Protein AF-A0A957KFZ2-F1 (afdb_monomer_lite)

Secondary structure (DSSP, 8-state):
-EEES-EE-SSSSSEEE--EEEEEES-EESB-TTSSSB---TT-SEEE-SSEEEEE-SGGG--EEE--SS-SEEE-SS--EEES-EEES-SS-SEESSSSSSPPP-TT----SGGGG-PPPEEEEPTTSSEEEEEEE-STT-EEEEEEEEESS--TTSB--BSEEEEEEEEE--TTSEEEEEEE-TTT--TT-EEEEEEEETT--B--PPBPEEPPP--S-EEEE-----PPPSSTTSS---S-TTSSS----HHHHHHHHHHH---SS-EEEEE----SS-EEE--SSPPPPB-S-EEEEGGGSTT-B---SSS--B--EEEEGGG-SS---SEEE-TT-TT-EEESEEEE--SS-SEEE-SSS-EEES-EESB-TTSSSB---SS-SEEE-SSS-EEE-SS-TT---EE---SS-SEEE-TT--S-EEES-EESB-TTSSSB---SS-SEEE-SSS-EEE-TTS---EE-S-SS-SEEEES--S-EEES-EESB-TTSSSB---SS-SEEEETT--S-EEE----S----TTS--S--EEES-SS-SEEEE-BTTB---S--EES-EEES-SS-SEEESSSSSPP--TT----SGGGG-PPPEEEEPTTS-EEEEEEE-STT-EEEEEEEEESS--TTSB--B-EEEEEEEEE--TTSEEEEEEE--TTSPTT-EEEEEEEETTT--BPPP-B-EE-PPPPP------------

Structure (mmCIF, N/CA/C/O backbone):
data_AF-A0A957KFZ2-F1
#
_entry.id   AF-A0A957KFZ2-F1
#
loop_
_atom_site.group_PDB
_atom_site.id
_atom_site.type_symbol
_atom_site.label_atom_id
_atom_site.label_alt_id
_atom_site.label_comp_id
_atom_site.label_asym_id
_atom_site.label_entity_id
_atom_site.label_seq_id
_atom_site.pdbx_PDB_ins_code
_atom_site.Cartn_x
_atom_site.Cartn_y
_atom_site.Cartn_z
_atom_site.occupancy
_atom_site.B_iso_or_equiv
_atom_site.auth_seq_id
_atom_site.auth_comp_id
_atom_site.auth_asym_id
_atom_site.auth_atom_id
_atom_site.pdbx_PDB_model_num
ATOM 1 N N . ASN A 1 1 ? -28.262 -9.427 -21.175 1.00 83.00 1 ASN A N 1
ATOM 2 C CA . ASN A 1 1 ? -27.695 -10.433 -22.117 1.00 83.00 1 ASN A CA 1
ATOM 3 C C . ASN A 1 1 ? -26.211 -10.630 -21.836 1.00 83.00 1 ASN A C 1
ATOM 5 O O . ASN A 1 1 ? -25.616 -9.756 -21.228 1.00 83.00 1 ASN A O 1
ATOM 9 N N . LEU A 1 2 ? -25.604 -11.749 -22.253 1.00 89.00 2 LEU A N 1
ATOM 10 C CA . LEU A 1 2 ? -24.143 -11.923 -22.221 1.00 89.00 2 LEU A CA 1
ATOM 11 C C . LEU A 1 2 ? -23.615 -12.025 -23.655 1.00 89.00 2 LEU A C 1
ATOM 13 O O . LEU A 1 2 ? -23.927 -12.988 -24.353 1.00 89.00 2 LEU A O 1
ATOM 17 N N . ILE A 1 3 ? -22.822 -11.041 -24.074 1.00 92.38 3 ILE A N 1
ATOM 18 C CA . ILE A 1 3 ? -22.184 -10.958 -25.389 1.00 92.38 3 ILE A CA 1
ATOM 19 C C . ILE A 1 3 ? -20.684 -11.107 -25.162 1.00 92.38 3 ILE A C 1
ATOM 21 O O . ILE A 1 3 ? -20.037 -10.196 -24.648 1.00 92.38 3 ILE A O 1
ATOM 25 N N . ARG A 1 4 ? -20.131 -12.278 -25.491 1.00 95.00 4 ARG A N 1
ATOM 26 C CA . ARG A 1 4 ? -18.725 -12.573 -25.207 1.00 95.00 4 ARG A CA 1
ATOM 27 C C . ARG A 1 4 ? -18.002 -13.313 -26.319 1.00 95.00 4 ARG A C 1
ATOM 29 O O . ARG A 1 4 ? -18.552 -14.280 -26.841 1.00 95.00 4 ARG A O 1
ATOM 36 N N . GLY A 1 5 ? -16.762 -12.910 -26.606 1.00 90.56 5 GLY A N 1
ATOM 37 C CA . GLY A 1 5 ? -15.869 -13.637 -27.514 1.00 90.56 5 GLY A CA 1
ATOM 38 C C . GLY A 1 5 ? -16.235 -13.516 -28.994 1.00 90.56 5 GLY A C 1
ATOM 39 O O . GLY A 1 5 ? -16.000 -14.458 -29.748 1.00 90.56 5 GLY A O 1
ATOM 40 N N . ASN A 1 6 ? -16.870 -12.415 -29.405 1.00 96.12 6 ASN A N 1
ATOM 41 C CA . ASN A 1 6 ? -17.351 -12.216 -30.774 1.00 96.12 6 ASN A CA 1
ATOM 42 C C . ASN A 1 6 ? -16.472 -11.232 -31.550 1.00 96.12 6 ASN A C 1
ATOM 44 O O . ASN A 1 6 ? -15.891 -10.324 -30.967 1.00 96.12 6 ASN A O 1
ATOM 48 N N . THR A 1 7 ? -16.467 -11.359 -32.878 1.00 97.19 7 THR A N 1
ATOM 49 C CA . THR A 1 7 ? -15.991 -10.317 -33.800 1.00 97.19 7 THR A CA 1
ATOM 50 C C . THR A 1 7 ? -17.198 -9.581 -34.380 1.00 97.19 7 THR A C 1
ATOM 52 O O . THR A 1 7 ? -18.034 -10.194 -35.046 1.00 97.19 7 THR A O 1
ATOM 55 N N . ILE A 1 8 ? -17.309 -8.280 -34.116 1.00 97.75 8 ILE A N 1
ATOM 56 C CA . ILE A 1 8 ? -18.482 -7.445 -34.400 1.00 97.75 8 ILE A CA 1
ATOM 57 C C . ILE A 1 8 ? -18.052 -6.263 -35.272 1.00 97.75 8 ILE A C 1
ATOM 59 O O . ILE A 1 8 ? -17.743 -5.171 -34.793 1.00 97.75 8 ILE A O 1
ATOM 63 N N . SER A 1 9 ? -18.014 -6.504 -36.579 1.00 97.31 9 SER A N 1
ATOM 64 C CA . SER A 1 9 ? -17.249 -5.674 -37.513 1.00 97.31 9 SER A CA 1
ATOM 65 C C . SER A 1 9 ? -17.904 -5.612 -38.894 1.00 97.31 9 SER A C 1
ATOM 67 O O . SER A 1 9 ? -18.632 -6.528 -39.281 1.00 97.31 9 SER A O 1
ATOM 69 N N . GLY A 1 10 ? -17.655 -4.539 -39.654 1.00 95.88 10 GLY A N 1
ATOM 70 C CA . GLY A 1 10 ? -18.236 -4.326 -40.989 1.00 95.88 10 GLY A CA 1
ATOM 71 C C . GLY A 1 10 ? -19.735 -3.987 -41.014 1.00 95.88 10 GLY A C 1
ATOM 72 O O . GLY A 1 10 ? -20.362 -4.042 -42.076 1.00 95.88 10 GLY A O 1
ATOM 73 N N . ASN A 1 11 ? -20.327 -3.647 -39.867 1.00 97.25 11 ASN A N 1
ATOM 74 C CA . ASN A 1 11 ? -21.738 -3.279 -39.743 1.00 97.25 11 ASN A CA 1
ATOM 75 C C . ASN A 1 11 ? -21.948 -1.771 -39.920 1.00 97.25 11 ASN A C 1
ATOM 77 O O . ASN A 1 11 ? -21.002 -1.001 -40.073 1.00 97.25 11 ASN A O 1
ATOM 81 N N . ARG A 1 12 ? -23.210 -1.322 -39.885 1.00 96.38 12 ARG A N 1
ATOM 82 C CA . ARG A 1 12 ? -23.506 0.113 -39.768 1.00 96.38 12 ARG A CA 1
ATOM 83 C C . ARG A 1 12 ? -23.145 0.634 -38.374 1.00 96.38 12 ARG A C 1
ATOM 85 O O . ARG A 1 12 ? -22.420 1.608 -38.295 1.00 96.38 12 ARG A O 1
ATOM 92 N N . ILE A 1 13 ? -23.660 -0.023 -37.338 1.00 96.31 13 ILE A N 1
ATOM 93 C CA . ILE A 1 13 ? -23.300 0.110 -35.918 1.00 96.31 13 ILE A CA 1
ATOM 94 C C . ILE A 1 13 ? -22.951 -1.312 -35.470 1.00 96.31 13 ILE A C 1
ATOM 96 O O . ILE A 1 13 ? -23.626 -2.243 -35.924 1.00 96.31 13 ILE A O 1
ATOM 100 N N . GLY A 1 14 ? -21.914 -1.499 -34.654 1.00 96.38 14 GLY A N 1
ATOM 101 C CA . GLY A 1 14 ? -21.513 -2.834 -34.198 1.00 96.38 14 GLY A CA 1
ATOM 102 C C . GLY A 1 14 ? -22.577 -3.484 -33.305 1.00 96.38 14 GLY A C 1
ATOM 103 O O . GLY A 1 14 ? -23.184 -4.486 -33.685 1.00 96.38 14 GLY A O 1
ATOM 104 N N . LEU A 1 15 ? -22.840 -2.882 -32.145 1.00 95.62 15 LEU A N 1
ATOM 105 C CA . LEU A 1 15 ? -23.900 -3.260 -31.205 1.00 95.62 15 LEU A CA 1
ATOM 106 C C . LEU A 1 15 ? -24.812 -2.065 -30.917 1.00 95.62 15 LEU A C 1
ATOM 108 O O . LEU A 1 15 ? -24.326 -0.954 -30.766 1.00 95.62 15 LEU A O 1
ATOM 112 N N . ALA A 1 16 ? -26.120 -2.296 -30.801 1.00 93.50 16 ALA A N 1
ATOM 113 C CA . ALA A 1 16 ? -27.086 -1.301 -30.332 1.00 93.50 16 ALA A CA 1
ATOM 114 C C . ALA A 1 16 ? -28.007 -1.954 -29.294 1.00 93.50 16 ALA A C 1
ATOM 116 O O . ALA A 1 16 ? -28.645 -2.966 -29.603 1.00 93.50 16 ALA A O 1
ATOM 117 N N . LEU A 1 17 ? -28.032 -1.419 -28.072 1.00 90.31 17 LEU A N 1
ATOM 118 C CA . LEU A 1 17 ? -28.667 -2.042 -26.906 1.00 90.31 17 LEU A CA 1
ATOM 119 C C . LEU A 1 17 ? -29.629 -1.071 -26.207 1.00 90.31 17 LEU A C 1
ATOM 121 O O . LEU A 1 17 ? -29.330 0.109 -26.079 1.00 90.31 17 LEU A O 1
ATOM 125 N N . GLU A 1 18 ? -30.773 -1.589 -25.752 1.00 86.94 18 GLU A N 1
ATOM 126 C CA . GLU A 1 18 ? -31.862 -0.852 -25.070 1.00 86.94 18 GLU A CA 1
ATOM 127 C C . GLU A 1 18 ? -32.347 -1.595 -23.803 1.00 86.94 18 GLU A C 1
ATOM 129 O O . GLU A 1 18 ? -33.425 -1.328 -23.275 1.00 86.94 18 GLU A O 1
ATOM 134 N N . ALA A 1 19 ? -31.611 -2.619 -23.357 1.00 78.75 19 ALA A N 1
ATOM 135 C CA . ALA A 1 19 ? -32.021 -3.506 -22.272 1.00 78.75 19 ALA A CA 1
ATOM 136 C C . ALA A 1 19 ? -31.192 -3.281 -20.998 1.00 78.75 19 ALA A C 1
ATOM 138 O O . ALA A 1 19 ? -30.096 -2.731 -21.015 1.00 78.75 19 ALA A O 1
ATOM 139 N N . VAL A 1 20 ? -31.720 -3.752 -19.865 1.00 82.56 20 VAL A N 1
ATOM 140 C CA . VAL A 1 20 ? -31.021 -3.738 -18.571 1.00 82.56 20 VAL A CA 1
ATOM 141 C C . VAL A 1 20 ? -30.228 -5.030 -18.349 1.00 82.56 20 VAL A C 1
ATOM 143 O O . VAL A 1 20 ? -30.668 -6.118 -18.735 1.00 82.56 20 VAL A O 1
ATOM 146 N N . ASN A 1 21 ? -29.098 -4.929 -17.648 1.00 82.88 21 ASN A N 1
ATOM 147 C CA . ASN A 1 21 ? -28.180 -6.026 -17.317 1.00 82.88 21 ASN A CA 1
ATOM 148 C C . ASN A 1 21 ? -27.524 -6.693 -18.541 1.00 82.88 21 ASN A C 1
ATOM 150 O O . ASN A 1 21 ? -27.401 -7.926 -18.617 1.00 82.88 21 ASN A O 1
ATOM 154 N N . ASP A 1 22 ? -27.111 -5.891 -19.520 1.00 87.56 22 ASP A N 1
ATOM 155 C CA . ASP A 1 22 ? -26.250 -6.364 -20.602 1.00 87.56 22 ASP A CA 1
ATOM 156 C C . ASP A 1 22 ? -24.784 -6.431 -20.159 1.00 87.56 22 ASP A C 1
ATOM 158 O O . ASP A 1 22 ? -24.291 -5.577 -19.435 1.00 87.56 22 ASP A O 1
ATOM 162 N N . ARG A 1 23 ? -24.088 -7.497 -20.554 1.00 93.12 23 ARG A N 1
ATOM 163 C CA . ARG A 1 23 ? -22.680 -7.749 -20.241 1.00 93.12 23 ARG A CA 1
ATOM 164 C C . ARG A 1 23 ? -21.941 -8.029 -21.537 1.00 93.12 23 ARG A C 1
ATOM 166 O O . ARG A 1 23 ? -22.241 -9.029 -22.196 1.00 93.12 23 ARG A O 1
ATOM 173 N N . ILE A 1 24 ? -21.014 -7.155 -21.904 1.00 96.00 24 ILE A N 1
ATOM 174 C CA . ILE A 1 24 ? -20.261 -7.210 -23.158 1.00 96.00 24 ILE A CA 1
ATOM 175 C C . ILE A 1 24 ? -18.784 -7.369 -22.811 1.00 96.00 24 ILE A C 1
ATOM 177 O O . ILE A 1 24 ? -18.174 -6.421 -22.331 1.00 96.00 24 ILE A O 1
ATOM 181 N N . TYR A 1 25 ? -18.219 -8.559 -23.025 1.00 95.44 25 TYR A N 1
ATOM 182 C CA . TYR A 1 25 ? -16.854 -8.905 -22.598 1.00 95.44 25 TYR A CA 1
ATOM 183 C C . TYR A 1 25 ? -16.045 -9.578 -23.704 1.00 95.44 25 TYR A C 1
ATOM 185 O O . TYR A 1 25 ? -16.591 -10.369 -24.469 1.00 95.44 25 TYR A O 1
ATOM 193 N N . SER A 1 26 ? -14.728 -9.399 -23.730 1.00 93.50 26 SER A N 1
ATOM 194 C CA . SER A 1 26 ? -13.832 -10.180 -24.599 1.00 93.50 26 SER A CA 1
ATOM 195 C C . SER A 1 26 ? -14.203 -10.141 -26.096 1.00 93.50 26 SER A C 1
ATOM 197 O O . SER A 1 26 ? -14.008 -11.138 -26.794 1.00 93.50 26 SER A O 1
ATOM 199 N N . ASN A 1 27 ? -14.831 -9.073 -26.596 1.00 96.44 27 ASN A N 1
ATOM 200 C CA . ASN A 1 27 ? -15.207 -8.951 -28.009 1.00 96.44 27 ASN A CA 1
ATOM 201 C C . ASN A 1 27 ? -14.195 -8.095 -28.780 1.00 96.44 27 ASN A C 1
ATOM 203 O O . ASN A 1 27 ? -13.563 -7.210 -28.214 1.00 96.44 27 ASN A O 1
ATOM 207 N N . LEU A 1 28 ? -14.103 -8.338 -30.086 1.00 97.81 28 LEU A N 1
ATOM 208 C CA . LEU A 1 28 ? -13.397 -7.506 -31.056 1.00 97.81 28 LEU A CA 1
ATOM 209 C C . LEU A 1 28 ? -14.443 -6.699 -31.832 1.00 97.81 28 LEU A C 1
ATOM 211 O O . LEU A 1 28 ? -15.266 -7.291 -32.532 1.00 97.81 28 LEU A O 1
ATOM 215 N N . VAL A 1 29 ? -14.450 -5.374 -31.715 1.00 98.38 29 VAL A N 1
ATOM 216 C CA . VAL A 1 29 ? -15.470 -4.495 -32.308 1.00 98.38 29 VAL A CA 1
ATOM 217 C C . VAL A 1 29 ? -14.813 -3.500 -33.258 1.00 98.38 29 VAL A C 1
ATOM 219 O O . VAL A 1 29 ? -14.094 -2.608 -32.826 1.00 98.38 29 VAL A O 1
ATOM 222 N N . GLY A 1 30 ? -15.065 -3.656 -34.559 1.00 98.00 30 GLY A N 1
ATOM 223 C CA . GLY A 1 30 ? -14.414 -2.863 -35.610 1.00 98.00 30 GLY A CA 1
ATOM 224 C C . GLY A 1 30 ? -13.037 -3.392 -36.043 1.00 98.00 30 GLY A C 1
ATOM 225 O O . GLY A 1 30 ? -12.426 -2.846 -36.963 1.00 98.00 30 GLY A O 1
ATOM 226 N N . LEU A 1 31 ? -12.588 -4.513 -35.467 1.00 97.31 31 LEU A N 1
ATOM 227 C CA . LEU A 1 31 ? -11.387 -5.254 -35.873 1.00 97.31 31 LEU A CA 1
ATOM 228 C C . LEU A 1 31 ? -11.736 -6.552 -36.614 1.00 97.31 31 LEU A C 1
ATOM 230 O O . LEU A 1 31 ? -12.852 -7.068 -36.524 1.00 97.31 31 LEU A O 1
ATOM 234 N N . ASP A 1 32 ? -10.790 -7.111 -37.361 1.00 95.75 32 ASP A N 1
ATOM 235 C CA . ASP A 1 32 ? -10.929 -8.455 -37.919 1.00 95.75 32 ASP A CA 1
ATOM 236 C C . ASP A 1 32 ? -10.856 -9.549 -36.830 1.00 95.75 32 ASP A C 1
ATOM 238 O O . ASP A 1 32 ? -10.643 -9.286 -35.649 1.00 95.75 32 ASP A O 1
ATOM 242 N N . ALA A 1 33 ? -11.027 -10.815 -37.220 1.00 94.19 33 ALA A N 1
ATOM 243 C CA . ALA A 1 33 ? -11.001 -11.935 -36.274 1.00 94.19 33 ALA A CA 1
ATOM 244 C C . ALA A 1 33 ? -9.618 -12.196 -35.639 1.00 94.19 33 ALA A C 1
ATOM 246 O O . ALA A 1 33 ? -9.512 -13.050 -34.762 1.00 94.19 33 ALA A O 1
ATOM 247 N N . THR A 1 34 ? -8.564 -11.511 -36.096 1.00 93.56 34 THR A N 1
ATOM 248 C CA . THR A 1 34 ? -7.225 -11.587 -35.495 1.00 93.56 34 THR A CA 1
ATOM 249 C C . THR A 1 34 ? -7.023 -10.543 -34.401 1.00 93.56 34 THR A C 1
ATOM 251 O O . THR A 1 34 ? -6.086 -10.682 -33.624 1.00 93.56 34 THR A O 1
ATOM 254 N N . GLY A 1 35 ? -7.877 -9.513 -34.346 1.00 89.25 35 GLY A N 1
ATOM 255 C CA . GLY A 1 35 ? -7.717 -8.364 -33.452 1.00 89.25 35 GLY A CA 1
ATOM 256 C C . GLY A 1 35 ? -6.609 -7.400 -33.885 1.00 89.25 35 GLY A C 1
ATOM 257 O O . GLY A 1 35 ? -6.326 -6.452 -33.172 1.00 89.25 35 GLY A O 1
ATOM 258 N N . ALA A 1 36 ? -5.971 -7.616 -35.041 1.00 89.62 36 ALA A N 1
ATOM 259 C CA . ALA A 1 36 ? -4.827 -6.808 -35.468 1.00 89.62 36 ALA A CA 1
ATOM 260 C C . ALA A 1 36 ? -5.160 -5.808 -36.581 1.00 89.62 36 ALA A C 1
ATOM 262 O O . ALA A 1 36 ? -4.501 -4.777 -36.693 1.00 89.62 36 ALA A O 1
ATOM 263 N N . ASN A 1 37 ? -6.148 -6.106 -37.435 1.00 94.31 37 ASN A N 1
ATOM 264 C CA . ASN A 1 37 ? -6.430 -5.279 -38.611 1.00 94.31 37 ASN A CA 1
ATOM 265 C C . ASN A 1 37 ? -7.809 -4.614 -38.536 1.00 94.31 37 ASN A C 1
ATOM 267 O O . ASN A 1 37 ? -8.760 -5.232 -38.047 1.00 94.31 37 ASN A O 1
ATOM 271 N N . PRO A 1 38 ? -7.956 -3.404 -39.104 1.00 96.81 38 PRO A N 1
ATOM 272 C CA . PRO A 1 38 ? -9.234 -2.709 -39.156 1.00 96.81 38 PRO A CA 1
ATOM 273 C C . PRO A 1 38 ? -10.252 -3.453 -40.032 1.00 96.81 38 PRO A C 1
ATOM 275 O O . PRO A 1 38 ? -10.003 -3.746 -41.205 1.00 96.81 38 PRO A O 1
ATOM 278 N N . LEU A 1 39 ? -11.444 -3.683 -39.480 1.00 97.12 39 LEU A N 1
ATOM 279 C CA . LEU A 1 39 ? -12.654 -4.088 -40.196 1.00 97.12 39 LEU A CA 1
ATOM 280 C C . LEU A 1 39 ? -13.817 -3.192 -39.722 1.00 97.12 39 LEU A C 1
ATOM 282 O O . LEU A 1 39 ? -14.720 -3.633 -39.007 1.00 97.12 39 LEU A O 1
ATOM 286 N N . PRO A 1 40 ? -13.784 -1.904 -40.093 1.00 96.94 40 PRO A N 1
ATOM 287 C CA . PRO A 1 40 ? -14.516 -0.849 -39.403 1.00 96.94 40 PRO A CA 1
ATOM 288 C C . PRO A 1 40 ? -16.034 -1.047 -39.479 1.00 96.94 40 PRO A C 1
ATOM 290 O O . PRO A 1 40 ? -16.579 -1.364 -40.543 1.00 96.94 40 PRO A O 1
ATOM 293 N N . ASN A 1 41 ? -16.749 -0.799 -38.378 1.00 98.00 41 ASN A N 1
ATOM 294 C CA . ASN A 1 41 ? -18.175 -0.478 -38.469 1.00 98.00 41 ASN A CA 1
ATOM 295 C C . ASN A 1 41 ? -18.316 0.954 -39.020 1.00 98.00 41 ASN A C 1
ATOM 297 O O . ASN A 1 41 ? -17.531 1.831 -38.670 1.00 98.00 41 ASN A O 1
ATOM 301 N N . GLN A 1 42 ? -19.294 1.212 -39.894 1.00 97.62 42 GLN A N 1
ATOM 302 C CA . GLN A 1 42 ? -19.416 2.498 -40.609 1.00 97.62 42 GLN A CA 1
ATOM 303 C C . GLN A 1 42 ? -19.640 3.693 -39.678 1.00 97.62 42 GLN A C 1
ATOM 305 O O . GLN A 1 42 ? -19.270 4.814 -40.006 1.00 97.62 42 GLN A O 1
ATOM 310 N N . ASN A 1 43 ? -20.291 3.451 -38.551 1.00 95.88 43 ASN A N 1
ATOM 311 C CA . ASN A 1 43 ? -20.583 4.409 -37.512 1.00 95.88 43 ASN A CA 1
ATOM 312 C C . ASN A 1 43 ? -20.595 3.619 -36.218 1.00 95.88 43 ASN A C 1
ATOM 314 O O . ASN A 1 43 ? -21.626 3.128 -35.830 1.00 95.88 43 ASN A O 1
ATOM 318 N N . HIS A 1 44 ? -19.484 3.510 -35.535 1.00 96.81 44 HIS A N 1
ATOM 319 C CA . HIS A 1 44 ? -19.501 3.363 -34.096 1.00 96.81 44 HIS A CA 1
ATOM 320 C C . HIS A 1 44 ? -19.822 1.993 -33.472 1.00 96.81 44 HIS A C 1
ATOM 322 O O . HIS A 1 44 ? -20.606 1.180 -33.981 1.00 96.81 44 HIS A O 1
ATOM 328 N N . GLY A 1 45 ? -19.002 1.665 -32.472 1.00 97.94 45 GLY A N 1
ATOM 329 C CA . GLY A 1 45 ? -18.749 0.285 -32.067 1.00 97.94 45 GLY A CA 1
ATOM 330 C C . GLY A 1 45 ? -19.915 -0.274 -31.276 1.00 97.94 45 GLY A C 1
ATOM 331 O O . GLY A 1 45 ? -20.540 -1.256 -31.683 1.00 97.94 45 GLY A O 1
ATOM 332 N N . ILE A 1 46 ? -20.232 0.386 -30.168 1.00 97.75 46 ILE A N 1
ATOM 333 C CA . ILE A 1 46 ? -21.321 0.025 -29.266 1.00 97.75 46 ILE A CA 1
ATOM 334 C C . ILE A 1 46 ? -22.161 1.276 -29.001 1.00 97.75 46 ILE A C 1
ATOM 336 O O . ILE A 1 46 ? -21.638 2.296 -28.577 1.00 97.75 46 ILE A O 1
ATOM 340 N N . ALA A 1 47 ? -23.465 1.195 -29.243 1.00 96.50 47 ALA A N 1
ATOM 341 C CA . ALA A 1 47 ? -24.440 2.220 -28.897 1.00 96.50 47 ALA A CA 1
ATOM 342 C C . ALA A 1 47 ? -25.332 1.712 -27.755 1.00 96.50 47 ALA A C 1
ATOM 344 O O . ALA A 1 47 ? -26.036 0.707 -27.900 1.00 96.50 47 ALA A O 1
ATOM 345 N N . LEU A 1 48 ? -25.285 2.399 -26.619 1.00 95.50 48 LEU A N 1
ATOM 346 C CA . LEU A 1 48 ? -26.091 2.139 -25.432 1.00 95.50 48 LEU A CA 1
ATOM 347 C C . LEU A 1 48 ? -27.215 3.177 -25.399 1.00 95.50 48 LEU A C 1
ATOM 349 O O . LEU A 1 48 ? -26.989 4.346 -25.100 1.00 95.50 48 LEU A O 1
ATOM 353 N N . ASN A 1 49 ? -28.413 2.771 -25.813 1.00 91.88 49 ASN A N 1
ATOM 354 C CA . ASN A 1 49 ? -29.530 3.686 -26.034 1.00 91.88 49 ASN A CA 1
ATOM 355 C C . ASN A 1 49 ? -30.358 3.943 -24.767 1.00 91.88 49 ASN A C 1
ATOM 357 O O . ASN A 1 49 ? -30.995 4.988 -24.686 1.00 91.88 49 ASN A O 1
ATOM 361 N N . ASP A 1 50 ? -30.415 2.968 -23.855 1.00 88.88 50 ASP A N 1
ATOM 362 C CA . ASP A 1 50 ? -31.121 3.021 -22.568 1.00 88.88 50 ASP A CA 1
ATOM 363 C C . ASP A 1 50 ? -30.713 1.808 -21.698 1.00 88.88 50 ASP A C 1
ATOM 365 O O . ASP A 1 50 ? -30.123 0.836 -22.189 1.00 88.88 50 ASP A O 1
ATOM 369 N N . GLY A 1 51 ? -31.109 1.815 -20.426 1.00 87.56 51 GLY A N 1
ATOM 370 C CA . GLY A 1 51 ? -30.962 0.697 -19.501 1.00 87.56 51 GLY A CA 1
ATOM 371 C C . GLY A 1 51 ? -29.668 0.727 -18.687 1.00 87.56 51 GLY A C 1
ATOM 372 O O . GLY A 1 51 ? -29.266 1.762 -18.168 1.00 87.56 51 GLY A O 1
ATOM 373 N N . GLN A 1 52 ? -29.067 -0.452 -18.504 1.00 90.38 52 GLN A N 1
ATOM 374 C CA . GLN A 1 52 ? -27.817 -0.625 -17.760 1.00 90.38 52 GLN A CA 1
ATOM 375 C C . GLN A 1 52 ? -27.004 -1.742 -18.404 1.00 90.38 52 GLN A C 1
ATOM 377 O O . GLN A 1 52 ? -27.502 -2.856 -18.604 1.00 90.38 52 GLN A O 1
ATOM 382 N N . ALA A 1 53 ? -25.744 -1.456 -18.708 1.00 93.25 53 ALA A N 1
ATOM 383 C CA . ALA A 1 53 ? -24.829 -2.390 -19.344 1.00 93.25 53 ALA A CA 1
ATOM 384 C C . ALA A 1 53 ? -23.437 -2.272 -18.729 1.00 93.25 53 ALA A C 1
ATOM 386 O O . ALA A 1 53 ? -23.050 -1.198 -18.287 1.00 93.25 53 ALA A O 1
ATOM 387 N N . ILE A 1 54 ? -22.700 -3.378 -18.737 1.00 94.88 54 ILE A N 1
ATOM 388 C CA . ILE A 1 54 ? -21.282 -3.428 -18.393 1.00 94.88 54 ILE A CA 1
ATOM 389 C C . ILE A 1 54 ? -20.524 -3.790 -19.665 1.00 94.88 54 ILE A C 1
ATOM 391 O O . ILE A 1 54 ? -20.670 -4.900 -20.191 1.00 94.88 54 ILE A O 1
ATOM 395 N N . VAL A 1 55 ? -19.732 -2.846 -20.155 1.00 96.31 55 VAL A N 1
ATOM 396 C CA . VAL A 1 55 ? -18.820 -2.998 -21.282 1.00 96.31 55 VAL A CA 1
ATOM 397 C C . VAL A 1 55 ? -17.417 -3.148 -20.709 1.00 96.31 55 VAL A C 1
ATOM 399 O O . VAL A 1 55 ? -16.858 -2.192 -20.185 1.00 96.31 55 VAL A O 1
ATOM 402 N N . GLY A 1 56 ? -16.856 -4.350 -20.804 1.00 91.88 56 GLY A N 1
ATOM 403 C CA . GLY A 1 56 ? -15.502 -4.649 -20.333 1.00 91.88 56 GLY A CA 1
ATOM 404 C C . GLY A 1 56 ? -15.411 -5.051 -18.862 1.00 91.88 56 GLY A C 1
ATOM 405 O O . GLY A 1 56 ? -16.381 -5.505 -18.256 1.00 91.88 56 GLY A O 1
ATOM 406 N N . GLY A 1 57 ? -14.203 -4.991 -18.319 1.00 81.94 57 GLY A N 1
ATOM 407 C CA . GLY A 1 57 ? -13.847 -5.437 -16.977 1.00 81.94 57 GLY A CA 1
ATOM 408 C C . GLY A 1 57 ? -12.398 -5.921 -16.931 1.00 81.94 57 GLY A C 1
ATOM 409 O O . GLY A 1 57 ? -11.710 -5.965 -17.946 1.00 81.94 57 GLY A O 1
ATOM 410 N N . SER A 1 58 ? -11.925 -6.331 -15.756 1.00 71.88 58 SER A N 1
ATOM 411 C CA . SER A 1 58 ? -10.512 -6.671 -15.563 1.00 71.88 58 SER A CA 1
ATOM 412 C C . SER A 1 58 ? -10.054 -7.940 -16.305 1.00 71.88 58 SER A C 1
ATOM 414 O O . SER A 1 58 ? -10.806 -8.899 -16.519 1.00 71.88 58 SER A O 1
ATOM 416 N N . GLY A 1 59 ? -8.770 -7.965 -16.675 1.00 70.12 59 GLY A N 1
ATOM 417 C CA . GLY A 1 59 ? -8.103 -9.131 -17.257 1.00 70.12 59 GLY A CA 1
ATOM 418 C C . GLY A 1 59 ? -8.699 -9.557 -18.600 1.00 70.12 59 GLY A C 1
ATOM 419 O O . GLY A 1 59 ? -8.772 -8.782 -19.544 1.00 70.12 59 GLY A O 1
ATOM 420 N N . ASN A 1 60 ? -9.137 -10.814 -18.710 1.00 75.12 60 ASN A N 1
ATOM 421 C CA . ASN A 1 60 ? -9.641 -11.371 -19.971 1.00 75.12 60 ASN A CA 1
ATOM 422 C C . ASN A 1 60 ? -11.071 -10.931 -20.339 1.00 75.12 60 ASN A C 1
ATOM 424 O O . ASN A 1 60 ? -11.652 -11.498 -21.269 1.00 75.12 60 ASN A O 1
ATOM 428 N N . LEU A 1 61 ? -11.666 -9.994 -19.597 1.00 84.12 61 LEU A N 1
ATOM 429 C CA . LEU A 1 61 ? -12.994 -9.443 -19.872 1.00 84.12 61 LEU A CA 1
ATOM 430 C C . LEU A 1 61 ? -12.955 -8.200 -20.772 1.00 84.12 61 LEU A C 1
ATOM 432 O O . LEU A 1 61 ? -13.995 -7.872 -21.345 1.00 84.12 61 LEU A O 1
ATOM 436 N N . ALA A 1 62 ? -11.783 -7.587 -20.958 1.00 88.56 62 ALA A N 1
ATOM 437 C CA . ALA A 1 62 ? -11.571 -6.441 -21.836 1.00 88.56 62 ALA A CA 1
ATOM 438 C C . ALA A 1 62 ? -12.098 -6.693 -23.257 1.00 88.56 62 ALA A C 1
ATOM 440 O O . ALA A 1 62 ? -11.860 -7.756 -23.840 1.00 88.56 62 ALA A O 1
ATOM 441 N N . ASN A 1 63 ? -12.833 -5.733 -23.821 1.00 95.31 63 ASN A N 1
ATOM 442 C CA . ASN A 1 63 ? -13.105 -5.705 -25.258 1.00 95.31 63 ASN A CA 1
ATOM 443 C C . ASN A 1 63 ? -12.015 -4.893 -25.962 1.00 95.31 63 ASN A C 1
ATOM 445 O O . ASN A 1 63 ? -11.501 -3.941 -25.387 1.00 95.31 63 ASN A O 1
ATOM 449 N N . GLN A 1 64 ? -11.740 -5.228 -27.222 1.00 96.25 64 GLN A N 1
ATOM 450 C CA . GLN A 1 64 ? -10.984 -4.369 -28.132 1.00 96.25 64 GLN A CA 1
ATOM 451 C C . GLN A 1 64 ? -11.978 -3.671 -29.056 1.00 96.25 64 GLN A C 1
ATOM 453 O O . GLN A 1 64 ? -12.691 -4.333 -29.817 1.00 96.25 64 GLN A O 1
ATOM 458 N N . ILE A 1 65 ? -12.070 -2.349 -28.961 1.00 98.19 65 ILE A N 1
ATOM 459 C CA . ILE A 1 65 ? -13.048 -1.523 -29.669 1.00 98.19 65 ILE A CA 1
ATOM 460 C C . ILE A 1 65 ? -12.287 -0.476 -30.471 1.00 98.19 65 ILE A C 1
ATOM 462 O O . ILE A 1 65 ? -11.916 0.577 -29.960 1.00 98.19 65 ILE A O 1
ATOM 466 N N . ALA A 1 66 ? -12.059 -0.763 -31.747 1.00 97.50 66 ALA A N 1
ATOM 467 C CA . ALA A 1 66 ? -11.190 0.074 -32.554 1.00 97.50 66 ALA A CA 1
ATOM 468 C C . ALA A 1 66 ? -11.664 0.258 -33.986 1.00 97.50 66 ALA A C 1
ATOM 470 O O . ALA A 1 66 ? -12.416 -0.553 -34.531 1.00 97.50 66 ALA A O 1
ATOM 471 N N . PHE A 1 67 ? -11.163 1.321 -34.616 1.00 97.44 67 PHE A N 1
ATOM 472 C CA . PHE A 1 67 ? -11.359 1.620 -36.035 1.00 97.44 67 PHE A CA 1
ATOM 473 C C . PHE A 1 67 ? -12.816 1.845 -36.452 1.00 97.44 67 PHE A C 1
ATOM 475 O O . PHE A 1 67 ? -13.128 1.804 -37.640 1.00 97.44 67 PHE A O 1
ATOM 482 N N . ASN A 1 68 ? -13.745 2.080 -35.528 1.00 98.19 68 ASN A N 1
ATOM 483 C CA . ASN A 1 68 ? -15.127 2.365 -35.897 1.00 98.19 68 ASN A CA 1
ATOM 484 C C . ASN A 1 68 ? -15.232 3.767 -36.520 1.00 98.19 68 ASN A C 1
ATOM 486 O O . ASN A 1 68 ? -14.490 4.668 -36.165 1.00 98.19 68 ASN A O 1
ATOM 490 N N . GLY A 1 69 ? -16.152 3.983 -37.465 1.00 97.31 69 GLY A N 1
ATOM 491 C CA . GLY A 1 69 ? -16.266 5.271 -38.173 1.00 97.31 69 GLY A CA 1
ATOM 492 C C . GLY A 1 69 ? -16.839 6.436 -37.349 1.00 97.31 69 GLY A C 1
ATOM 493 O O . GLY A 1 69 ? -16.776 7.573 -37.803 1.00 97.31 69 GLY A O 1
ATOM 494 N N . GLY A 1 70 ? -17.407 6.151 -36.174 1.00 96.00 70 GLY A N 1
ATOM 495 C CA . GLY A 1 70 ? -17.799 7.127 -35.145 1.00 96.00 70 GLY A CA 1
ATOM 496 C C . GLY A 1 70 ? -17.162 6.707 -33.818 1.00 96.00 70 GLY A C 1
ATOM 497 O O . GLY A 1 70 ? -16.129 6.055 -33.866 1.00 96.00 70 GLY A O 1
ATOM 498 N N . ASP A 1 71 ? -17.785 6.987 -32.676 1.00 97.56 71 ASP A N 1
ATOM 499 C CA . ASP A 1 71 ? -17.250 6.641 -31.344 1.00 97.56 71 ASP A CA 1
ATOM 500 C C . ASP A 1 71 ? -17.000 5.136 -31.103 1.00 97.56 71 ASP A C 1
ATOM 502 O O . ASP A 1 71 ? -17.653 4.257 -31.682 1.00 97.56 71 ASP A O 1
ATOM 506 N N . GLY A 1 72 ? -16.090 4.812 -30.189 1.00 97.75 72 GLY A N 1
ATOM 507 C CA . GLY A 1 72 ? -15.938 3.443 -29.697 1.00 97.75 72 GLY A CA 1
ATOM 508 C C . GLY A 1 72 ? -17.224 2.969 -29.011 1.00 97.75 72 GLY A C 1
ATOM 509 O O . GLY A 1 72 ? -17.870 2.010 -29.459 1.00 97.75 72 GLY A O 1
ATOM 510 N N . VAL A 1 73 ? -17.638 3.698 -27.974 1.00 97.88 73 VAL A N 1
ATOM 511 C CA . VAL A 1 73 ? -18.877 3.489 -27.218 1.00 97.88 73 VAL A CA 1
ATOM 512 C C . VAL A 1 73 ? -19.649 4.807 -27.119 1.00 97.88 73 VAL A C 1
ATOM 514 O O . VAL A 1 73 ? -19.143 5.769 -26.560 1.00 97.88 73 VAL A O 1
ATOM 517 N N . ARG A 1 74 ? -20.890 4.863 -27.615 1.00 96.88 74 ARG A N 1
ATOM 518 C CA . ARG A 1 74 ? -21.795 6.007 -27.388 1.00 96.88 74 ARG A CA 1
ATOM 519 C C . ARG A 1 74 ? -22.889 5.636 -26.401 1.00 96.88 74 ARG A C 1
ATOM 521 O O . ARG A 1 74 ? -23.549 4.610 -26.581 1.00 96.88 74 ARG A O 1
ATOM 528 N N . VAL A 1 75 ? -23.119 6.498 -25.417 1.00 96.19 75 VAL A N 1
ATOM 529 C CA . VAL A 1 75 ? -24.152 6.358 -24.388 1.00 96.19 75 VAL A CA 1
ATOM 530 C C . VAL A 1 75 ? -25.189 7.466 -24.573 1.00 96.19 75 VAL A C 1
ATOM 532 O O . VAL A 1 75 ? -24.881 8.644 -24.466 1.00 96.19 75 VAL A O 1
ATOM 535 N N . LEU A 1 76 ? -26.432 7.104 -24.898 1.00 94.00 76 LEU A N 1
ATOM 536 C CA . LEU A 1 76 ? -27.511 8.063 -25.188 1.00 94.00 76 LEU A CA 1
ATOM 537 C C . LEU A 1 76 ? -28.499 8.249 -24.032 1.00 94.00 76 LEU A C 1
ATOM 539 O O . LEU A 1 76 ? -29.202 9.260 -24.005 1.00 94.00 76 LEU A O 1
ATOM 543 N N . ALA A 1 77 ? -28.589 7.281 -23.120 1.00 92.56 77 ALA A N 1
ATOM 544 C CA . ALA A 1 77 ? -29.347 7.339 -21.870 1.00 92.56 77 ALA A CA 1
ATOM 545 C C . ALA A 1 77 ? -28.941 6.160 -20.972 1.00 92.56 77 ALA A C 1
ATOM 547 O O . ALA A 1 77 ? -28.283 5.240 -21.447 1.00 92.56 77 ALA A O 1
ATOM 548 N N . GLY A 1 78 ? -29.393 6.163 -19.716 1.00 90.50 78 GLY A N 1
ATOM 549 C CA . GLY A 1 78 ? -29.152 5.077 -18.762 1.00 90.50 78 GLY A CA 1
ATOM 550 C C . GLY A 1 78 ? -27.851 5.229 -17.972 1.00 90.50 78 GLY A C 1
ATOM 551 O O . GLY A 1 78 ? -27.138 6.219 -18.124 1.00 90.50 78 GLY A O 1
ATOM 552 N N . SER A 1 79 ? -27.574 4.234 -17.127 1.00 91.81 79 SER A N 1
ATOM 553 C CA . SER A 1 79 ? -26.399 4.173 -16.246 1.00 91.81 79 SER A CA 1
ATOM 554 C C . SER A 1 79 ? -25.581 2.937 -16.619 1.00 91.81 79 SER A C 1
ATOM 556 O O . SER A 1 79 ? -26.024 1.802 -16.427 1.00 91.81 79 SER A O 1
ATOM 558 N N . HIS A 1 80 ? -24.410 3.137 -17.206 1.00 94.81 80 HIS A N 1
ATOM 559 C CA . HIS A 1 80 ? -23.616 2.130 -17.894 1.00 94.81 80 HIS A CA 1
ATOM 560 C C . HIS A 1 80 ? -22.150 2.187 -17.477 1.00 94.81 80 HIS A C 1
ATOM 562 O O . HIS A 1 80 ? -21.526 3.246 -17.493 1.00 94.81 80 HIS A O 1
ATOM 568 N N . THR A 1 81 ? -21.585 1.012 -17.214 1.00 95.81 81 THR A N 1
ATOM 569 C CA . THR A 1 81 ? -20.171 0.853 -16.883 1.00 95.81 81 THR A CA 1
ATOM 570 C C . THR A 1 81 ? -19.381 0.580 -18.145 1.00 95.81 81 THR A C 1
ATOM 572 O O . THR A 1 81 ? -19.695 -0.366 -18.874 1.00 95.81 81 THR A O 1
ATOM 575 N N . VAL A 1 82 ? -18.338 1.365 -18.383 1.00 96.31 82 VAL A N 1
ATOM 576 C CA . VAL A 1 82 ? -17.394 1.169 -19.485 1.00 96.31 82 VAL A CA 1
ATOM 577 C C . VAL A 1 82 ? -15.985 1.132 -18.904 1.00 96.31 82 VAL A C 1
ATOM 579 O O . VAL A 1 82 ? -15.317 2.149 -18.831 1.00 96.31 82 VAL A O 1
ATOM 582 N N . SER A 1 83 ? -15.530 -0.044 -18.474 1.00 92.19 83 SER A N 1
ATOM 583 C CA . SER A 1 83 ? -14.263 -0.188 -17.745 1.00 92.19 83 SER A CA 1
ATOM 584 C C . SER A 1 83 ? -13.349 -1.243 -18.356 1.00 92.19 83 SER A C 1
ATOM 586 O O . SER A 1 83 ? -13.810 -2.220 -18.953 1.00 92.19 83 SER A O 1
ATOM 588 N N . GLY A 1 84 ? -12.038 -1.048 -18.226 1.00 87.38 84 GLY A N 1
ATOM 589 C CA . GLY A 1 84 ? -11.020 -2.017 -18.639 1.00 87.38 84 GLY A CA 1
ATOM 590 C C . GLY A 1 84 ? -11.093 -2.471 -20.101 1.00 87.38 84 GLY A C 1
ATOM 591 O O . GLY A 1 84 ? -10.882 -3.650 -20.367 1.00 87.38 84 GLY A O 1
ATOM 592 N N . ASN A 1 85 ? -11.460 -1.593 -21.040 1.00 93.88 85 ASN A N 1
ATOM 593 C CA . ASN A 1 85 ? -11.465 -1.899 -22.477 1.00 93.88 85 ASN A CA 1
ATOM 594 C C . ASN A 1 85 ? -10.279 -1.236 -23.180 1.00 93.88 85 ASN A C 1
ATOM 596 O O . ASN A 1 85 ? -9.917 -0.119 -22.829 1.00 93.88 85 ASN A O 1
ATOM 600 N N . ASP A 1 86 ? -9.785 -1.868 -24.240 1.00 95.06 86 ASP A N 1
ATOM 601 C CA . ASP A 1 86 ? -8.857 -1.240 -25.178 1.00 95.06 86 ASP A CA 1
ATOM 602 C C . ASP A 1 86 ? -9.701 -0.539 -26.254 1.00 95.06 86 ASP A C 1
ATOM 604 O O . ASP A 1 86 ? -10.348 -1.195 -27.079 1.00 95.06 86 ASP A O 1
ATOM 608 N N . ILE A 1 87 ? -9.772 0.792 -26.217 1.00 97.12 87 ILE A N 1
ATOM 609 C CA . ILE A 1 87 ? -10.596 1.610 -27.114 1.00 97.12 87 ILE A CA 1
ATOM 610 C C . ILE A 1 87 ? -9.686 2.588 -27.850 1.00 97.12 87 ILE A C 1
ATOM 612 O O . ILE A 1 87 ? -9.109 3.462 -27.216 1.00 97.12 87 ILE A O 1
ATOM 616 N N . HIS A 1 88 ? -9.537 2.452 -29.171 1.00 96.12 88 HIS A N 1
ATOM 617 C CA . HIS A 1 88 ? -8.617 3.311 -29.923 1.00 96.12 88 HIS A CA 1
ATOM 618 C C . HIS A 1 88 ? -8.898 3.426 -31.422 1.00 96.12 88 HIS A C 1
ATOM 620 O O . HIS A 1 88 ? -9.509 2.564 -32.050 1.00 96.12 88 HIS A O 1
ATOM 626 N N . HIS A 1 89 ? -8.309 4.452 -32.037 1.00 95.75 89 HIS A N 1
ATOM 627 C CA . HIS A 1 89 ? -8.391 4.725 -33.466 1.00 95.75 89 HIS A CA 1
ATOM 628 C C . HIS A 1 89 ? -9.832 4.763 -34.011 1.00 95.75 89 HIS A C 1
ATOM 630 O O . HIS A 1 89 ? -10.053 4.449 -35.186 1.00 95.75 89 HIS A O 1
ATOM 636 N N . ASN A 1 90 ? -10.821 5.104 -33.186 1.00 96.62 90 ASN A N 1
ATOM 637 C CA . ASN A 1 90 ? -12.180 5.332 -33.654 1.00 96.62 90 ASN A CA 1
ATOM 638 C C . ASN A 1 90 ? -12.281 6.719 -34.320 1.00 96.62 90 ASN A C 1
ATOM 640 O O . ASN A 1 90 ? -11.410 7.573 -34.197 1.00 96.62 90 ASN A O 1
ATOM 644 N N . GLY A 1 91 ? -13.307 6.921 -35.144 1.00 95.25 91 GLY A N 1
ATOM 645 C CA . GLY A 1 91 ? -13.497 8.164 -35.898 1.00 95.25 91 GLY A CA 1
ATOM 646 C C . GLY A 1 91 ? -14.106 9.299 -35.070 1.00 95.25 91 GLY A C 1
ATOM 647 O O . GLY A 1 91 ? -14.127 10.437 -35.539 1.00 95.25 91 GLY A O 1
ATOM 648 N N . GLY A 1 92 ? -14.645 8.967 -33.894 1.00 95.00 92 GLY A N 1
ATOM 649 C CA . GLY A 1 92 ? -15.151 9.883 -32.871 1.00 95.00 92 GLY A CA 1
ATOM 650 C C . GLY A 1 92 ? -14.443 9.639 -31.536 1.00 95.00 92 GLY A C 1
ATOM 651 O O . GLY A 1 92 ? -13.300 9.202 -31.536 1.00 95.00 92 GLY A O 1
ATOM 652 N N . LEU A 1 93 ? -15.118 9.891 -30.415 1.00 96.69 93 LEU A N 1
ATOM 653 C CA . LEU A 1 93 ? -14.533 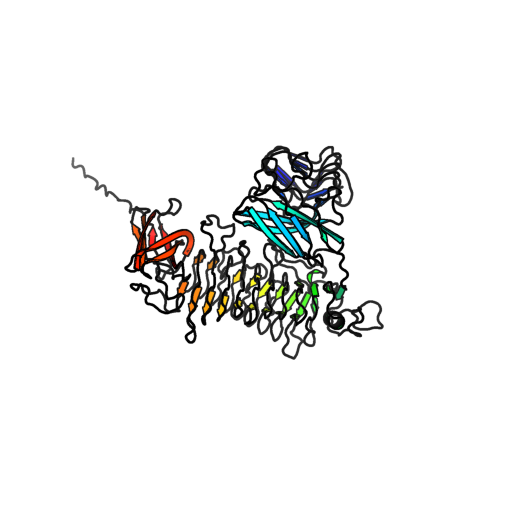9.690 -29.083 1.00 96.69 93 LEU A CA 1
ATOM 654 C C . LEU A 1 93 ? -14.459 8.201 -28.713 1.00 96.69 93 LEU A C 1
ATOM 656 O O . LEU A 1 93 ? -15.200 7.373 -29.242 1.00 96.69 93 LEU A O 1
ATOM 660 N N . GLY A 1 94 ? -13.617 7.844 -27.746 1.00 96.50 94 GLY A N 1
ATOM 661 C CA . GLY A 1 94 ? -13.593 6.475 -27.218 1.00 96.50 94 GLY A CA 1
ATOM 662 C C . GLY A 1 94 ? -14.870 6.127 -26.464 1.00 96.50 94 GLY A C 1
ATOM 663 O O . GLY A 1 94 ? -15.489 5.090 -26.720 1.00 96.50 94 GLY A O 1
ATOM 664 N N . VAL A 1 95 ? -15.295 7.039 -25.594 1.00 97.31 95 VAL A N 1
ATOM 665 C CA . VAL A 1 95 ? -16.593 7.034 -24.921 1.00 97.31 95 VAL A CA 1
ATOM 666 C C . VAL A 1 95 ? -17.207 8.418 -25.131 1.00 97.31 95 VAL A C 1
ATOM 668 O O . VAL A 1 95 ? -16.529 9.403 -24.863 1.00 97.31 95 VAL A O 1
ATOM 671 N N . ASP A 1 96 ? -18.434 8.469 -25.651 1.00 96.44 96 ASP A N 1
ATOM 672 C CA . ASP A 1 96 ? -19.228 9.695 -25.862 1.00 96.44 96 ASP A CA 1
ATOM 673 C C . ASP A 1 96 ? -20.509 9.600 -25.017 1.00 96.44 96 ASP A C 1
ATOM 675 O O . ASP A 1 96 ? -21.322 8.691 -25.254 1.00 96.44 96 ASP A O 1
ATOM 679 N N . LEU A 1 97 ? -20.695 10.498 -24.043 1.00 94.38 97 LEU A N 1
ATOM 680 C CA . LEU A 1 97 ? -21.874 10.542 -23.158 1.00 94.38 97 LEU A CA 1
ATOM 681 C C . LEU A 1 97 ? -23.014 11.404 -23.721 1.00 94.38 97 LEU A C 1
ATOM 683 O O . LEU A 1 97 ? -23.755 12.081 -23.014 1.00 94.38 97 LEU A O 1
ATOM 687 N N . GLY A 1 98 ? -23.257 11.307 -25.021 1.00 88.38 98 GLY A N 1
ATOM 688 C CA . GLY A 1 98 ? -24.445 11.876 -25.625 1.00 88.38 98 GLY A CA 1
ATOM 689 C C . GLY A 1 98 ? -24.279 12.031 -27.121 1.00 88.38 98 GLY A C 1
ATOM 690 O O . GLY A 1 98 ? -24.213 11.051 -27.862 1.00 88.38 98 GLY A O 1
ATOM 691 N N . THR A 1 99 ? -24.338 13.281 -27.587 1.00 81.31 99 THR A N 1
ATOM 692 C CA . THR A 1 99 ? -24.110 13.630 -29.008 1.00 81.31 99 THR A CA 1
ATOM 693 C C . THR A 1 99 ? -23.381 14.965 -29.189 1.00 81.31 99 THR A C 1
ATOM 695 O O . THR A 1 99 ? -23.367 15.534 -30.285 1.00 81.31 99 THR A O 1
ATOM 698 N N . ASN A 1 100 ? -22.837 15.509 -28.106 1.00 81.31 100 ASN A N 1
ATOM 699 C CA . ASN A 1 100 ? -22.286 16.856 -28.000 1.00 81.31 100 ASN A CA 1
ATOM 700 C C . ASN A 1 100 ? -20.752 16.882 -28.045 1.00 81.31 100 ASN A C 1
ATOM 702 O O . ASN A 1 100 ? -20.191 17.978 -28.115 1.00 81.31 100 ASN A O 1
ATOM 706 N N . GLY A 1 101 ? -20.099 15.717 -28.120 1.00 86.81 101 GLY A N 1
ATOM 707 C CA . GLY A 1 101 ? -18.659 15.604 -27.909 1.00 86.81 101 GLY A CA 1
ATOM 708 C C . GLY A 1 101 ? -18.337 15.741 -26.423 1.00 86.81 101 GLY A C 1
ATOM 709 O O . GLY A 1 101 ? -19.240 15.612 -25.610 1.00 86.81 101 GLY A O 1
ATOM 710 N N . VAL A 1 102 ? -17.079 16.062 -26.106 1.00 90.44 102 VAL A N 1
ATOM 711 C CA . VAL A 1 102 ? -16.583 15.999 -24.725 1.00 90.44 102 VAL A CA 1
ATOM 712 C C . VAL A 1 102 ? -17.404 16.869 -23.769 1.00 90.44 102 VAL A C 1
ATOM 714 O O . VAL A 1 102 ? -17.513 18.087 -23.972 1.00 90.44 102 VAL A O 1
ATOM 717 N N . ASP A 1 103 ? -17.934 16.246 -22.725 1.00 89.94 103 ASP A N 1
ATOM 718 C CA . ASP A 1 103 ? -18.696 16.881 -21.659 1.00 89.94 103 ASP A CA 1
ATOM 719 C C . ASP A 1 103 ? -17.760 17.636 -20.696 1.00 89.94 103 ASP A C 1
ATOM 721 O O . ASP A 1 103 ? -16.764 17.089 -20.230 1.00 89.94 103 ASP A O 1
ATOM 725 N N . PRO A 1 104 ? -17.996 18.927 -20.403 1.00 89.50 104 PRO A N 1
ATOM 726 C CA . PRO A 1 104 ? -17.138 19.671 -19.484 1.00 89.50 104 PRO A CA 1
ATOM 727 C C . PRO A 1 104 ? -17.325 19.228 -18.032 1.00 89.50 104 PRO A C 1
ATOM 729 O O . PRO A 1 104 ? -18.459 19.162 -17.579 1.00 89.50 104 PRO A O 1
ATOM 732 N N . ASN A 1 105 ? -16.229 19.107 -17.273 1.00 92.00 105 ASN A N 1
ATOM 733 C CA . ASN A 1 105 ? -16.339 18.895 -15.828 1.00 92.00 105 ASN A CA 1
ATOM 734 C C . ASN A 1 105 ? -17.032 20.075 -15.107 1.00 92.00 105 ASN A C 1
ATOM 736 O O . ASN A 1 105 ? -16.612 21.231 -15.273 1.00 92.00 105 ASN A O 1
ATOM 740 N N . ASP A 1 106 ? -18.017 19.789 -14.253 1.00 85.75 106 ASP A N 1
ATOM 741 C CA . ASP A 1 106 ? -18.720 20.745 -13.385 1.00 85.75 106 ASP A CA 1
ATOM 742 C C . ASP A 1 106 ? -18.434 20.523 -11.884 1.00 85.75 106 ASP A C 1
ATOM 744 O O . ASP A 1 106 ? -18.010 19.459 -11.456 1.00 85.75 106 ASP A O 1
ATOM 748 N N . ALA A 1 107 ? -18.620 21.551 -11.051 1.00 84.88 107 ALA A N 1
ATOM 749 C CA . ALA A 1 107 ? -18.283 21.453 -9.627 1.00 84.88 107 ALA A CA 1
ATOM 750 C C . ALA A 1 107 ? -19.332 20.644 -8.842 1.00 84.88 107 ALA A C 1
ATOM 752 O O . ALA A 1 107 ? -20.486 21.071 -8.750 1.00 84.88 107 ALA A O 1
ATOM 753 N N . GLY A 1 108 ? -18.904 19.554 -8.199 1.00 72.25 108 GLY A N 1
ATOM 754 C CA . GLY A 1 108 ? -19.714 18.703 -7.326 1.00 72.25 108 GLY A CA 1
ATOM 755 C C . GLY A 1 108 ? -20.671 17.737 -8.034 1.00 72.25 108 GLY A C 1
ATOM 756 O O . GLY A 1 108 ? -21.492 17.157 -7.327 1.00 72.25 108 GLY A O 1
ATOM 757 N N . ASP A 1 109 ? -20.568 17.601 -9.367 1.00 66.12 109 ASP A N 1
ATOM 758 C CA . ASP A 1 109 ? -21.380 16.754 -10.269 1.00 66.12 109 ASP A CA 1
ATOM 759 C C . ASP A 1 109 ? -22.896 16.898 -10.001 1.00 66.12 109 ASP A C 1
ATOM 761 O O . ASP A 1 109 ? -23.519 16.185 -9.212 1.00 66.12 109 ASP A O 1
ATOM 765 N N . GLY A 1 110 ? -23.493 17.940 -10.588 1.00 68.62 110 GLY A N 1
ATOM 766 C CA . GLY A 1 110 ? -24.916 18.281 -10.441 1.00 68.62 110 GLY A CA 1
ATOM 767 C C . GLY A 1 110 ? -25.768 17.961 -11.670 1.00 68.62 110 GLY A C 1
ATOM 768 O O . GLY A 1 110 ? -26.937 18.376 -11.730 1.00 68.62 110 GLY A O 1
ATOM 769 N N . ASP A 1 111 ? -25.178 17.296 -12.658 1.00 81.25 111 ASP A N 1
ATOM 770 C CA . ASP A 1 111 ? -25.746 17.132 -13.983 1.00 81.25 111 ASP A CA 1
ATOM 771 C C . ASP A 1 111 ? -26.716 15.947 -14.090 1.00 81.25 111 ASP A C 1
ATOM 773 O O . ASP A 1 111 ? -26.887 15.100 -13.212 1.00 81.25 111 ASP A O 1
ATOM 777 N N . SER A 1 112 ? -27.490 15.959 -15.175 1.00 83.38 112 SER A N 1
ATOM 778 C CA . SER A 1 112 ? -28.448 14.901 -15.477 1.00 83.38 112 SER A CA 1
ATOM 779 C C . SER A 1 112 ? -28.334 14.522 -16.942 1.00 83.38 112 SER A C 1
ATOM 781 O O . SER A 1 112 ? -28.490 15.374 -17.818 1.00 83.38 112 SER A O 1
ATOM 783 N N . GLY A 1 113 ? -28.134 13.239 -17.213 1.00 89.75 113 GLY A N 1
ATOM 784 C CA . GLY A 1 113 ? -27.911 12.735 -18.559 1.00 89.75 113 GLY A CA 1
ATOM 785 C C . GLY A 1 113 ? -27.483 11.270 -18.544 1.00 89.75 113 GLY A C 1
ATOM 786 O O . GLY A 1 113 ? -27.616 10.605 -17.511 1.00 89.75 113 GLY A O 1
ATOM 787 N N . PRO A 1 114 ? -27.010 10.746 -19.684 1.00 92.69 114 PRO A N 1
ATOM 788 C CA . PRO A 1 114 ? -26.378 9.432 -19.748 1.00 92.69 114 PRO A CA 1
ATOM 789 C C . PRO A 1 114 ? -25.216 9.364 -18.753 1.00 92.69 114 PRO A C 1
ATOM 791 O O . PRO A 1 114 ? -24.390 10.269 -18.721 1.00 92.69 114 PRO A O 1
ATOM 794 N N . ASN A 1 115 ? -25.173 8.325 -17.917 1.00 93.94 115 ASN A N 1
ATOM 795 C CA . ASN A 1 115 ? -24.182 8.181 -16.841 1.00 93.94 115 ASN A CA 1
ATOM 796 C C . ASN A 1 115 ? -24.080 9.388 -15.892 1.00 93.94 115 ASN A C 1
ATOM 798 O O . ASN A 1 115 ? -23.007 9.659 -15.367 1.00 93.94 115 ASN A O 1
ATOM 802 N N . GLY A 1 116 ? -25.159 10.156 -15.726 1.00 91.75 116 GLY A N 1
ATOM 803 C CA . GLY A 1 116 ? -25.122 11.383 -14.926 1.00 91.75 116 GLY A CA 1
ATOM 804 C C . GLY A 1 116 ? -24.235 12.491 -15.505 1.00 91.75 116 GLY A C 1
ATOM 805 O O . GLY A 1 116 ? -24.140 13.535 -14.886 1.00 91.75 116 GLY A O 1
ATOM 806 N N . LEU A 1 117 ? -23.652 12.295 -16.698 1.00 92.94 117 LEU A N 1
ATOM 807 C CA . LEU A 1 117 ? -22.540 13.100 -17.222 1.00 92.94 117 LEU A CA 1
ATOM 808 C C . LEU A 1 117 ? -21.328 13.124 -16.276 1.00 92.94 117 LEU A C 1
ATOM 810 O O . LEU A 1 117 ? -20.656 14.138 -16.157 1.00 92.94 117 LEU A O 1
ATOM 814 N N . GLN A 1 118 ? -21.053 11.983 -15.633 1.00 94.69 118 GLN A N 1
ATOM 815 C CA . GLN A 1 118 ? -19.956 11.797 -14.686 1.00 94.69 118 GLN A CA 1
ATOM 816 C C . GLN A 1 118 ? -18.661 12.490 -15.134 1.00 94.69 118 GLN A C 1
ATOM 818 O O . GLN A 1 118 ? -18.102 12.168 -16.188 1.00 94.69 118 GLN A O 1
ATOM 823 N N . ASN A 1 119 ? -18.134 13.356 -14.270 1.00 95.88 119 ASN A N 1
ATOM 824 C CA . ASN A 1 119 ? -16.855 14.025 -14.485 1.00 95.88 119 ASN A CA 1
ATOM 825 C C . ASN A 1 119 ? -15.703 13.031 -14.650 1.00 95.88 119 ASN A C 1
ATOM 827 O O . ASN A 1 119 ? -15.614 12.037 -13.923 1.00 95.88 119 ASN A O 1
ATOM 831 N N . TYR A 1 120 ? -14.778 13.335 -15.561 1.00 96.25 120 TYR A N 1
ATOM 832 C CA . TYR A 1 120 ? -13.543 12.572 -15.747 1.00 96.25 120 TYR A CA 1
ATOM 833 C C . TYR A 1 120 ? -12.387 13.134 -14.899 1.00 96.25 120 TYR A C 1
ATOM 835 O O . TYR A 1 120 ? -12.380 14.322 -14.554 1.00 96.25 120 TYR A O 1
ATOM 843 N N . PRO A 1 121 ? -11.347 12.332 -14.596 1.00 96.88 121 PRO A N 1
ATOM 844 C CA . PRO A 1 121 ? -10.156 12.830 -13.913 1.00 96.88 121 PRO A CA 1
ATOM 845 C C . PRO A 1 121 ? -9.411 13.883 -14.740 1.00 96.88 121 PRO A C 1
ATOM 847 O O . PRO A 1 121 ? -9.295 13.772 -15.958 1.00 96.88 121 PRO A O 1
ATOM 850 N N . VAL A 1 122 ? -8.834 14.885 -14.084 1.00 96.38 122 VAL A N 1
ATOM 851 C CA . VAL A 1 122 ? -7.930 15.864 -14.700 1.00 96.38 122 VAL A CA 1
ATOM 852 C C . VAL A 1 122 ? -6.497 15.470 -14.376 1.00 96.38 122 VAL A C 1
ATOM 854 O O . VAL A 1 122 ? -6.135 15.384 -13.207 1.00 96.38 122 VAL A O 1
ATOM 857 N N . LEU A 1 123 ? -5.684 15.237 -15.407 1.00 94.50 123 LEU A N 1
ATOM 858 C CA . LEU A 1 123 ? -4.315 14.738 -15.279 1.00 94.50 123 LEU A CA 1
ATOM 859 C C . LEU A 1 123 ? -3.284 15.851 -15.520 1.00 94.50 123 LEU A C 1
ATOM 861 O O . LEU A 1 123 ? -3.465 16.704 -16.389 1.00 94.50 123 LEU A O 1
ATOM 865 N N . THR A 1 124 ? -2.169 15.815 -14.790 1.00 90.56 124 THR A N 1
ATOM 866 C CA . THR A 1 124 ? -1.010 16.707 -14.949 1.00 90.56 124 THR A CA 1
ATOM 867 C C . THR A 1 124 ? 0.286 15.913 -14.766 1.00 90.56 124 THR A C 1
ATOM 869 O O . THR A 1 124 ? 0.580 15.439 -13.675 1.00 90.56 124 THR A O 1
ATOM 872 N N . ALA A 1 125 ? 1.096 15.766 -15.819 1.00 82.56 125 ALA A N 1
ATOM 873 C CA . ALA A 1 125 ? 2.400 15.108 -15.694 1.00 82.56 125 ALA A CA 1
ATOM 874 C C . ALA A 1 125 ? 3.403 16.002 -14.956 1.00 82.56 125 ALA A C 1
ATOM 876 O O . ALA A 1 125 ? 3.560 17.183 -15.286 1.00 82.56 125 ALA A O 1
ATOM 877 N N . ARG A 1 126 ? 4.135 15.418 -14.004 1.00 76.81 126 ARG A N 1
ATOM 878 C CA . ARG A 1 126 ? 5.278 16.073 -13.361 1.00 76.81 126 ARG A CA 1
ATOM 879 C C . ARG A 1 126 ? 6.495 16.130 -14.300 1.00 76.81 126 ARG A C 1
ATOM 881 O O . ARG A 1 126 ? 6.570 15.373 -15.273 1.00 76.81 126 ARG A O 1
ATOM 888 N N . PRO A 1 127 ? 7.488 17.002 -14.028 1.00 59.81 127 PRO A N 1
ATOM 889 C CA . PRO A 1 127 ? 8.813 16.901 -14.647 1.00 59.81 127 PRO A CA 1
ATOM 890 C C . PRO A 1 127 ? 9.384 15.482 -14.470 1.00 59.81 127 PRO A C 1
ATOM 892 O O . PRO A 1 127 ? 9.153 14.871 -13.433 1.00 59.81 127 PRO A O 1
ATOM 895 N N . ALA A 1 128 ? 10.077 14.950 -15.482 1.00 60.97 128 ALA A N 1
ATOM 896 C CA . ALA A 1 128 ? 10.455 13.529 -15.590 1.00 60.97 128 ALA A CA 1
ATOM 897 C C . ALA A 1 128 ? 9.278 12.529 -15.762 1.00 60.97 128 ALA A C 1
ATOM 899 O O . ALA A 1 128 ? 9.488 11.324 -15.780 1.00 60.97 128 ALA A O 1
ATOM 900 N N . GLY A 1 129 ? 8.045 13.010 -15.976 1.00 59.59 129 GLY A N 1
ATOM 901 C CA . GLY A 1 129 ? 6.987 12.398 -16.797 1.00 59.59 129 GLY A CA 1
ATOM 902 C C . GLY A 1 129 ? 6.244 11.157 -16.286 1.00 59.59 129 GLY A C 1
ATOM 903 O O . GLY A 1 129 ? 5.110 10.946 -16.704 1.00 59.59 129 GLY A O 1
ATOM 904 N N . PHE A 1 130 ? 6.827 10.334 -15.418 1.00 73.44 130 PHE A N 1
ATOM 905 C CA . PHE A 1 130 ? 6.223 9.045 -15.033 1.00 73.44 130 PHE A CA 1
ATOM 906 C C . PHE A 1 130 ? 5.344 9.111 -13.790 1.00 73.44 130 PHE A C 1
ATOM 908 O O . PHE A 1 130 ? 4.635 8.154 -13.502 1.00 73.44 130 PHE A O 1
ATOM 915 N N . ILE A 1 131 ? 5.370 10.237 -13.085 1.00 75.56 131 ILE A N 1
ATOM 916 C CA . ILE A 1 131 ? 4.442 10.544 -12.003 1.00 75.56 131 ILE A CA 1
ATOM 917 C C . ILE A 1 131 ? 3.423 11.542 -12.548 1.00 75.56 131 ILE A C 1
ATOM 919 O O . ILE A 1 131 ? 3.792 12.614 -13.043 1.00 75.56 131 ILE A O 1
ATOM 923 N N . ILE A 1 132 ? 2.146 11.177 -12.481 1.00 82.50 132 ILE A N 1
ATOM 924 C CA . ILE A 1 132 ? 1.035 12.009 -12.938 1.00 82.50 132 ILE A CA 1
ATOM 925 C C . ILE A 1 132 ? 0.200 12.406 -11.729 1.00 82.50 132 ILE A C 1
ATOM 927 O O . ILE A 1 132 ? -0.363 11.554 -11.048 1.00 82.50 132 ILE A O 1
ATOM 931 N N . ASP A 1 133 ? 0.109 13.708 -11.483 1.00 86.38 133 ASP A N 1
ATOM 932 C CA . ASP A 1 133 ? -0.860 14.267 -10.551 1.00 86.38 133 ASP A CA 1
ATOM 933 C C . ASP A 1 133 ? -2.248 14.204 -11.182 1.00 86.38 133 ASP A C 1
ATOM 935 O O . ASP A 1 133 ? -2.424 14.547 -12.355 1.00 86.38 133 ASP A O 1
ATOM 939 N N . ALA A 1 134 ? -3.238 13.778 -10.411 1.00 91.81 134 ALA A N 1
ATOM 940 C CA . ALA A 1 134 ? -4.610 13.663 -10.859 1.00 91.81 134 ALA A CA 1
ATOM 941 C C . ALA A 1 134 ? -5.573 14.264 -9.835 1.00 91.81 134 ALA A C 1
ATOM 943 O O . ALA A 1 134 ? -5.386 14.140 -8.624 1.00 91.81 134 ALA A O 1
ATOM 944 N N . THR A 1 135 ? -6.623 14.909 -10.334 1.00 94.56 135 THR A N 1
ATOM 945 C CA . THR A 1 135 ? -7.735 15.401 -9.516 1.00 94.56 135 THR A CA 1
ATOM 946 C C . THR A 1 135 ? -9.066 14.953 -10.095 1.00 94.56 135 THR A C 1
ATOM 948 O O . THR A 1 135 ? -9.213 14.894 -11.315 1.00 94.56 135 THR A O 1
ATOM 951 N N . LEU A 1 136 ? -10.048 14.703 -9.240 1.00 94.81 136 LEU A N 1
ATOM 952 C CA . LEU A 1 136 ? -11.437 14.463 -9.616 1.00 94.81 136 LEU A CA 1
ATOM 953 C C . LEU A 1 136 ? -12.333 15.391 -8.795 1.00 94.81 136 LEU A C 1
ATOM 955 O O . LEU A 1 136 ? -12.192 15.440 -7.579 1.00 94.81 136 LEU A O 1
ATOM 959 N N . ASP A 1 137 ? -13.242 16.085 -9.471 1.00 94.38 137 ASP A N 1
ATOM 960 C CA . ASP A 1 137 ? -14.340 16.839 -8.863 1.00 94.38 137 ASP A CA 1
ATOM 961 C C . ASP A 1 137 ? -15.620 16.067 -9.179 1.00 94.38 137 ASP A C 1
ATOM 963 O O . ASP A 1 137 ? -15.873 15.799 -10.350 1.00 94.38 137 ASP A O 1
ATOM 967 N N . SER A 1 138 ? -16.361 15.605 -8.177 1.00 93.69 138 SER A N 1
ATOM 968 C CA . SER A 1 138 ? -17.569 14.794 -8.360 1.00 93.69 138 SER A CA 1
ATOM 969 C C . SER A 1 138 ? -18.466 14.852 -7.116 1.00 93.69 138 SER A C 1
ATOM 971 O O . SER A 1 138 ? -18.241 15.667 -6.221 1.00 93.69 138 SER A O 1
ATOM 973 N N . LEU A 1 139 ? -19.482 13.988 -7.009 1.00 90.56 139 LEU A N 1
ATOM 974 C CA . LEU A 1 139 ? -20.338 13.926 -5.819 1.00 90.56 139 LEU A CA 1
ATOM 975 C C . LEU A 1 139 ? -19.500 13.714 -4.535 1.00 90.56 139 LEU A C 1
ATOM 977 O O . LEU A 1 139 ? -18.637 12.828 -4.536 1.00 90.56 139 LEU A O 1
ATOM 981 N N . PRO A 1 140 ? -19.758 14.475 -3.448 1.00 88.12 140 PRO A N 1
ATOM 982 C CA . PRO A 1 140 ? -19.048 14.357 -2.170 1.00 88.12 140 PRO A CA 1
ATOM 983 C C . PRO A 1 140 ? -19.170 12.995 -1.493 1.00 88.12 140 PRO A C 1
ATOM 985 O O . PRO A 1 140 ? -20.222 12.360 -1.571 1.00 88.12 140 PRO A O 1
ATOM 988 N N . ASP A 1 141 ? -18.118 12.612 -0.765 1.00 79.81 141 ASP A N 1
ATOM 989 C CA . ASP A 1 141 ? -18.055 11.411 0.078 1.00 79.81 141 ASP A CA 1
ATOM 990 C C . ASP A 1 141 ? -18.400 10.106 -0.677 1.00 79.81 141 ASP A C 1
ATOM 992 O O . ASP A 1 141 ? -19.066 9.211 -0.147 1.00 79.81 141 ASP A O 1
ATOM 996 N N . GLN A 1 142 ? -17.969 9.996 -1.940 1.00 84.94 142 GLN A N 1
ATOM 997 C CA . GLN A 1 142 ? -18.190 8.824 -2.796 1.00 84.94 142 GLN A CA 1
ATOM 998 C C . GLN A 1 142 ? -16.871 8.195 -3.246 1.00 84.94 142 GLN A C 1
ATOM 1000 O O . GLN A 1 142 ? -15.875 8.889 -3.434 1.00 84.94 142 GLN A O 1
ATOM 1005 N N . SER A 1 143 ? -16.879 6.876 -3.469 1.00 83.69 143 SER A N 1
ATOM 1006 C CA . SER A 1 143 ? -15.758 6.154 -4.090 1.00 83.69 143 SER A CA 1
ATOM 1007 C C . SER A 1 143 ? -15.924 6.091 -5.602 1.00 83.69 143 SER A C 1
ATOM 1009 O O . SER A 1 143 ? -17.020 5.812 -6.104 1.00 83.69 143 SER A O 1
ATOM 1011 N N . TYR A 1 144 ? -14.815 6.287 -6.306 1.00 88.50 144 TYR A N 1
ATOM 1012 C CA . TYR A 1 144 ? -14.716 6.188 -7.751 1.00 88.50 144 TYR A CA 1
ATOM 1013 C C . TYR A 1 144 ? -13.601 5.229 -8.144 1.00 88.50 144 TYR A C 1
ATOM 1015 O O . TYR A 1 144 ? -12.454 5.364 -7.708 1.00 88.50 144 TYR A O 1
ATOM 1023 N N . THR A 1 145 ? -13.931 4.316 -9.050 1.00 89.94 145 THR A N 1
ATOM 1024 C CA . THR A 1 145 ? -12.955 3.516 -9.779 1.00 89.94 145 THR A CA 1
ATOM 1025 C C . THR A 1 145 ? -12.338 4.375 -10.876 1.00 89.94 145 THR A C 1
ATOM 1027 O O . THR A 1 145 ? -13.044 4.861 -11.761 1.00 89.94 145 THR A O 1
ATOM 1030 N N . ILE A 1 146 ? -11.023 4.545 -10.845 1.00 91.12 146 ILE A N 1
ATOM 1031 C CA . ILE A 1 146 ? -10.258 5.274 -11.851 1.00 91.12 146 ILE A CA 1
ATOM 1032 C C . ILE A 1 146 ? -9.468 4.281 -12.694 1.00 91.12 146 ILE A C 1
ATOM 1034 O O . ILE A 1 146 ? -8.477 3.721 -12.224 1.00 91.12 146 ILE A O 1
ATOM 1038 N N . ASP A 1 147 ? -9.884 4.099 -13.946 1.00 91.31 147 ASP A N 1
ATOM 1039 C CA . ASP A 1 147 ? -9.143 3.310 -14.932 1.00 91.31 147 ASP A CA 1
ATOM 1040 C C . ASP A 1 147 ? -8.147 4.214 -15.667 1.00 91.31 147 ASP A C 1
ATOM 1042 O O . ASP A 1 147 ? -8.509 5.297 -16.127 1.00 91.31 147 ASP A O 1
ATOM 1046 N N . ILE A 1 148 ? -6.897 3.762 -15.788 1.00 91.38 148 ILE A N 1
ATOM 1047 C CA . ILE A 1 148 ? -5.793 4.475 -16.437 1.00 91.38 148 ILE A CA 1
ATOM 1048 C C . ILE A 1 148 ? -5.368 3.728 -17.695 1.00 91.38 148 ILE A C 1
ATOM 1050 O O . ILE A 1 148 ? -5.161 2.511 -17.677 1.00 91.38 148 ILE A O 1
ATOM 1054 N N . PHE A 1 149 ? -5.174 4.479 -18.774 1.00 93.56 149 PHE A N 1
ATOM 1055 C CA . PHE A 1 149 ? -4.879 3.949 -20.096 1.00 93.56 149 PHE A CA 1
ATOM 1056 C C . PHE A 1 149 ? -3.650 4.619 -20.697 1.00 93.56 149 PHE A C 1
ATOM 1058 O O . PHE A 1 149 ? -3.378 5.796 -20.450 1.00 93.56 149 PHE A O 1
ATOM 1065 N N . ARG A 1 150 ? -2.936 3.855 -21.518 1.00 92.50 150 ARG A N 1
ATOM 1066 C CA . ARG A 1 150 ? -1.832 4.300 -22.362 1.00 92.50 150 ARG A CA 1
ATOM 1067 C C . ARG A 1 150 ? -2.304 4.385 -23.805 1.00 92.50 150 ARG A C 1
ATOM 1069 O O . ARG A 1 150 ? -2.997 3.491 -24.277 1.00 92.50 150 ARG A O 1
ATOM 1076 N N . SER A 1 151 ? -1.835 5.405 -24.515 1.00 93.50 151 SER A N 1
ATOM 1077 C CA . SER A 1 151 ? -2.016 5.550 -25.958 1.00 93.50 151 SER A CA 1
ATOM 1078 C C . SER A 1 151 ? -0.724 6.008 -26.627 1.00 93.50 151 SER A C 1
ATOM 1080 O O . SER A 1 151 ? -0.009 6.867 -26.111 1.00 93.50 151 SER A O 1
ATOM 1082 N N . SER A 1 152 ? -0.421 5.459 -27.804 1.00 91.38 152 SER A N 1
ATOM 1083 C CA . SER A 1 152 ? 0.739 5.877 -28.609 1.00 91.38 152 SER A CA 1
ATOM 1084 C C . SER A 1 152 ? 0.565 7.269 -29.237 1.00 91.38 152 SER A C 1
ATOM 1086 O O . SER A 1 152 ? 1.538 7.932 -29.603 1.00 91.38 152 SER A O 1
ATOM 1088 N N . SER A 1 153 ? -0.679 7.740 -29.335 1.00 91.38 153 SER A N 1
ATOM 1089 C CA . SER A 1 153 ? -1.045 9.090 -29.757 1.00 91.38 153 SER A CA 1
ATOM 1090 C C . SER A 1 153 ? -2.312 9.550 -29.046 1.00 91.38 153 SER A C 1
ATOM 1092 O O . SER A 1 153 ? -3.218 8.746 -28.850 1.00 91.38 153 SER A O 1
ATOM 1094 N N . CYS A 1 154 ? -2.406 10.841 -28.734 1.00 93.81 154 CYS A N 1
ATOM 1095 C CA . CYS A 1 154 ? -3.662 11.445 -28.295 1.00 93.81 154 CYS A CA 1
ATOM 1096 C C . CYS A 1 154 ? -4.680 11.501 -29.443 1.00 93.81 154 CYS A C 1
ATOM 1098 O O . CYS A 1 154 ? -4.308 11.781 -30.590 1.00 93.81 154 CYS A O 1
ATOM 1100 N N . ASP A 1 155 ? -5.953 11.282 -29.125 1.00 94.50 155 ASP A N 1
ATOM 1101 C CA . ASP A 1 155 ? -7.051 11.478 -30.065 1.00 94.50 155 ASP A CA 1
ATOM 1102 C C . ASP A 1 155 ? -7.087 12.931 -30.593 1.00 94.50 155 ASP A C 1
ATOM 1104 O O . ASP A 1 155 ? -6.758 13.869 -29.856 1.00 94.50 155 ASP A O 1
ATOM 1108 N N . PRO A 1 156 ? -7.493 13.180 -31.856 1.00 94.69 156 PRO A N 1
ATOM 1109 C CA . PRO A 1 156 ? -7.581 14.533 -32.404 1.00 94.69 156 PRO A CA 1
ATOM 1110 C C . PRO A 1 156 ? -8.487 15.504 -31.630 1.00 94.69 156 PRO A C 1
ATOM 1112 O O . PRO A 1 156 ? -8.348 16.716 -31.816 1.00 94.69 156 PRO A O 1
ATOM 1115 N N . SER A 1 157 ? -9.407 15.010 -30.796 1.00 93.75 157 SER A N 1
ATOM 1116 C CA . SER A 1 157 ? -10.211 15.831 -29.882 1.00 93.75 157 SER A CA 1
ATOM 1117 C C . SER A 1 157 ? -9.396 16.439 -28.732 1.00 93.75 157 SER A C 1
ATOM 1119 O O . SER A 1 157 ? -9.803 17.459 -28.176 1.00 93.75 157 SER A O 1
ATOM 1121 N N . GLY A 1 158 ? -8.242 15.852 -28.395 1.00 95.44 158 GLY A N 1
ATOM 1122 C CA . GLY A 1 158 ? -7.465 16.165 -27.195 1.00 95.44 158 GLY A CA 1
ATOM 1123 C C . GLY A 1 158 ? -7.836 15.324 -25.966 1.00 95.44 158 GLY A C 1
ATOM 1124 O O . GLY A 1 158 ? -7.214 15.510 -24.919 1.00 95.44 158 GLY A O 1
ATOM 1125 N N . TYR A 1 159 ? -8.819 14.425 -26.086 1.00 96.31 159 TYR A N 1
ATOM 1126 C CA . TYR A 1 159 ? -9.370 13.604 -25.005 1.00 96.31 159 TYR A CA 1
ATOM 1127 C C . TYR A 1 159 ? -9.446 12.141 -25.421 1.00 96.31 159 TYR A C 1
ATOM 1129 O O . TYR A 1 159 ? -9.963 11.826 -26.493 1.00 96.31 159 TYR A O 1
ATOM 1137 N N . GLY A 1 160 ? -8.965 11.242 -24.561 1.00 92.44 160 GLY A N 1
ATOM 1138 C CA . GLY A 1 160 ? -8.895 9.831 -24.924 1.00 92.44 160 GLY A CA 1
ATOM 1139 C C . GLY A 1 160 ? -8.047 9.588 -26.184 1.00 92.44 160 GLY A C 1
ATOM 1140 O O . GLY A 1 160 ? -7.214 10.395 -26.591 1.00 92.44 160 GLY A O 1
ATOM 1141 N N . GLU A 1 161 ? -8.236 8.473 -26.868 1.00 94.81 161 GLU A N 1
ATOM 1142 C CA . GLU A 1 161 ? -8.873 7.259 -26.357 1.00 94.81 161 GLU A CA 1
ATOM 1143 C C . GLU A 1 161 ? -7.866 6.481 -25.478 1.00 94.81 161 GLU A C 1
ATOM 1145 O O . GLU A 1 161 ? -6.789 6.995 -25.165 1.00 94.81 161 GLU A O 1
ATOM 1150 N N . GLY A 1 162 ? -8.191 5.251 -25.081 1.00 94.19 162 GLY A N 1
ATOM 1151 C CA . GLY A 1 162 ? -7.312 4.381 -24.296 1.00 94.19 162 GLY A CA 1
ATOM 1152 C C . GLY A 1 162 ? -6.898 3.137 -25.079 1.00 94.19 162 GLY A C 1
ATOM 1153 O O . GLY A 1 162 ? -7.613 2.139 -25.048 1.00 94.19 162 GLY A O 1
ATOM 1154 N N . GLU A 1 163 ? -5.756 3.184 -25.773 1.00 94.00 163 GLU A N 1
ATOM 1155 C CA . GLU A 1 163 ? -5.257 2.081 -26.615 1.00 94.00 163 GLU A CA 1
ATOM 1156 C C . GLU A 1 163 ? -4.923 0.819 -25.826 1.00 94.00 163 GLU A C 1
ATOM 1158 O O . GLU A 1 163 ? -5.198 -0.283 -26.294 1.00 94.00 163 GLU A O 1
ATOM 1163 N N . GLU A 1 164 ? -4.366 0.986 -24.634 1.00 90.44 164 GLU A N 1
ATOM 1164 C CA . GLU A 1 164 ? -3.973 -0.099 -23.749 1.00 90.44 164 GLU A CA 1
ATOM 1165 C C . GLU A 1 164 ? -4.401 0.237 -22.320 1.00 90.44 164 GLU A C 1
ATOM 1167 O O . GLU A 1 164 ? -3.961 1.234 -21.738 1.00 90.44 164 GLU A O 1
ATOM 1172 N N . TYR A 1 165 ? -5.260 -0.593 -21.732 1.00 88.19 165 TYR A N 1
ATOM 1173 C CA . TYR A 1 165 ? -5.584 -0.489 -20.310 1.00 88.19 165 TYR A CA 1
ATOM 1174 C C . TYR A 1 165 ? -4.367 -0.858 -19.442 1.00 88.19 165 TYR A C 1
ATOM 1176 O O . TYR A 1 165 ? -3.840 -1.968 -19.534 1.00 88.19 165 TYR A O 1
ATOM 1184 N N . LEU A 1 166 ? -3.940 0.051 -18.558 1.00 82.12 166 LEU A N 1
ATOM 1185 C CA . LEU A 1 166 ? -2.779 -0.161 -17.689 1.00 82.12 166 LEU A CA 1
ATOM 1186 C C . LEU A 1 166 ? -3.174 -0.734 -16.328 1.00 82.12 166 LEU A C 1
ATOM 1188 O O . LEU A 1 166 ? -2.681 -1.778 -15.898 1.00 82.12 166 LEU A O 1
ATOM 1192 N N . LEU A 1 167 ? -4.008 0.006 -15.601 1.00 80.12 167 LEU A N 1
ATOM 1193 C CA . LEU A 1 167 ? -4.326 -0.253 -14.200 1.00 80.12 167 LEU A CA 1
ATOM 1194 C C . LEU A 1 167 ? -5.587 0.498 -13.784 1.00 80.12 167 LEU A C 1
ATOM 1196 O O . LEU A 1 167 ? -6.019 1.426 -14.459 1.00 80.12 167 LEU A O 1
ATOM 1200 N N . SER A 1 168 ? -6.151 0.089 -12.651 1.00 80.88 168 SER A N 1
ATOM 1201 C CA . SER A 1 168 ? -7.339 0.699 -12.063 1.00 80.88 168 SER A CA 1
ATOM 1202 C C . SER A 1 168 ? -7.200 0.790 -10.558 1.00 80.88 168 SER A C 1
ATOM 1204 O O . SER A 1 168 ? -6.643 -0.131 -9.944 1.00 80.88 168 SER A O 1
ATOM 1206 N N . GLY A 1 169 ? -7.671 1.895 -9.987 1.00 78.44 169 GLY A N 1
ATOM 1207 C CA . GLY A 1 169 ? -7.630 2.122 -8.552 1.00 78.44 169 GLY A CA 1
ATOM 1208 C C . GLY A 1 169 ? -8.833 2.879 -8.024 1.00 78.44 169 GLY A C 1
ATOM 1209 O O . GLY A 1 169 ? -9.480 3.619 -8.751 1.00 78.44 169 GLY A O 1
ATOM 1210 N N . GLU A 1 170 ? -9.127 2.669 -6.747 1.00 82.44 170 GLU A N 1
ATOM 1211 C CA . GLU A 1 170 ? -10.250 3.297 -6.049 1.00 82.44 170 GLU A CA 1
ATOM 1212 C C . GLU A 1 170 ? -9.806 4.569 -5.329 1.00 82.44 170 GLU A C 1
ATOM 1214 O O . GLU A 1 170 ? -8.822 4.557 -4.584 1.00 82.44 170 GLU A O 1
ATOM 1219 N N . PHE A 1 171 ? -10.550 5.655 -5.527 1.00 83.12 171 PHE A N 1
ATOM 1220 C CA . PHE A 1 171 ? -10.289 6.950 -4.909 1.00 83.12 171 PHE A CA 1
ATOM 1221 C C . PHE A 1 171 ? -11.594 7.561 -4.403 1.00 83.12 171 PHE A C 1
ATOM 1223 O O . PHE A 1 171 ? -12.597 7.566 -5.114 1.00 83.12 171 PHE A O 1
ATOM 1230 N N . ALA A 1 172 ? -11.574 8.082 -3.177 1.00 82.25 172 ALA A N 1
ATOM 1231 C CA . ALA A 1 172 ? -12.733 8.718 -2.566 1.00 82.25 172 ALA A CA 1
ATOM 1232 C C . ALA A 1 172 ? -12.655 10.243 -2.684 1.00 82.25 172 ALA A C 1
ATOM 1234 O O . ALA A 1 172 ? -11.585 10.826 -2.486 1.00 82.25 172 ALA A O 1
ATOM 1235 N N . THR A 1 173 ? -13.785 10.878 -2.987 1.00 85.12 173 THR A N 1
ATOM 1236 C CA . THR A 1 173 ? -13.952 12.330 -2.885 1.00 85.12 173 THR A CA 1
ATOM 1237 C C . THR A 1 173 ? -14.175 12.743 -1.436 1.00 85.12 173 THR A C 1
ATOM 1239 O O . THR A 1 173 ? -14.774 12.014 -0.647 1.00 85.12 173 THR A O 1
ATOM 1242 N N . ASP A 1 174 ? -13.688 13.927 -1.076 1.00 81.06 174 ASP A N 1
ATOM 1243 C CA . ASP A 1 174 ? -13.932 14.530 0.227 1.00 81.06 174 ASP A CA 1
ATOM 1244 C C . ASP A 1 174 ? -15.353 15.118 0.337 1.00 81.06 174 ASP A C 1
ATOM 1246 O O . ASP A 1 174 ? -16.139 15.119 -0.615 1.00 81.06 174 ASP A O 1
ATOM 1250 N N . SER A 1 175 ? -15.667 15.690 1.502 1.00 83.81 175 SER A N 1
ATOM 1251 C CA . SER A 1 175 ? -16.956 16.350 1.770 1.00 83.81 175 SER A CA 1
ATOM 1252 C C . SER A 1 175 ? -17.280 17.543 0.854 1.00 83.81 175 SER A C 1
ATOM 1254 O O . SER A 1 175 ? -18.401 18.057 0.875 1.00 83.81 175 SER A O 1
ATOM 1256 N N . SER A 1 176 ? -16.311 18.015 0.065 1.00 82.75 176 SER A N 1
ATOM 1257 C CA . SER A 1 176 ? -16.489 19.048 -0.955 1.00 82.75 176 SER A CA 1
ATOM 1258 C C . SER A 1 176 ? -16.602 18.494 -2.377 1.00 82.75 176 SER A C 1
ATOM 1260 O O . SER A 1 176 ? -16.805 19.282 -3.297 1.00 82.75 176 SER A O 1
ATOM 1262 N N . GLY A 1 177 ? -16.520 17.172 -2.554 1.00 87.81 177 GLY A N 1
ATOM 1263 C CA . GLY A 1 177 ? -16.559 16.525 -3.864 1.00 87.81 177 GLY A CA 1
ATOM 1264 C C . GLY A 1 177 ? -15.193 16.318 -4.503 1.00 87.81 177 GLY A C 1
ATOM 1265 O O . GLY A 1 177 ? -15.129 15.840 -5.629 1.00 87.81 177 GLY A O 1
ATOM 1266 N N . GLN A 1 178 ? -14.098 16.639 -3.812 1.00 90.19 178 GLN A N 1
ATOM 1267 C CA . GLN A 1 178 ? -12.770 16.651 -4.419 1.00 90.19 178 GLN A CA 1
ATOM 1268 C C . GLN A 1 178 ? -11.947 15.429 -4.029 1.00 90.19 178 GLN A C 1
ATOM 1270 O O . GLN A 1 178 ? -11.853 15.072 -2.858 1.00 90.19 178 GLN A O 1
ATOM 1275 N N . ALA A 1 179 ? -11.283 14.821 -5.004 1.00 87.44 179 ALA A N 1
ATOM 1276 C CA . ALA A 1 179 ? -10.226 13.844 -4.792 1.00 87.44 179 ALA A CA 1
ATOM 1277 C C . ALA A 1 179 ? -8.947 14.322 -5.483 1.00 87.44 179 ALA A C 1
ATOM 1279 O O . ALA A 1 179 ? -8.982 14.796 -6.618 1.00 87.44 179 ALA A O 1
ATOM 1280 N N . ALA A 1 180 ? -7.806 14.166 -4.819 1.00 87.44 180 ALA A N 1
ATOM 1281 C CA . ALA A 1 180 ? -6.489 14.379 -5.405 1.00 87.44 180 ALA A CA 1
ATOM 1282 C C . ALA A 1 180 ? -5.633 13.141 -5.153 1.00 87.44 180 ALA A C 1
ATOM 1284 O O . ALA A 1 180 ? -5.620 12.604 -4.045 1.00 87.44 180 ALA A O 1
ATOM 1285 N N . PHE A 1 181 ? -4.942 12.672 -6.185 1.00 81.00 181 PHE A N 1
ATOM 1286 C CA . PHE A 1 181 ? -4.137 11.465 -6.105 1.00 81.00 181 PHE A CA 1
ATOM 1287 C C . PHE A 1 181 ? -2.969 11.481 -7.081 1.00 81.00 181 PHE A C 1
ATOM 1289 O O . PHE A 1 181 ? -2.969 12.183 -8.089 1.00 81.00 181 PHE A O 1
ATOM 1296 N N . GLU A 1 182 ? -1.961 10.677 -6.764 1.00 81.88 182 GLU A N 1
ATOM 1297 C CA . GLU A 1 182 ? -0.764 10.517 -7.573 1.00 81.88 182 GLU A CA 1
ATOM 1298 C C . GLU A 1 182 ? -0.786 9.161 -8.289 1.00 81.88 182 GLU A C 1
ATOM 1300 O O . GLU A 1 182 ? -1.043 8.110 -7.695 1.00 81.88 182 GLU A O 1
ATOM 1305 N N . LEU A 1 183 ? -0.494 9.182 -9.585 1.00 79.62 183 LEU A N 1
ATOM 1306 C CA . LEU A 1 183 ? -0.350 8.007 -10.427 1.00 79.62 183 LEU A CA 1
ATOM 1307 C C . LEU A 1 183 ? 1.128 7.811 -10.762 1.00 79.62 183 LEU A C 1
ATOM 1309 O O . LEU A 1 183 ? 1.661 8.424 -11.685 1.00 79.62 183 LEU A O 1
ATOM 1313 N N . ASP A 1 184 ? 1.787 6.920 -10.027 1.00 74.38 184 ASP A N 1
ATOM 1314 C CA . ASP A 1 184 ? 3.131 6.464 -10.385 1.00 74.38 184 ASP A CA 1
ATOM 1315 C C . ASP A 1 184 ? 3.074 5.407 -11.499 1.00 74.38 184 ASP A C 1
ATOM 1317 O O . ASP A 1 184 ? 2.730 4.247 -11.272 1.00 74.38 184 ASP A O 1
ATOM 1321 N N . LEU A 1 185 ? 3.395 5.802 -12.723 1.00 76.25 185 LEU A N 1
ATOM 1322 C CA . LEU A 1 185 ? 3.380 4.949 -13.910 1.00 76.25 185 LEU A CA 1
ATOM 1323 C C . LEU A 1 185 ? 4.795 4.537 -14.346 1.00 76.25 185 LEU A C 1
ATOM 1325 O O . LEU A 1 185 ? 4.983 4.035 -15.462 1.00 76.25 185 LEU A O 1
ATOM 1329 N N . ARG A 1 186 ? 5.802 4.702 -13.472 1.00 72.69 186 ARG A N 1
ATOM 1330 C CA . ARG A 1 186 ? 7.175 4.245 -13.733 1.00 72.69 186 ARG A CA 1
ATOM 1331 C C . ARG A 1 186 ? 7.211 2.754 -14.069 1.00 72.69 186 ARG A C 1
ATOM 1333 O O . ARG A 1 186 ? 6.468 1.934 -13.523 1.00 72.69 186 ARG A O 1
ATOM 1340 N N . GLY A 1 187 ? 8.047 2.414 -15.049 1.00 64.75 187 GLY A N 1
ATOM 1341 C CA . GLY A 1 187 ? 8.159 1.067 -15.610 1.00 64.75 187 GLY A CA 1
ATOM 1342 C C . GLY A 1 187 ? 6.938 0.576 -16.405 1.00 64.75 187 GLY A C 1
ATOM 1343 O O . GLY A 1 187 ? 6.963 -0.559 -16.875 1.00 64.75 187 GLY A O 1
ATOM 1344 N N . SER A 1 188 ? 5.874 1.373 -16.551 1.00 68.75 188 SER A N 1
ATOM 1345 C CA . SER A 1 188 ? 4.667 1.003 -17.320 1.00 68.75 188 SER A CA 1
ATOM 1346 C C . SER A 1 188 ? 4.501 1.828 -18.600 1.00 68.75 188 SER A C 1
ATOM 1348 O O . SER A 1 188 ? 3.673 1.494 -19.440 1.00 68.75 188 SER A O 1
ATOM 1350 N N . LEU A 1 189 ? 5.293 2.893 -18.755 1.00 74.81 189 LEU A N 1
ATOM 1351 C CA . LEU A 1 189 ? 5.234 3.827 -19.876 1.00 74.81 189 LEU A CA 1
ATOM 1352 C C . LEU A 1 189 ? 6.615 4.054 -20.485 1.00 74.81 189 LEU A C 1
ATOM 1354 O O . LEU A 1 189 ? 7.633 4.064 -19.790 1.00 74.81 189 LEU A O 1
ATOM 1358 N N . SER A 1 190 ? 6.621 4.305 -21.788 1.00 74.12 190 SER A N 1
ATOM 1359 C CA . SER A 1 190 ? 7.755 4.835 -22.533 1.00 74.12 190 SER A CA 1
ATOM 1360 C C . SER A 1 190 ? 7.594 6.336 -22.732 1.00 74.12 190 SER A C 1
ATOM 1362 O O . SER A 1 190 ? 6.493 6.885 -22.747 1.00 74.12 190 SER A O 1
ATOM 1364 N N . GLY A 1 191 ? 8.714 7.029 -22.899 1.00 75.62 191 GLY A N 1
ATOM 1365 C CA . GLY A 1 191 ? 8.658 8.456 -23.153 1.00 75.62 191 GLY A CA 1
ATOM 1366 C C . GLY A 1 191 ? 7.985 8.786 -24.489 1.00 75.62 191 GLY A C 1
ATOM 1367 O O . GLY A 1 191 ? 8.269 8.150 -25.503 1.00 75.62 191 GLY A O 1
ATOM 1368 N N . GLY A 1 192 ? 7.104 9.787 -24.486 1.00 79.19 192 GLY A N 1
ATOM 1369 C CA . GLY A 1 192 ? 6.266 10.161 -25.626 1.00 79.19 192 GLY A CA 1
ATOM 1370 C C . GLY A 1 192 ? 4.878 9.515 -25.643 1.00 79.19 192 GLY A C 1
ATOM 1371 O O . GLY A 1 192 ? 4.040 9.990 -26.413 1.00 79.19 192 GLY A O 1
ATOM 1372 N N . ASP A 1 193 ? 4.628 8.510 -24.795 1.00 88.12 193 ASP A N 1
ATOM 1373 C CA . ASP A 1 193 ? 3.294 7.935 -24.592 1.00 88.12 193 ASP A CA 1
ATOM 1374 C C . ASP A 1 193 ? 2.318 8.982 -24.034 1.00 88.12 193 ASP A C 1
ATOM 1376 O O . ASP A 1 193 ? 2.706 9.933 -23.349 1.00 88.12 193 ASP A O 1
ATOM 1380 N N . PHE A 1 194 ? 1.032 8.789 -24.309 1.00 92.38 194 PHE A N 1
ATOM 1381 C CA . PHE A 1 194 ? -0.060 9.578 -23.753 1.00 92.38 194 PHE A CA 1
ATOM 1382 C C . PHE A 1 194 ? -0.812 8.771 -22.701 1.00 92.38 194 PHE A C 1
ATOM 1384 O O . PHE A 1 194 ? -1.010 7.568 -22.861 1.00 92.38 194 PHE A O 1
ATOM 1391 N N . VAL A 1 195 ? -1.251 9.452 -21.646 1.00 94.12 195 VAL A N 1
ATOM 1392 C CA . VAL A 1 195 ? -2.068 8.878 -20.579 1.00 94.12 195 VAL A CA 1
ATOM 1393 C C . VAL A 1 195 ? -3.419 9.564 -20.537 1.00 94.12 195 VAL A C 1
ATOM 1395 O O . VAL A 1 195 ? -3.508 10.793 -20.615 1.00 94.12 195 VAL A O 1
ATOM 1398 N N . THR A 1 196 ? -4.458 8.751 -20.393 1.00 96.38 196 THR A N 1
ATOM 1399 C CA . THR A 1 196 ? -5.847 9.176 -20.204 1.00 96.38 196 THR A CA 1
ATOM 1400 C C . THR A 1 196 ? -6.490 8.336 -19.109 1.00 96.38 196 THR A C 1
ATOM 1402 O O . THR A 1 196 ? -6.022 7.235 -18.813 1.00 96.38 196 THR A O 1
ATOM 1405 N N . ALA A 1 197 ? -7.573 8.831 -18.524 1.00 96.25 197 ALA A N 1
ATOM 1406 C CA . ALA A 1 197 ? -8.288 8.149 -17.456 1.00 96.25 197 ALA A CA 1
ATOM 1407 C C . ALA A 1 197 ? -9.807 8.260 -17.612 1.00 96.25 197 ALA A C 1
ATOM 1409 O O . ALA A 1 197 ? -10.297 9.198 -18.237 1.00 96.25 197 ALA A O 1
ATOM 1410 N N . THR A 1 198 ? -10.543 7.338 -16.996 1.00 96.88 198 THR A N 1
ATOM 1411 C CA . THR A 1 198 ? -12.001 7.427 -16.806 1.00 96.88 198 THR A CA 1
ATOM 1412 C C . THR A 1 198 ? -12.336 7.245 -15.330 1.00 96.88 198 THR A C 1
ATOM 1414 O O . THR A 1 198 ? -11.664 6.464 -14.656 1.00 96.88 198 THR A O 1
ATOM 1417 N N . ALA A 1 199 ? -13.383 7.903 -14.836 1.00 96.31 199 ALA A N 1
ATOM 1418 C CA . ALA A 1 199 ? -13.923 7.702 -13.494 1.00 96.31 199 ALA A CA 1
ATOM 1419 C C . ALA A 1 199 ? -15.247 6.939 -13.565 1.00 96.31 199 ALA A C 1
ATOM 1421 O O . ALA A 1 199 ? -16.093 7.245 -14.398 1.00 96.31 199 ALA A O 1
ATOM 1422 N N . THR A 1 200 ? -15.434 5.945 -12.700 1.00 94.69 200 THR A N 1
ATOM 1423 C CA . THR A 1 200 ? -16.685 5.189 -12.579 1.00 94.69 200 THR A CA 1
ATOM 1424 C C . THR A 1 200 ? -17.176 5.233 -11.145 1.00 94.69 200 THR A C 1
ATOM 1426 O O . THR A 1 200 ? -16.448 4.840 -10.238 1.00 94.69 200 THR A O 1
ATOM 1429 N N . ASN A 1 201 ? -18.407 5.688 -10.928 1.00 92.25 201 ASN A N 1
ATOM 1430 C CA . ASN A 1 201 ? -18.993 5.734 -9.589 1.00 92.25 201 ASN A CA 1
ATOM 1431 C C . ASN A 1 201 ? -19.534 4.360 -9.134 1.00 92.25 201 ASN A C 1
ATOM 1433 O O . ASN A 1 201 ? -19.619 3.406 -9.910 1.00 92.25 201 ASN A O 1
ATOM 1437 N N . ALA A 1 202 ? -19.971 4.255 -7.875 1.00 88.00 202 ALA A N 1
ATOM 1438 C CA . ALA A 1 202 ? -20.501 3.009 -7.306 1.00 88.00 202 ALA A CA 1
ATOM 1439 C C . ALA A 1 202 ? -21.784 2.476 -7.989 1.00 88.00 202 ALA A C 1
ATOM 1441 O O . ALA A 1 202 ? -22.073 1.278 -7.916 1.00 88.00 202 ALA A O 1
ATOM 1442 N N . SER A 1 203 ? -22.550 3.338 -8.669 1.00 87.50 203 SER A N 1
ATOM 1443 C CA . SER A 1 203 ? -23.708 2.941 -9.492 1.00 87.50 203 SER A CA 1
ATOM 1444 C C . SER A 1 203 ? -23.291 2.360 -10.849 1.00 87.50 203 SER A C 1
ATOM 1446 O O . SER A 1 203 ? -24.126 1.821 -11.585 1.00 87.50 203 SER A O 1
ATOM 1448 N N . GLY A 1 204 ? -21.996 2.423 -11.159 1.00 89.81 204 GLY A N 1
ATOM 1449 C CA . GLY A 1 204 ? -21.399 1.951 -12.391 1.00 89.81 204 GLY A CA 1
ATOM 1450 C C . GLY A 1 204 ? -21.471 2.967 -13.521 1.00 89.81 204 GLY A C 1
ATOM 1451 O O . GLY A 1 204 ? -21.364 2.546 -14.664 1.00 89.81 204 GLY A O 1
ATOM 1452 N N . GLU A 1 205 ? -21.690 4.251 -13.245 1.00 94.75 205 GLU A N 1
ATOM 1453 C CA . GLU A 1 205 ? -21.734 5.306 -14.260 1.00 94.75 205 GLU A CA 1
ATOM 1454 C C . GLU A 1 205 ? -20.310 5.766 -14.564 1.00 94.75 205 GLU A C 1
ATOM 1456 O O . GLU A 1 205 ? -19.625 6.286 -13.685 1.00 94.75 205 GLU A O 1
ATOM 1461 N N . THR A 1 206 ? -19.850 5.507 -15.790 1.00 96.31 206 THR A N 1
ATOM 1462 C CA . THR A 1 206 ? -18.491 5.844 -16.232 1.00 96.31 206 THR A CA 1
ATOM 1463 C C . THR A 1 206 ? -18.460 7.156 -17.015 1.00 96.31 206 THR A C 1
ATOM 1465 O O . THR A 1 206 ? -19.299 7.357 -17.894 1.00 96.31 206 THR A O 1
ATOM 1468 N N . SER A 1 207 ? -17.472 8.003 -16.731 1.00 97.00 207 SER A N 1
ATOM 1469 C CA . SER A 1 207 ? -17.163 9.225 -17.474 1.00 97.00 207 SER A CA 1
ATOM 1470 C C . SER A 1 207 ? -16.698 8.945 -18.906 1.00 97.00 207 SER A C 1
ATOM 1472 O O . SER A 1 207 ? -16.310 7.829 -19.261 1.00 97.00 207 SER A O 1
ATOM 1474 N N . GLU A 1 208 ? -16.620 9.996 -19.718 1.00 96.56 208 GLU A N 1
ATOM 1475 C CA . GLU A 1 208 ? -15.768 9.987 -20.910 1.00 96.56 208 GLU A CA 1
ATOM 1476 C C . GLU A 1 208 ? -14.274 9.908 -20.532 1.00 96.56 208 GLU A C 1
ATOM 1478 O O . GLU A 1 208 ? -13.903 9.949 -19.354 1.00 96.56 208 GLU A O 1
ATOM 1483 N N . PHE A 1 209 ? -13.390 9.788 -21.526 1.00 97.69 209 PHE A N 1
ATOM 1484 C CA . PHE A 1 209 ? -11.946 9.848 -21.284 1.00 97.69 209 PHE A CA 1
ATOM 1485 C C . PHE A 1 209 ? -11.485 11.268 -20.936 1.00 97.69 209 PHE A C 1
ATOM 1487 O O . PHE A 1 209 ? -11.909 12.243 -21.551 1.00 97.69 209 PHE A O 1
ATOM 1494 N N . SER A 1 210 ? -10.523 11.369 -20.019 1.00 97.75 210 SER A N 1
ATOM 1495 C CA . SER A 1 210 ? -9.837 12.616 -19.691 1.00 97.75 210 SER A CA 1
ATOM 1496 C C . SER A 1 210 ? -9.072 13.211 -20.875 1.00 97.75 210 SER A C 1
ATOM 1498 O O . SER A 1 210 ? -8.739 12.529 -21.850 1.00 97.75 210 SER A O 1
ATOM 1500 N N . ALA A 1 211 ? -8.673 14.477 -20.724 1.00 97.19 211 ALA A N 1
ATOM 1501 C CA . ALA A 1 211 ? -7.672 15.081 -21.594 1.00 97.19 211 ALA A CA 1
ATOM 1502 C C . ALA A 1 211 ? -6.382 14.243 -21.582 1.00 97.19 211 ALA A C 1
ATOM 1504 O O . ALA A 1 211 ? -5.971 13.740 -20.528 1.00 97.19 211 ALA A O 1
ATOM 1505 N N . CYS A 1 212 ? -5.743 14.104 -22.743 1.00 93.94 212 CYS A N 1
ATOM 1506 C CA . CYS A 1 212 ? -4.489 13.371 -22.848 1.00 93.94 212 CYS A CA 1
ATOM 1507 C C . CYS A 1 212 ? -3.349 14.153 -22.197 1.00 93.94 212 CYS A C 1
ATOM 1509 O O . CYS A 1 212 ? -3.129 15.328 -22.508 1.00 93.94 212 CYS A O 1
ATOM 1511 N N . VAL A 1 213 ? -2.534 13.472 -21.400 1.00 93.44 213 VAL A N 1
ATOM 1512 C CA . VAL A 1 213 ? -1.256 14.004 -20.923 1.00 93.44 213 VAL A CA 1
ATOM 1513 C C . VAL A 1 213 ? -0.125 13.231 -21.570 1.00 93.44 213 VAL A C 1
ATOM 1515 O O . VAL A 1 213 ? -0.057 12.012 -21.451 1.00 93.44 213 VAL A O 1
ATOM 1518 N N . GLN A 1 214 ? 0.769 13.940 -22.257 1.00 89.56 214 GLN A N 1
ATOM 1519 C CA . GLN A 1 214 ? 1.966 13.320 -22.808 1.00 89.56 214 GLN A CA 1
ATOM 1520 C C . GLN A 1 214 ? 3.029 13.175 -21.724 1.00 89.56 214 GLN A C 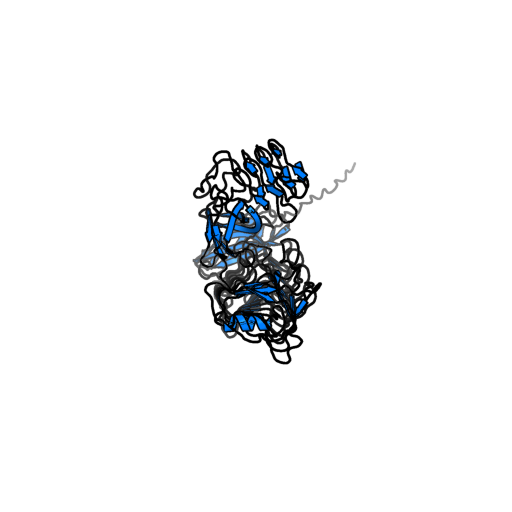1
ATOM 1522 O O . GLN A 1 214 ? 3.404 14.150 -21.069 1.00 89.56 214 GLN A O 1
ATOM 1527 N N . VAL A 1 215 ? 3.554 11.967 -21.585 1.00 82.06 215 VAL A N 1
ATOM 1528 C CA . VAL A 1 215 ? 4.711 11.683 -20.747 1.00 82.06 215 VAL A CA 1
ATOM 1529 C C . VAL A 1 215 ? 5.981 12.094 -21.488 1.00 82.06 215 VAL A C 1
ATOM 1531 O O . VAL A 1 215 ? 6.146 11.814 -22.677 1.00 82.06 215 VAL A O 1
ATOM 1534 N N . GLY A 1 216 ? 6.879 12.798 -20.794 1.00 69.62 216 GLY A N 1
ATOM 1535 C CA . GLY A 1 216 ? 8.156 13.244 -21.359 1.00 69.62 216 GLY A CA 1
ATOM 1536 C C . GLY A 1 216 ? 8.993 12.084 -21.911 1.00 69.62 216 GLY A C 1
ATOM 1537 O O . GLY A 1 216 ? 8.878 10.954 -21.443 1.00 69.62 216 GLY A O 1
ATOM 1538 N N . ALA A 1 217 ? 9.827 12.354 -22.923 1.00 63.44 217 ALA A N 1
ATOM 1539 C CA . ALA A 1 217 ? 10.790 11.377 -23.434 1.00 63.44 217 ALA A CA 1
ATOM 1540 C C . ALA A 1 217 ? 11.703 10.880 -22.292 1.00 63.44 217 ALA A C 1
ATOM 1542 O O . ALA A 1 217 ? 12.150 11.698 -21.494 1.00 63.44 217 ALA A O 1
ATOM 1543 N N . ARG A 1 218 ? 11.972 9.566 -22.208 1.00 63.12 218 ARG A N 1
ATOM 1544 C CA . ARG A 1 218 ? 13.009 9.031 -21.309 1.00 63.12 218 ARG A CA 1
ATOM 1545 C C . ARG A 1 218 ? 14.361 9.333 -21.943 1.00 63.12 218 ARG A C 1
ATOM 1547 O O . ARG A 1 218 ? 14.733 8.632 -22.882 1.00 63.12 218 ARG A O 1
ATOM 1554 N N . ASP A 1 219 ? 15.084 10.327 -21.438 1.00 63.38 219 ASP A N 1
ATOM 1555 C CA . ASP A 1 219 ? 16.461 10.591 -21.874 1.00 63.38 219 ASP A CA 1
ATOM 1556 C C . ASP A 1 219 ? 17.497 9.865 -20.979 1.00 63.38 219 ASP A C 1
ATOM 1558 O O . ASP A 1 219 ? 18.701 9.922 -21.240 1.00 63.38 219 ASP A O 1
ATOM 1562 N N . GLY A 1 220 ? 17.039 9.149 -19.942 1.00 69.00 220 GLY A N 1
ATOM 1563 C CA . GLY A 1 220 ? 17.865 8.338 -19.040 1.00 69.00 220 GLY A CA 1
ATOM 1564 C C . GLY A 1 220 ? 18.439 7.063 -19.682 1.00 69.00 220 GLY A C 1
ATOM 1565 O O . GLY A 1 220 ? 17.785 6.388 -20.480 1.00 69.00 220 GLY A O 1
ATOM 1566 N N . LEU A 1 221 ? 19.675 6.707 -19.309 1.00 86.38 221 LEU A N 1
ATOM 1567 C CA . LEU A 1 221 ? 20.347 5.481 -19.762 1.00 86.38 221 LEU A CA 1
ATOM 1568 C C . LEU A 1 221 ? 19.624 4.230 -19.233 1.00 86.38 221 LEU A C 1
ATOM 1570 O O . LEU A 1 221 ? 19.314 4.127 -18.044 1.00 86.38 221 LEU A O 1
ATOM 1574 N N . THR A 1 222 ? 19.396 3.269 -20.130 1.00 90.62 222 THR A N 1
ATOM 1575 C CA . THR A 1 222 ? 18.851 1.942 -19.820 1.00 90.62 222 THR A CA 1
ATOM 1576 C C . THR A 1 222 ? 19.940 0.891 -19.995 1.00 90.62 222 THR A C 1
ATOM 1578 O O . THR A 1 222 ? 20.543 0.810 -21.063 1.00 90.62 222 THR A O 1
ATOM 1581 N N . LEU A 1 223 ? 20.166 0.077 -18.966 1.00 94.44 223 LEU A N 1
ATOM 1582 C CA . LEU A 1 223 ? 21.101 -1.047 -18.980 1.00 94.44 223 LEU A CA 1
ATOM 1583 C C . LEU A 1 223 ? 20.327 -2.364 -18.858 1.00 94.44 223 LEU A C 1
ATOM 1585 O O . LEU A 1 223 ? 19.495 -2.517 -17.965 1.00 94.44 223 LEU A O 1
ATOM 1589 N N . THR A 1 224 ? 20.614 -3.335 -19.725 1.00 96.06 224 THR A N 1
ATOM 1590 C CA . THR A 1 224 ? 19.937 -4.642 -19.708 1.00 96.06 224 THR A CA 1
ATOM 1591 C C . THR A 1 224 ? 20.849 -5.722 -19.143 1.00 96.06 224 THR A C 1
ATOM 1593 O O . THR A 1 224 ? 21.773 -6.186 -19.813 1.00 96.06 224 THR A O 1
ATOM 1596 N N . VAL A 1 225 ? 20.552 -6.188 -17.932 1.00 97.62 225 VAL A N 1
ATOM 1597 C CA . VAL A 1 225 ? 21.172 -7.371 -17.333 1.00 97.62 225 VAL A CA 1
ATOM 1598 C C . VAL A 1 225 ? 20.773 -8.598 -18.146 1.00 97.62 225 VAL A C 1
ATOM 1600 O O . VAL A 1 225 ? 19.617 -9.015 -18.167 1.00 97.62 225 VAL A O 1
ATOM 1603 N N . ASN A 1 226 ? 21.749 -9.207 -18.811 1.00 95.81 226 ASN A N 1
ATOM 1604 C CA . ASN A 1 226 ? 21.535 -10.354 -19.697 1.00 95.81 226 ASN A CA 1
ATOM 1605 C C . ASN A 1 226 ? 22.293 -11.609 -19.244 1.00 95.81 226 ASN A C 1
ATOM 1607 O O . ASN A 1 226 ? 22.286 -12.644 -19.921 1.00 95.81 226 ASN A O 1
ATOM 1611 N N . ARG A 1 227 ? 22.944 -11.541 -18.076 1.00 94.56 227 ARG A N 1
ATOM 1612 C CA . ARG A 1 227 ? 23.644 -12.659 -17.442 1.00 94.56 227 ARG A CA 1
ATOM 1613 C C . ARG A 1 227 ? 23.390 -12.684 -15.943 1.00 94.56 227 ARG A C 1
ATOM 1615 O O . ARG A 1 227 ? 23.434 -11.660 -15.278 1.00 94.56 227 ARG A O 1
ATOM 1622 N N . ALA A 1 228 ? 23.233 -13.893 -15.411 1.00 95.62 228 ALA A N 1
ATOM 1623 C CA . ALA A 1 228 ? 23.078 -14.134 -13.976 1.00 95.62 228 ALA A CA 1
ATOM 1624 C C . ALA A 1 228 ? 24.411 -14.179 -13.196 1.00 95.62 228 ALA A C 1
ATOM 1626 O O . ALA A 1 228 ? 24.421 -14.512 -12.013 1.00 95.62 228 ALA A O 1
ATOM 1627 N N . GLY A 1 229 ? 25.538 -13.911 -13.867 1.00 94.06 229 GLY A N 1
ATOM 1628 C CA . GLY A 1 229 ? 26.856 -13.835 -13.232 1.00 94.06 229 GLY A CA 1
ATOM 1629 C C . GLY A 1 229 ? 26.979 -12.643 -12.276 1.00 94.06 229 GLY A C 1
ATOM 1630 O O . GLY A 1 229 ? 26.086 -11.803 -12.199 1.00 94.06 229 GLY A O 1
ATOM 1631 N N . ASP A 1 230 ? 28.097 -12.572 -11.554 1.00 95.56 230 ASP A N 1
ATOM 1632 C CA . ASP A 1 230 ? 28.396 -11.522 -10.563 1.00 95.56 230 ASP A CA 1
ATOM 1633 C C . ASP A 1 230 ? 29.700 -10.768 -10.889 1.00 95.56 230 ASP A C 1
ATOM 1635 O O . ASP A 1 230 ? 30.323 -10.138 -10.034 1.00 95.56 230 ASP A O 1
ATOM 1639 N N . GLU A 1 231 ? 30.171 -10.866 -12.131 1.00 95.94 231 GLU A N 1
ATOM 1640 C CA . GLU A 1 231 ? 31.348 -10.136 -12.584 1.00 95.94 231 GLU A CA 1
ATOM 1641 C C . GLU A 1 231 ? 31.094 -8.623 -12.531 1.00 95.94 231 GLU A C 1
ATOM 1643 O O . GLU A 1 231 ? 29.993 -8.164 -12.822 1.00 95.94 231 GLU A O 1
ATOM 1648 N N . GLY A 1 232 ? 32.102 -7.846 -12.137 1.00 96.25 232 GLY A N 1
ATOM 1649 C CA . GLY A 1 232 ? 32.014 -6.387 -12.146 1.00 96.25 232 GLY A CA 1
ATOM 1650 C C . GLY A 1 232 ? 32.145 -5.803 -13.548 1.00 96.25 232 GLY A C 1
ATOM 1651 O O . GLY A 1 232 ? 32.655 -6.465 -14.455 1.00 96.25 232 GLY A O 1
ATOM 1652 N N . ASP A 1 233 ? 31.714 -4.557 -13.684 1.00 95.88 233 ASP A N 1
ATOM 1653 C CA . ASP A 1 233 ? 31.881 -3.783 -14.905 1.00 95.88 233 ASP A CA 1
ATOM 1654 C C . ASP A 1 233 ? 33.368 -3.520 -15.190 1.00 95.88 233 ASP A C 1
ATOM 1656 O O . ASP A 1 233 ? 34.179 -3.343 -14.268 1.00 95.88 233 ASP A O 1
ATOM 1660 N N . HIS A 1 234 ? 33.748 -3.552 -16.467 1.00 94.62 234 HIS A N 1
ATOM 1661 C CA . HIS A 1 234 ? 35.134 -3.381 -16.871 1.00 94.62 234 HIS A CA 1
ATOM 1662 C C . HIS A 1 234 ? 35.610 -1.932 -16.732 1.00 94.62 234 HIS A C 1
ATOM 1664 O O . HIS A 1 234 ? 36.752 -1.715 -16.304 1.00 94.62 234 HIS A O 1
ATOM 1670 N N . THR A 1 235 ? 34.762 -0.962 -17.087 1.00 94.44 235 THR A N 1
ATOM 1671 C CA . THR A 1 235 ? 35.090 0.470 -17.106 1.00 94.44 235 THR A CA 1
ATOM 1672 C C . THR A 1 235 ? 33.935 1.313 -16.549 1.00 94.44 235 THR A C 1
ATOM 1674 O O . THR A 1 235 ? 33.331 2.075 -17.299 1.00 94.44 235 THR A O 1
ATOM 1677 N N . PRO A 1 236 ? 33.698 1.288 -15.221 1.00 96.62 236 PRO A N 1
ATOM 1678 C CA . PRO A 1 236 ? 32.550 1.979 -14.648 1.00 96.62 236 PRO A CA 1
ATOM 1679 C C . PRO A 1 236 ? 32.503 3.473 -15.007 1.00 96.62 236 PRO A C 1
ATOM 1681 O O . PRO A 1 236 ? 33.468 4.208 -14.757 1.00 96.62 236 PRO A O 1
ATOM 1684 N N . GLY A 1 237 ? 31.359 3.925 -15.515 1.00 94.94 237 GLY A N 1
ATOM 1685 C CA . GLY A 1 237 ? 31.029 5.308 -15.846 1.00 94.94 237 GLY A CA 1
ATOM 1686 C C . GLY A 1 237 ? 31.211 5.677 -17.321 1.00 94.94 237 GLY A C 1
ATOM 1687 O O . GLY A 1 237 ? 31.280 6.871 -17.632 1.00 94.94 237 GLY A O 1
ATOM 1688 N N . ASP A 1 238 ? 31.357 4.705 -18.224 1.00 93.38 238 ASP A N 1
ATOM 1689 C CA . ASP A 1 238 ? 31.529 4.945 -19.664 1.00 93.38 238 ASP A CA 1
ATOM 1690 C C . ASP A 1 238 ? 30.226 4.854 -20.487 1.00 93.38 238 ASP A C 1
ATOM 1692 O O . ASP A 1 238 ? 30.221 5.143 -21.689 1.00 93.38 238 ASP A O 1
ATOM 1696 N N . GLY A 1 239 ? 29.112 4.554 -19.823 1.00 91.62 239 GLY A N 1
ATOM 1697 C CA . GLY A 1 239 ? 27.774 4.388 -20.374 1.00 91.62 239 GLY A CA 1
ATOM 1698 C C . GLY A 1 239 ? 27.481 2.982 -20.900 1.00 91.62 239 GLY A C 1
ATOM 1699 O O . GLY A 1 239 ? 26.415 2.790 -21.487 1.00 91.62 239 GLY A O 1
ATOM 1700 N N . ILE A 1 240 ? 28.395 2.021 -20.739 1.00 92.25 240 ILE A N 1
ATOM 1701 C CA . ILE A 1 240 ? 28.280 0.660 -21.268 1.00 92.25 240 ILE A CA 1
ATOM 1702 C C . ILE A 1 240 ? 28.360 -0.327 -20.106 1.00 92.25 240 ILE A C 1
ATOM 1704 O O . ILE A 1 240 ? 29.291 -0.299 -19.320 1.00 92.25 240 ILE A O 1
ATOM 1708 N N . CYS A 1 241 ? 27.399 -1.248 -20.018 1.00 93.44 241 CYS A N 1
ATOM 1709 C CA . CYS A 1 241 ? 27.473 -2.331 -19.040 1.00 93.44 241 CYS A CA 1
ATOM 1710 C C . CYS A 1 241 ? 28.160 -3.559 -19.651 1.00 93.44 241 CYS A C 1
ATOM 1712 O O . CYS A 1 241 ? 27.512 -4.386 -20.308 1.00 93.44 241 CYS A O 1
ATOM 1714 N N . ASP A 1 242 ? 29.465 -3.720 -19.431 1.00 92.94 242 ASP A N 1
ATOM 1715 C CA . ASP A 1 242 ? 30.201 -4.883 -19.912 1.00 92.94 242 ASP A CA 1
ATOM 1716 C C . ASP A 1 242 ? 31.180 -5.480 -18.895 1.00 92.94 242 ASP A C 1
ATOM 1718 O O . ASP A 1 242 ? 31.973 -4.839 -18.221 1.00 92.94 242 ASP A O 1
ATOM 1722 N N . THR A 1 243 ? 31.139 -6.804 -18.770 1.00 89.19 243 THR A N 1
ATOM 1723 C CA . THR A 1 243 ? 32.075 -7.526 -17.893 1.00 89.19 243 THR A CA 1
ATOM 1724 C C . THR A 1 243 ? 33.375 -7.889 -18.617 1.00 89.19 243 THR A C 1
ATOM 1726 O O . THR A 1 243 ? 34.375 -8.227 -17.977 1.00 89.19 243 THR A O 1
ATOM 1729 N N . LEU A 1 244 ? 33.390 -7.843 -19.960 1.00 85.56 244 LEU A N 1
ATOM 1730 C CA . LEU A 1 244 ? 34.547 -8.156 -20.805 1.00 85.56 244 LEU A CA 1
ATOM 1731 C C . LEU A 1 244 ? 34.582 -7.263 -22.071 1.00 85.56 244 LEU A C 1
ATOM 1733 O O . LEU A 1 244 ? 33.858 -7.531 -23.029 1.00 85.56 244 LEU A O 1
ATOM 1737 N N . PRO A 1 245 ? 35.546 -6.335 -22.204 1.00 71.25 245 PRO A N 1
ATOM 1738 C CA . PRO A 1 245 ? 35.536 -5.273 -23.229 1.00 71.25 245 PRO A CA 1
ATOM 1739 C C . PRO A 1 245 ? 35.829 -5.748 -24.665 1.00 71.25 245 PRO A C 1
ATOM 1741 O O . PRO A 1 245 ? 35.845 -4.965 -25.611 1.00 71.25 245 PRO A O 1
ATOM 1744 N N . ASN A 1 246 ? 36.174 -7.028 -24.852 1.00 72.88 246 ASN A N 1
ATOM 1745 C CA . ASN A 1 246 ? 36.633 -7.582 -26.135 1.00 72.88 246 ASN A CA 1
ATOM 1746 C C . ASN A 1 246 ? 35.712 -8.679 -26.688 1.00 72.88 246 ASN A C 1
ATOM 1748 O O . ASN A 1 246 ? 36.076 -9.353 -27.658 1.00 72.88 246 ASN A O 1
ATOM 1752 N N . LEU A 1 247 ? 34.555 -8.904 -26.068 1.00 76.88 247 LEU A N 1
ATOM 1753 C CA . LEU A 1 247 ? 33.574 -9.873 -26.537 1.00 76.88 247 LEU A CA 1
ATOM 1754 C C . LEU A 1 247 ? 32.406 -9.133 -27.200 1.00 76.88 247 LEU A C 1
ATOM 1756 O O . LEU A 1 247 ? 31.992 -8.073 -26.758 1.00 76.88 247 LEU A O 1
ATOM 1760 N N . THR A 1 248 ? 31.891 -9.670 -28.305 1.00 74.62 248 THR A N 1
ATOM 1761 C CA . THR A 1 248 ? 30.781 -9.044 -29.034 1.00 74.62 248 THR A CA 1
ATOM 1762 C C . THR A 1 248 ? 29.479 -9.110 -28.234 1.00 74.62 248 THR A C 1
ATOM 1764 O O . THR A 1 248 ? 29.093 -10.201 -27.807 1.00 74.62 248 THR A O 1
ATOM 1767 N N . GLY A 1 249 ? 28.778 -7.977 -28.141 1.00 74.81 249 GLY A N 1
ATOM 1768 C CA . GLY A 1 249 ? 27.574 -7.794 -27.321 1.00 74.81 249 GLY A CA 1
ATOM 1769 C C . GLY A 1 249 ? 27.930 -7.352 -25.901 1.00 74.81 249 GLY A C 1
ATOM 1770 O O . GLY A 1 249 ? 29.032 -7.616 -25.447 1.00 74.81 249 GLY A O 1
ATOM 1771 N N . GLU A 1 250 ? 27.018 -6.696 -25.197 1.00 82.31 250 GLU A N 1
ATOM 1772 C CA . GLU A 1 250 ? 27.206 -6.344 -23.784 1.00 82.31 250 GLU A CA 1
ATOM 1773 C C . GLU A 1 250 ? 27.036 -7.603 -22.919 1.00 82.31 250 GLU A C 1
ATOM 1775 O O . GLU A 1 250 ? 26.157 -8.429 -23.174 1.00 82.31 250 GLU A O 1
ATOM 1780 N N . GLN A 1 251 ? 27.913 -7.817 -21.935 1.00 90.12 251 GLN A N 1
ATOM 1781 C CA . GLN A 1 251 ? 27.792 -8.909 -20.960 1.00 90.12 251 GLN A CA 1
ATOM 1782 C C . GLN A 1 251 ? 27.487 -8.314 -19.600 1.00 90.12 251 GLN A C 1
ATOM 1784 O O . GLN A 1 251 ? 28.373 -8.232 -18.752 1.00 90.12 251 GLN A O 1
ATOM 1789 N N . CYS A 1 252 ? 26.247 -7.889 -19.422 1.00 95.62 252 CYS A N 1
ATOM 1790 C CA . CYS A 1 252 ? 25.846 -7.119 -18.265 1.00 95.62 252 CYS A CA 1
ATOM 1791 C C . CYS A 1 252 ? 25.350 -8.049 -17.152 1.00 95.62 252 CYS A C 1
ATOM 1793 O O . CYS A 1 252 ? 24.373 -8.787 -17.325 1.00 95.62 252 CYS A O 1
ATOM 1795 N N . SER A 1 253 ? 26.052 -8.031 -16.020 1.00 97.25 253 SER A N 1
ATOM 1796 C CA . SER A 1 253 ? 25.575 -8.571 -14.746 1.00 97.25 253 SER A CA 1
ATOM 1797 C C . SER A 1 253 ? 24.861 -7.469 -13.955 1.00 97.25 253 SER A C 1
ATOM 1799 O O . SER A 1 253 ? 25.057 -6.281 -14.221 1.00 97.25 253 SER A O 1
ATOM 1801 N N . LEU A 1 254 ? 24.095 -7.835 -12.923 1.00 98.31 254 LEU A N 1
ATOM 1802 C CA . LEU A 1 254 ? 23.516 -6.837 -12.015 1.00 98.31 254 LEU A CA 1
ATOM 1803 C C . LEU A 1 254 ? 24.603 -6.007 -11.312 1.00 98.31 254 LEU A C 1
ATOM 1805 O O . LEU A 1 254 ? 24.465 -4.794 -11.177 1.00 98.31 254 LEU A O 1
ATOM 1809 N N . ARG A 1 255 ? 25.709 -6.636 -10.892 1.00 98.00 255 ARG A N 1
ATOM 1810 C CA . ARG A 1 255 ? 26.832 -5.917 -10.277 1.00 98.00 255 ARG A CA 1
ATOM 1811 C C . ARG A 1 255 ? 27.428 -4.888 -11.231 1.00 98.00 255 ARG A C 1
ATOM 1813 O O . ARG A 1 255 ? 27.681 -3.769 -10.795 1.00 98.00 255 ARG A O 1
ATOM 1820 N N . ALA A 1 256 ? 27.657 -5.269 -12.485 1.00 97.94 256 ALA A N 1
ATOM 1821 C CA . ALA A 1 256 ? 28.209 -4.380 -13.496 1.00 97.94 256 ALA A CA 1
ATOM 1822 C C . ALA A 1 256 ? 27.277 -3.185 -13.733 1.00 97.94 256 ALA A C 1
ATOM 1824 O O . ALA A 1 256 ? 27.708 -2.043 -13.616 1.00 97.94 256 ALA A O 1
ATOM 1825 N N . ALA A 1 257 ? 25.977 -3.439 -13.905 1.00 98.25 257 ALA A N 1
ATOM 1826 C CA . ALA A 1 257 ? 24.982 -2.388 -14.102 1.00 98.25 257 ALA A CA 1
ATOM 1827 C C . ALA A 1 257 ? 24.945 -1.384 -12.937 1.00 98.25 257 ALA A C 1
ATOM 1829 O O . ALA A 1 257 ? 24.919 -0.175 -13.152 1.00 98.25 257 ALA A O 1
ATOM 1830 N N . LEU A 1 258 ? 24.996 -1.878 -11.694 1.00 98.38 258 LEU A N 1
ATOM 1831 C CA . LEU A 1 258 ? 25.043 -1.027 -10.502 1.00 98.38 258 LEU A CA 1
ATOM 1832 C C . LEU A 1 258 ? 26.349 -0.223 -10.410 1.00 98.38 258 LEU A C 1
ATOM 1834 O O . LEU A 1 258 ? 26.330 0.935 -10.003 1.00 98.38 258 LEU A O 1
ATOM 1838 N N . GLN A 1 259 ? 27.495 -0.814 -10.760 1.00 98.25 259 GLN A N 1
ATOM 1839 C CA . GLN A 1 259 ? 28.772 -0.089 -10.790 1.00 98.25 259 GLN A CA 1
ATOM 1840 C C . GLN A 1 259 ? 28.757 1.032 -11.828 1.00 98.25 259 GLN A C 1
ATOM 1842 O O . GLN A 1 259 ? 29.244 2.122 -11.532 1.00 98.25 259 GLN A O 1
ATOM 1847 N N . GLU A 1 260 ? 28.156 0.770 -12.985 1.00 97.44 260 GLU A N 1
ATOM 1848 C CA . GLU A 1 260 ? 28.056 1.710 -14.093 1.00 97.44 260 GLU A CA 1
ATOM 1849 C C . GLU A 1 260 ? 27.249 2.958 -13.713 1.00 97.44 260 GLU A C 1
ATOM 1851 O O . GLU A 1 260 ? 27.784 4.069 -13.686 1.00 97.44 260 GLU A O 1
ATOM 1856 N N . VAL A 1 261 ? 25.990 2.787 -13.292 1.00 96.56 261 VAL A N 1
ATOM 1857 C CA . VAL A 1 261 ? 25.113 3.925 -12.946 1.00 96.56 261 VAL A CA 1
ATOM 1858 C C . VAL A 1 261 ? 25.645 4.748 -11.770 1.00 96.56 261 VAL A C 1
ATOM 1860 O O . VAL A 1 261 ? 25.547 5.976 -11.765 1.00 96.56 261 VAL A O 1
ATOM 1863 N N . ASN A 1 262 ? 26.276 4.098 -10.789 1.00 97.50 262 ASN A N 1
ATOM 1864 C CA . ASN A 1 262 ? 26.883 4.795 -9.659 1.00 97.50 262 ASN A CA 1
ATOM 1865 C C . ASN A 1 262 ? 28.089 5.647 -10.072 1.00 97.50 262 ASN A C 1
ATOM 1867 O O . ASN A 1 262 ? 28.318 6.707 -9.489 1.00 97.50 262 ASN A O 1
ATOM 1871 N N . ALA A 1 263 ? 28.880 5.185 -11.044 1.00 97.44 263 ALA A N 1
ATOM 1872 C CA . ALA A 1 263 ? 30.046 5.910 -11.535 1.00 97.44 263 ALA A CA 1
ATOM 1873 C C . ALA A 1 263 ? 29.661 7.096 -12.436 1.00 97.44 263 ALA A C 1
ATOM 1875 O O . ALA A 1 263 ? 30.366 8.109 -12.428 1.00 97.44 263 ALA A O 1
ATOM 1876 N N . LEU A 1 264 ? 28.533 7.006 -13.151 1.00 94.88 264 LEU A N 1
ATOM 1877 C CA . LEU A 1 264 ? 27.967 8.120 -13.922 1.00 94.88 264 LEU A CA 1
ATOM 1878 C C . LEU A 1 264 ? 27.460 9.264 -13.025 1.00 94.88 264 LEU A C 1
ATOM 1880 O O . LEU A 1 264 ? 27.548 10.434 -13.406 1.00 94.88 264 LEU A O 1
ATOM 1884 N N . GLY A 1 265 ? 26.969 8.944 -11.824 1.00 91.81 265 GLY A N 1
ATOM 1885 C CA . GLY A 1 265 ? 26.353 9.913 -10.914 1.00 91.81 265 GLY A CA 1
ATOM 1886 C C . GLY A 1 265 ? 24.937 10.312 -11.345 1.00 91.81 265 GLY A C 1
ATOM 1887 O O . GLY A 1 265 ? 24.428 9.841 -12.359 1.00 91.81 265 GLY A O 1
ATOM 1888 N N . ALA A 1 266 ? 24.270 11.155 -10.551 1.00 86.44 266 ALA A N 1
ATOM 1889 C CA . ALA A 1 266 ? 22.859 11.486 -10.761 1.00 86.44 266 ALA A CA 1
ATOM 1890 C C . ALA A 1 266 ? 22.600 12.150 -12.128 1.00 86.44 266 ALA A C 1
ATOM 1892 O O . ALA A 1 266 ? 23.324 13.061 -12.540 1.00 86.44 266 ALA A O 1
ATOM 1893 N N . ALA A 1 267 ? 21.530 11.716 -12.793 1.00 82.75 267 ALA A N 1
ATOM 1894 C CA . ALA A 1 267 ? 21.027 12.278 -14.042 1.00 82.75 267 ALA A CA 1
ATOM 1895 C C . ALA A 1 267 ? 19.680 13.000 -13.817 1.00 82.75 267 ALA A C 1
ATOM 1897 O O . ALA A 1 267 ? 19.041 12.782 -12.788 1.00 82.75 267 ALA A O 1
ATOM 1898 N N . PRO A 1 268 ? 19.249 13.883 -14.744 1.00 76.94 268 PRO A N 1
ATOM 1899 C CA . PRO A 1 268 ? 17.941 14.539 -14.658 1.00 76.94 268 PRO A CA 1
ATOM 1900 C C . PRO A 1 268 ? 16.763 13.557 -14.656 1.00 76.94 268 PRO A C 1
ATOM 1902 O O . PRO A 1 268 ? 15.795 13.785 -13.939 1.00 76.94 268 PRO A O 1
ATOM 1905 N N . ASP A 1 269 ? 16.881 12.479 -15.434 1.00 75.81 269 ASP A N 1
ATOM 1906 C CA . ASP A 1 269 ? 15.962 11.343 -15.425 1.00 75.81 269 ASP A CA 1
ATOM 1907 C C . ASP A 1 269 ? 16.634 10.157 -14.717 1.00 75.81 269 ASP A C 1
ATOM 1909 O O . ASP A 1 269 ? 17.849 9.974 -14.873 1.00 75.81 269 ASP A O 1
ATOM 1913 N N . PRO A 1 270 ? 15.882 9.330 -13.969 1.00 78.38 270 PRO A N 1
ATOM 1914 C CA . PRO A 1 270 ? 16.441 8.151 -13.323 1.00 78.38 270 PRO A CA 1
ATOM 1915 C C . PRO A 1 270 ? 16.981 7.161 -14.360 1.00 78.38 270 PRO A C 1
ATOM 1917 O O . PRO A 1 270 ? 16.411 6.981 -15.441 1.00 78.38 270 PRO A O 1
ATOM 1920 N N . TYR A 1 271 ? 18.074 6.482 -14.013 1.00 89.06 271 TYR A N 1
ATOM 1921 C CA . TYR A 1 271 ? 18.553 5.352 -14.807 1.00 89.06 271 TYR A CA 1
ATOM 1922 C C . TYR A 1 271 ? 17.585 4.179 -14.698 1.00 89.06 271 TYR A C 1
ATOM 1924 O O . TYR A 1 271 ? 16.870 4.050 -13.702 1.00 89.06 271 TYR A O 1
ATOM 1932 N N . ARG A 1 272 ? 17.609 3.279 -15.684 1.00 90.50 272 ARG A N 1
ATOM 1933 C CA . ARG A 1 272 ? 16.864 2.020 -15.615 1.00 90.50 272 ARG A CA 1
ATOM 1934 C C . ARG A 1 272 ? 17.786 0.822 -15.753 1.00 90.50 272 ARG A C 1
ATOM 1936 O O . ARG A 1 272 ? 18.622 0.773 -16.652 1.00 90.50 272 ARG A O 1
ATOM 1943 N N . ILE A 1 273 ? 17.586 -0.163 -14.886 1.00 95.75 273 ILE A N 1
ATOM 1944 C CA . ILE A 1 273 ? 18.167 -1.493 -15.023 1.00 95.75 273 ILE A CA 1
ATOM 1945 C C . ILE A 1 273 ? 17.037 -2.491 -15.274 1.00 95.75 273 ILE A C 1
ATOM 1947 O O . ILE A 1 273 ? 16.130 -2.654 -14.454 1.00 95.75 273 ILE A O 1
ATOM 1951 N N . GLU A 1 274 ? 17.122 -3.163 -16.416 1.00 95.12 274 GLU A N 1
ATOM 1952 C CA . GLU A 1 274 ? 16.186 -4.186 -16.883 1.00 95.12 274 GLU A CA 1
ATOM 1953 C C . GLU A 1 274 ? 16.861 -5.555 -16.952 1.00 95.12 274 GLU A C 1
ATOM 1955 O O . GLU A 1 274 ? 18.081 -5.665 -16.843 1.00 95.12 274 GLU A O 1
ATOM 1960 N N . PHE A 1 275 ? 16.078 -6.605 -17.177 1.00 96.69 275 PHE A N 1
ATOM 1961 C CA . PHE A 1 275 ? 16.524 -7.988 -17.232 1.00 96.69 275 PHE A CA 1
ATOM 1962 C C . PHE A 1 275 ? 16.008 -8.662 -18.508 1.00 96.69 275 PHE A C 1
ATOM 1964 O O . PHE A 1 275 ? 14.811 -8.694 -18.767 1.00 96.69 275 PHE A O 1
ATOM 1971 N N . ASP A 1 276 ? 16.923 -9.243 -19.280 1.00 96.00 276 ASP A N 1
ATOM 1972 C CA . ASP A 1 276 ? 16.630 -10.136 -20.410 1.00 96.00 276 ASP A CA 1
ATOM 1973 C C . ASP A 1 276 ? 17.659 -11.273 -20.423 1.00 96.00 276 ASP A C 1
ATOM 1975 O O . ASP A 1 276 ? 18.524 -11.408 -21.295 1.00 96.00 276 ASP A O 1
ATOM 1979 N N . ILE A 1 277 ? 17.645 -12.068 -19.355 1.00 95.50 277 ILE A N 1
ATOM 1980 C CA . ILE A 1 277 ? 18.542 -13.209 -19.216 1.00 95.50 277 ILE A CA 1
ATOM 1981 C C . ILE A 1 277 ? 17.935 -14.380 -19.985 1.00 95.50 277 ILE A C 1
ATOM 1983 O O . ILE A 1 277 ? 16.837 -14.850 -19.680 1.00 95.50 277 ILE A O 1
ATOM 1987 N N . VAL A 1 278 ? 18.683 -14.900 -20.960 1.00 91.31 278 VAL A N 1
ATOM 1988 C CA . VAL A 1 278 ? 18.263 -16.042 -21.785 1.00 91.31 278 VAL A CA 1
ATOM 1989 C C . VAL A 1 278 ? 18.338 -17.341 -20.973 1.00 91.31 278 VAL A C 1
ATOM 1991 O O . VAL A 1 278 ? 19.303 -18.105 -21.053 1.00 91.31 278 VAL A O 1
ATOM 1994 N N . ALA A 1 279 ? 17.307 -17.590 -20.173 1.00 87.56 279 ALA A N 1
ATOM 1995 C CA . ALA A 1 279 ? 17.131 -18.777 -19.346 1.00 87.56 279 ALA A CA 1
ATOM 1996 C C . ALA A 1 279 ? 15.636 -19.090 -19.168 1.00 87.56 279 ALA A C 1
ATOM 1998 O O . ALA A 1 279 ? 14.782 -18.222 -19.317 1.00 87.56 279 ALA A O 1
ATOM 1999 N N . SER A 1 280 ? 15.307 -20.350 -18.873 1.00 83.62 280 SER A N 1
ATOM 2000 C CA . SER A 1 280 ? 13.926 -20.777 -18.620 1.00 83.62 280 SER A CA 1
ATOM 2001 C C . SER A 1 280 ? 13.649 -20.903 -17.125 1.00 83.62 280 SER A C 1
ATOM 2003 O O . SER A 1 280 ? 14.428 -21.549 -16.422 1.00 83.62 280 SER A O 1
ATOM 2005 N N . GLY A 1 281 ? 12.489 -20.426 -16.675 1.00 91.56 281 GLY A N 1
ATOM 2006 C CA . GLY A 1 281 ? 12.062 -20.554 -15.282 1.00 91.56 281 GLY A CA 1
ATOM 2007 C C . GLY A 1 281 ? 12.721 -19.523 -14.367 1.00 91.56 281 GLY A C 1
ATOM 2008 O O . GLY A 1 281 ? 13.017 -18.412 -14.792 1.00 91.56 281 GLY A O 1
ATOM 2009 N N . VAL A 1 282 ? 12.894 -19.881 -13.095 1.00 96.19 282 VAL A N 1
ATOM 2010 C CA . VAL A 1 282 ? 13.502 -19.007 -12.084 1.00 96.19 282 VAL A CA 1
ATOM 2011 C C . VAL A 1 282 ? 15.003 -18.861 -12.348 1.00 96.19 282 VAL A C 1
ATOM 2013 O O . VAL A 1 282 ? 15.699 -19.854 -12.561 1.00 96.19 282 VAL A O 1
ATOM 2016 N N . ILE A 1 283 ? 15.487 -17.623 -12.319 1.00 97.94 283 ILE A N 1
ATOM 2017 C CA . ILE A 1 283 ? 16.871 -17.233 -12.571 1.00 97.94 283 ILE A CA 1
ATOM 2018 C C . ILE A 1 283 ? 17.461 -16.707 -11.271 1.00 97.94 283 ILE A C 1
ATOM 2020 O O . ILE A 1 283 ? 17.031 -15.679 -10.754 1.00 97.94 283 ILE A O 1
ATOM 2024 N N . THR A 1 284 ? 18.467 -17.404 -10.756 1.00 97.69 284 THR A N 1
ATOM 2025 C CA . THR A 1 284 ? 19.154 -17.012 -9.525 1.00 97.69 284 THR A CA 1
ATOM 2026 C C . THR A 1 284 ? 20.450 -16.283 -9.847 1.00 97.69 284 THR A C 1
ATOM 2028 O O . THR A 1 284 ? 21.335 -16.835 -10.501 1.00 97.69 284 THR A O 1
ATOM 2031 N N . ILE A 1 285 ? 20.556 -15.052 -9.360 1.00 98.12 285 ILE A N 1
ATOM 2032 C CA . ILE A 1 285 ? 21.784 -14.271 -9.267 1.00 98.12 285 ILE A CA 1
ATOM 2033 C C . ILE A 1 285 ? 22.332 -14.506 -7.860 1.00 98.12 285 ILE A C 1
ATOM 2035 O O . ILE A 1 285 ? 21.674 -14.174 -6.873 1.00 98.12 285 ILE A O 1
ATOM 2039 N N . SER A 1 286 ? 23.525 -15.092 -7.770 1.00 96.81 286 SER A N 1
ATOM 2040 C CA . SER A 1 286 ? 24.182 -15.427 -6.501 1.00 96.81 286 SER A CA 1
ATOM 2041 C C . SER A 1 286 ? 25.458 -14.600 -6.347 1.00 96.81 286 SER A C 1
ATOM 2043 O O . SER A 1 286 ? 26.515 -15.028 -6.828 1.00 96.81 286 SER A O 1
ATOM 2045 N N . PRO A 1 287 ? 25.396 -13.411 -5.718 1.00 97.06 287 PRO A N 1
ATOM 2046 C CA . PRO A 1 287 ? 26.576 -12.586 -5.538 1.00 97.06 287 PRO A CA 1
ATOM 2047 C C . PRO A 1 287 ? 27.650 -13.309 -4.714 1.00 97.06 287 PRO A C 1
ATOM 2049 O O . PRO A 1 287 ? 27.361 -13.962 -3.713 1.00 97.06 287 PRO A O 1
ATOM 2052 N N . ALA A 1 288 ? 28.913 -13.175 -5.113 1.00 95.38 288 ALA A N 1
ATOM 2053 C CA . ALA A 1 288 ? 30.059 -13.719 -4.383 1.00 95.38 288 ALA A CA 1
ATOM 2054 C C . ALA A 1 288 ? 30.504 -12.803 -3.225 1.00 95.38 288 ALA A C 1
ATOM 2056 O O . ALA A 1 288 ? 31.247 -13.213 -2.331 1.00 95.38 288 ALA A O 1
ATOM 2057 N N . MET A 1 289 ? 30.073 -11.542 -3.250 1.00 95.75 289 MET A N 1
ATOM 2058 C CA . MET A 1 289 ? 30.322 -10.516 -2.237 1.00 95.75 289 MET A CA 1
ATOM 2059 C C . MET A 1 289 ? 29.144 -9.524 -2.202 1.00 95.75 289 MET A C 1
ATOM 2061 O O . MET A 1 289 ? 28.327 -9.557 -3.125 1.00 95.75 289 MET A O 1
ATOM 2065 N N . PRO A 1 290 ? 29.031 -8.625 -1.202 1.00 97.06 290 PRO A N 1
ATOM 2066 C CA . PRO A 1 290 ? 27.952 -7.634 -1.176 1.00 97.06 290 PRO A CA 1
ATOM 2067 C C . PRO A 1 290 ? 27.837 -6.873 -2.506 1.00 97.06 290 PRO A C 1
ATOM 2069 O O . PRO A 1 290 ? 28.861 -6.505 -3.099 1.00 97.06 290 PRO A O 1
ATOM 2072 N N . LEU A 1 291 ? 26.612 -6.680 -3.003 1.00 97.81 291 LEU A N 1
ATOM 2073 C CA . LEU A 1 291 ? 26.366 -5.852 -4.187 1.00 97.81 291 LEU A CA 1
ATOM 2074 C C . LEU A 1 291 ? 26.742 -4.385 -3.889 1.00 97.81 291 LEU A C 1
ATOM 2076 O O . LEU A 1 291 ? 26.693 -3.965 -2.730 1.00 97.81 291 LEU A O 1
ATOM 2080 N N . PRO A 1 292 ? 27.157 -3.599 -4.900 1.00 98.00 292 PRO A N 1
ATOM 2081 C CA . PRO A 1 292 ? 27.332 -2.161 -4.727 1.00 98.00 292 PRO A CA 1
ATOM 2082 C C . PRO A 1 292 ? 26.009 -1.522 -4.263 1.00 98.00 292 PRO A C 1
ATOM 2084 O O . PRO A 1 292 ? 24.960 -1.906 -4.782 1.00 98.00 292 PRO A O 1
ATOM 2087 N N . PRO A 1 293 ? 26.030 -0.558 -3.322 1.00 98.31 293 PRO A N 1
ATOM 2088 C CA . PRO A 1 293 ? 24.828 0.200 -2.982 1.00 98.31 293 PRO A CA 1
ATOM 2089 C C . PRO A 1 293 ? 24.367 1.020 -4.190 1.00 98.31 293 PRO A C 1
ATOM 2091 O O . PRO A 1 293 ? 25.184 1.383 -5.028 1.00 98.31 293 PRO A O 1
ATOM 2094 N N . ILE A 1 294 ? 23.086 1.346 -4.268 1.00 98.62 294 ILE A N 1
ATOM 2095 C CA . ILE A 1 294 ? 22.520 2.269 -5.253 1.00 98.62 294 ILE A CA 1
ATOM 2096 C C . ILE A 1 294 ? 22.705 3.689 -4.706 1.00 98.62 294 ILE A C 1
ATOM 2098 O O . ILE A 1 294 ? 22.284 3.973 -3.587 1.00 98.62 294 ILE A O 1
ATOM 2102 N N . LEU A 1 295 ? 23.368 4.567 -5.460 1.00 97.69 295 LEU A N 1
ATOM 2103 C CA . LEU A 1 295 ? 23.760 5.919 -5.021 1.00 97.69 295 LEU A CA 1
ATOM 2104 C C . LEU A 1 295 ? 23.164 7.038 -5.889 1.00 97.69 295 LEU A C 1
ATOM 2106 O O . LEU A 1 295 ? 23.540 8.201 -5.752 1.00 97.69 295 LEU A O 1
ATOM 2110 N N . VAL A 1 296 ? 22.284 6.675 -6.818 1.00 94.88 296 VAL A N 1
ATOM 2111 C CA . VAL A 1 296 ? 21.632 7.561 -7.790 1.00 94.88 296 VAL A CA 1
ATOM 2112 C C . VAL A 1 296 ? 20.172 7.132 -7.948 1.00 94.88 296 VAL A C 1
ATOM 2114 O O . VAL A 1 296 ? 19.890 5.954 -7.706 1.00 94.88 296 VAL A O 1
ATOM 2117 N N . PRO A 1 297 ? 19.251 8.024 -8.358 1.00 91.88 297 PRO A N 1
ATOM 2118 C CA . PRO A 1 297 ? 17.873 7.632 -8.635 1.00 91.88 297 PRO A CA 1
ATOM 2119 C C . PRO A 1 297 ? 17.838 6.533 -9.704 1.00 91.88 297 PRO A C 1
ATOM 2121 O O . PRO A 1 297 ? 18.389 6.699 -10.799 1.00 91.88 297 PRO A O 1
ATOM 2124 N N . LEU A 1 298 ? 17.229 5.395 -9.370 1.00 93.00 298 LEU A N 1
ATOM 2125 C CA . LEU A 1 298 ? 17.278 4.185 -10.186 1.00 93.00 298 LEU A CA 1
ATOM 2126 C C . LEU A 1 298 ? 15.922 3.479 -10.229 1.00 93.00 298 LEU A C 1
ATOM 2128 O O . LEU A 1 298 ? 15.325 3.193 -9.197 1.00 93.00 298 LEU A O 1
ATOM 2132 N N . GLU A 1 299 ? 15.486 3.097 -11.425 1.00 92.12 299 GLU A N 1
ATOM 2133 C CA . GLU A 1 299 ? 14.445 2.092 -11.631 1.00 92.12 299 GLU A CA 1
ATOM 2134 C C . GLU A 1 299 ? 15.096 0.713 -11.837 1.00 92.12 299 GLU A C 1
ATOM 2136 O O . GLU A 1 299 ? 15.596 0.408 -12.921 1.00 92.12 299 GLU A O 1
ATOM 2141 N N . LEU A 1 300 ? 15.092 -0.136 -10.808 1.00 95.94 300 LEU A N 1
ATOM 2142 C CA . LEU A 1 300 ? 15.524 -1.530 -10.906 1.00 95.94 300 LEU A CA 1
ATOM 2143 C C . LEU A 1 300 ? 14.302 -2.433 -11.078 1.00 95.94 300 LEU A C 1
ATOM 2145 O O . LEU A 1 300 ? 13.532 -2.652 -10.139 1.00 95.94 300 LEU A O 1
ATOM 2149 N N . ASP A 1 301 ? 14.133 -2.962 -12.287 1.00 94.12 301 ASP A N 1
ATOM 2150 C CA . ASP A 1 301 ? 12.886 -3.597 -12.691 1.00 94.12 301 ASP A CA 1
ATOM 2151 C C . ASP A 1 301 ? 13.074 -5.050 -13.131 1.00 94.12 301 ASP A C 1
ATOM 2153 O O . ASP A 1 301 ? 13.207 -5.360 -14.317 1.00 94.12 301 ASP A O 1
ATOM 2157 N N . GLY A 1 302 ? 13.006 -5.961 -12.160 1.00 96.19 302 GLY A N 1
ATOM 2158 C CA . GLY A 1 302 ? 12.997 -7.404 -12.396 1.00 96.19 302 GLY A CA 1
ATOM 2159 C C . GLY A 1 302 ? 11.774 -7.902 -13.170 1.00 96.19 302 GLY A C 1
ATOM 2160 O O . GLY A 1 302 ? 11.822 -8.998 -13.729 1.00 96.19 302 GLY A O 1
ATOM 2161 N N . ALA A 1 303 ? 10.698 -7.108 -13.259 1.00 92.25 303 ALA A N 1
ATOM 2162 C CA . ALA A 1 303 ? 9.488 -7.493 -13.982 1.00 92.25 303 ALA A CA 1
ATOM 2163 C C . ALA A 1 303 ? 9.655 -7.450 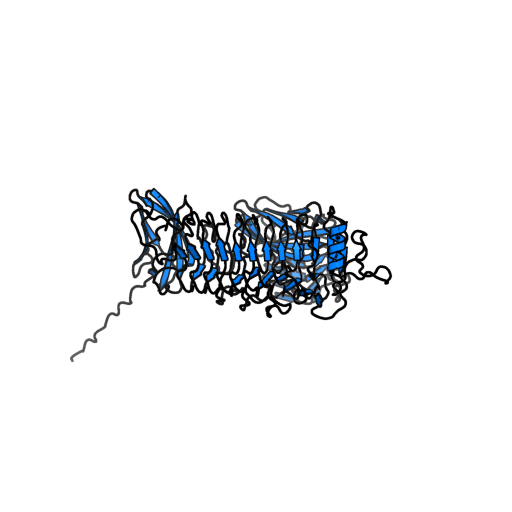-15.507 1.00 92.25 303 ALA A C 1
ATOM 2165 O O . ALA A 1 303 ? 8.828 -8.007 -16.225 1.00 92.25 303 ALA A O 1
ATOM 2166 N N . THR A 1 304 ? 10.742 -6.846 -15.995 1.00 93.44 304 THR A N 1
ATOM 2167 C CA . THR A 1 304 ? 11.120 -6.868 -17.416 1.00 93.44 304 THR A CA 1
ATOM 2168 C C . THR A 1 304 ? 11.575 -8.235 -17.913 1.00 93.44 304 THR A C 1
ATOM 2170 O O . THR A 1 304 ? 11.452 -8.509 -19.106 1.00 93.44 304 THR A O 1
ATOM 2173 N N . GLN A 1 305 ? 12.036 -9.115 -17.017 1.00 96.69 305 GLN A N 1
ATOM 2174 C CA . GLN A 1 305 ? 12.433 -10.466 -17.393 1.00 96.69 305 GLN A CA 1
ATOM 2175 C C . GLN A 1 305 ? 11.239 -11.211 -18.017 1.00 96.69 305 GLN A C 1
ATOM 2177 O O . GLN A 1 305 ? 10.188 -11.302 -17.372 1.00 96.69 305 GLN A O 1
ATOM 2182 N N . PRO A 1 306 ? 11.392 -11.816 -19.212 1.00 94.12 306 PRO A N 1
ATOM 2183 C CA . PRO A 1 306 ? 10.352 -12.624 -19.839 1.00 94.12 306 PRO A CA 1
ATOM 2184 C C . PRO A 1 306 ? 9.661 -13.619 -18.894 1.00 94.12 306 PRO A C 1
ATOM 2186 O O . PRO A 1 306 ? 10.297 -14.248 -18.046 1.00 94.12 306 PRO A O 1
ATOM 2189 N N . ASP A 1 307 ? 8.347 -13.779 -19.078 1.00 91.75 307 ASP A N 1
ATOM 2190 C CA . ASP A 1 307 ? 7.461 -14.608 -18.248 1.00 91.75 307 ASP A CA 1
ATOM 2191 C C . ASP A 1 307 ? 7.390 -14.194 -16.766 1.00 91.75 307 ASP A C 1
ATOM 2193 O O . ASP A 1 307 ? 7.136 -15.050 -15.907 1.00 91.75 307 ASP A O 1
ATOM 2197 N N . THR A 1 308 ? 7.605 -12.910 -16.465 1.00 93.12 308 THR A N 1
ATOM 2198 C CA . THR A 1 308 ? 7.384 -12.303 -15.144 1.00 93.12 308 THR A CA 1
ATOM 2199 C C . THR A 1 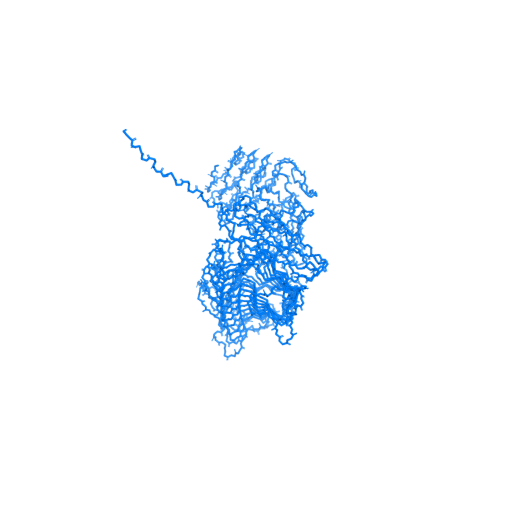308 ? 6.070 -11.526 -15.115 1.00 93.12 308 THR A C 1
ATOM 2201 O O . THR A 1 308 ? 5.694 -10.890 -16.096 1.00 93.12 308 THR A O 1
ATOM 2204 N N . SER A 1 309 ? 5.356 -11.559 -13.990 1.00 90.94 309 SER A N 1
ATOM 2205 C CA . SER A 1 309 ? 4.170 -10.723 -13.788 1.00 90.94 309 SER A CA 1
ATOM 2206 C C . SER A 1 309 ? 3.996 -10.319 -12.328 1.00 90.94 309 SER A C 1
ATOM 2208 O O . SER A 1 309 ? 4.100 -11.153 -11.426 1.00 90.94 309 SER A O 1
ATOM 2210 N N . CYS A 1 310 ? 3.649 -9.053 -12.108 1.00 90.31 310 CYS A N 1
ATOM 2211 C CA . CYS A 1 310 ? 3.214 -8.547 -10.810 1.00 90.31 310 CYS A CA 1
ATOM 2212 C C . CYS A 1 310 ? 1.871 -9.154 -10.372 1.00 90.31 310 CYS A C 1
ATOM 2214 O O . CYS A 1 310 ? 1.146 -9.707 -11.208 1.00 90.31 310 CYS A O 1
ATOM 2216 N N . PRO A 1 311 ? 1.535 -9.106 -9.067 1.00 88.12 311 PRO A N 1
ATOM 2217 C CA . PRO A 1 311 ? 0.289 -9.685 -8.586 1.00 88.12 311 PRO A CA 1
ATOM 2218 C C . PRO A 1 311 ? -0.922 -8.968 -9.191 1.00 88.12 311 PRO A C 1
ATOM 2220 O O . PRO A 1 311 ? -0.843 -7.849 -9.685 1.00 88.12 311 PRO A O 1
ATOM 2223 N N . THR A 1 312 ? -2.078 -9.613 -9.128 1.00 82.19 312 THR A N 1
ATOM 2224 C CA . THR A 1 312 ? -3.365 -9.003 -9.486 1.00 82.19 312 THR A CA 1
ATOM 2225 C C . THR A 1 312 ? -4.324 -9.107 -8.302 1.00 82.19 312 THR A C 1
ATOM 2227 O O . THR A 1 312 ? -3.972 -9.606 -7.225 1.00 82.19 312 THR A O 1
ATOM 2230 N N . ALA A 1 313 ? -5.569 -8.658 -8.479 1.00 73.38 313 ALA A N 1
ATOM 2231 C CA . ALA A 1 313 ? -6.615 -8.871 -7.483 1.00 73.38 313 ALA A CA 1
ATOM 2232 C C . ALA A 1 313 ? -6.756 -10.366 -7.127 1.00 73.38 313 ALA A C 1
ATOM 2234 O O . ALA A 1 313 ? -6.845 -10.713 -5.948 1.00 73.38 313 ALA A O 1
ATOM 2235 N N . THR A 1 314 ? -6.692 -11.247 -8.133 1.00 76.50 314 THR A N 1
ATOM 2236 C CA . THR A 1 314 ? -7.048 -12.671 -8.020 1.00 76.50 314 THR A CA 1
ATOM 2237 C C . THR A 1 314 ? -5.877 -13.647 -8.123 1.00 76.50 314 THR A C 1
ATOM 2239 O O . THR A 1 314 ? -6.084 -14.839 -7.914 1.00 76.50 314 THR A O 1
ATOM 2242 N N . ALA A 1 315 ? -4.671 -13.192 -8.472 1.00 85.06 315 ALA A N 1
ATOM 2243 C CA . ALA A 1 315 ? -3.505 -14.061 -8.638 1.00 85.06 315 ALA A CA 1
ATOM 2244 C C . ALA A 1 315 ? -2.254 -13.484 -7.950 1.00 85.06 315 ALA A C 1
ATOM 2246 O O . ALA A 1 315 ? -2.068 -12.262 -7.974 1.00 85.06 315 ALA A O 1
ATOM 2247 N N . PRO A 1 316 ? -1.400 -14.337 -7.349 1.00 90.69 316 PRO A N 1
ATOM 2248 C CA . PRO A 1 316 ? -0.108 -13.918 -6.814 1.00 90.69 316 PRO A CA 1
ATOM 2249 C C . PRO A 1 316 ? 0.853 -13.507 -7.939 1.00 90.69 316 PRO A C 1
ATOM 2251 O O . PRO A 1 316 ? 0.584 -13.733 -9.122 1.00 90.69 316 PRO A O 1
ATOM 2254 N N . ALA A 1 317 ? 1.977 -12.900 -7.562 1.00 92.44 317 ALA A N 1
ATOM 2255 C CA . ALA A 1 317 ? 3.048 -12.580 -8.496 1.00 92.44 317 ALA A CA 1
ATOM 2256 C C . ALA A 1 317 ? 3.685 -13.862 -9.063 1.00 92.44 317 ALA A C 1
ATOM 2258 O O . ALA A 1 317 ? 3.710 -14.905 -8.412 1.00 92.44 317 ALA A O 1
ATOM 2259 N N . ASN A 1 318 ? 4.230 -13.771 -10.271 1.00 94.88 318 ASN A N 1
ATOM 2260 C CA . ASN A 1 318 ? 5.087 -14.793 -10.863 1.00 94.88 318 ASN A CA 1
ATOM 2261 C C . ASN A 1 318 ? 6.427 -14.124 -11.166 1.00 94.88 318 ASN A C 1
ATOM 2263 O O . ASN A 1 318 ? 6.588 -13.534 -12.231 1.00 94.88 318 ASN A O 1
ATOM 2267 N N . LEU A 1 319 ? 7.346 -14.155 -10.200 1.00 97.31 319 LEU A N 1
ATOM 2268 C CA . LEU A 1 319 ? 8.642 -13.477 -10.268 1.00 97.31 319 LEU A CA 1
ATOM 2269 C C . LEU A 1 319 ? 9.750 -14.437 -10.714 1.00 97.31 319 LEU A C 1
ATOM 2271 O O . LEU A 1 319 ? 9.807 -15.586 -10.272 1.00 97.31 319 LEU A O 1
ATOM 2275 N N . ARG A 1 320 ? 10.638 -13.975 -11.603 1.00 97.62 320 ARG A N 1
ATOM 2276 C CA . ARG A 1 320 ? 11.699 -14.815 -12.189 1.00 97.62 320 ARG A CA 1
ATOM 2277 C C . ARG A 1 320 ? 13.094 -14.525 -11.661 1.00 97.62 320 ARG A C 1
ATOM 2279 O O . ARG A 1 320 ? 13.889 -15.457 -11.605 1.00 97.62 320 ARG A O 1
ATOM 2286 N N . ILE A 1 321 ? 13.395 -13.287 -11.279 1.00 98.56 321 ILE A N 1
ATOM 2287 C CA . ILE A 1 321 ? 14.731 -12.889 -10.826 1.00 98.56 321 ILE A CA 1
ATOM 2288 C C . ILE A 1 321 ? 14.850 -13.083 -9.313 1.00 98.56 321 ILE A C 1
ATOM 2290 O O . ILE A 1 321 ? 14.157 -12.422 -8.543 1.00 98.56 321 ILE A O 1
ATOM 2294 N N . VAL A 1 322 ? 15.743 -13.982 -8.893 1.00 98.62 322 VAL A N 1
ATOM 2295 C CA . VAL A 1 322 ? 16.084 -14.235 -7.487 1.00 98.62 322 VAL A CA 1
ATOM 2296 C C . VAL A 1 322 ? 17.472 -13.687 -7.190 1.00 98.62 322 VAL A C 1
ATOM 2298 O O . VAL A 1 322 ? 18.441 -14.098 -7.822 1.00 98.62 322 VAL A O 1
ATOM 2301 N N . LEU A 1 323 ? 17.573 -12.812 -6.196 1.00 98.62 323 LEU A N 1
ATOM 2302 C CA . LEU A 1 323 ? 18.821 -12.416 -5.556 1.00 98.62 323 LEU A CA 1
ATOM 2303 C C . LEU A 1 323 ? 19.035 -13.306 -4.328 1.00 98.62 323 LEU A C 1
ATOM 2305 O O . LEU A 1 323 ? 18.246 -13.259 -3.383 1.00 98.62 323 LEU A O 1
ATOM 2309 N N . ASP A 1 324 ? 20.084 -14.127 -4.360 1.00 98.31 324 ASP A N 1
ATOM 2310 C CA . ASP A 1 324 ? 20.383 -15.124 -3.327 1.00 98.31 324 ASP A CA 1
ATOM 2311 C C . ASP A 1 324 ? 21.722 -14.827 -2.641 1.00 98.31 324 ASP A C 1
ATOM 2313 O O . ASP A 1 324 ? 22.793 -14.958 -3.241 1.00 98.31 324 ASP A O 1
ATOM 2317 N N . GLY A 1 325 ? 21.658 -14.445 -1.365 1.00 98.00 325 GLY A N 1
ATOM 2318 C CA . GLY A 1 325 ? 22.820 -14.082 -0.552 1.00 98.00 325 GLY A CA 1
ATOM 2319 C C . GLY A 1 325 ? 23.650 -15.255 -0.021 1.00 98.00 325 GLY A C 1
ATOM 2320 O O . GLY A 1 325 ? 24.715 -15.023 0.557 1.00 98.00 325 GLY A O 1
ATOM 2321 N N . SER A 1 326 ? 23.226 -16.507 -0.231 1.00 96.50 326 SER A N 1
ATOM 2322 C CA . SER A 1 326 ? 23.817 -17.689 0.424 1.00 96.50 326 SER A CA 1
ATOM 2323 C C . SER A 1 326 ? 25.294 -17.960 0.085 1.00 96.50 326 SER A C 1
ATOM 2325 O O . SER A 1 326 ? 25.967 -18.721 0.784 1.00 96.50 326 SER A O 1
ATOM 2327 N N . HIS A 1 327 ? 25.824 -17.328 -0.966 1.00 95.44 327 HIS A N 1
ATOM 2328 C CA . HIS A 1 327 ? 27.217 -17.455 -1.407 1.00 95.44 327 HIS A CA 1
ATOM 2329 C C . HIS A 1 327 ? 28.158 -16.373 -0.845 1.00 95.44 327 HIS A C 1
ATOM 2331 O O . HIS A 1 327 ? 29.371 -16.447 -1.064 1.00 95.44 327 HIS A O 1
ATOM 2337 N N . ILE A 1 328 ? 27.639 -15.392 -0.098 1.00 95.94 328 ILE A N 1
ATOM 2338 C CA . ILE A 1 328 ? 28.437 -14.301 0.466 1.00 95.94 328 ILE A CA 1
ATOM 2339 C C . ILE A 1 328 ? 28.996 -14.714 1.834 1.00 95.94 328 ILE A C 1
ATOM 2341 O O . ILE A 1 328 ? 28.262 -15.023 2.766 1.00 95.94 328 ILE A O 1
ATOM 2345 N N . SER A 1 329 ? 30.323 -14.686 1.991 1.00 89.81 329 SER A N 1
ATOM 2346 C CA . SER A 1 329 ? 30.985 -15.131 3.230 1.00 89.81 329 SER A CA 1
ATOM 2347 C C . SER A 1 329 ? 31.002 -14.101 4.370 1.00 89.81 329 SER A C 1
ATOM 2349 O O . SER A 1 329 ? 31.405 -14.435 5.482 1.00 89.81 329 SER A O 1
ATOM 2351 N N . ASN A 1 330 ? 30.637 -12.847 4.094 1.00 88.19 330 ASN A N 1
ATOM 2352 C CA . ASN A 1 330 ? 30.594 -11.744 5.061 1.00 88.19 330 ASN A CA 1
ATOM 2353 C C . ASN A 1 330 ? 29.136 -11.298 5.288 1.00 88.19 330 ASN A C 1
ATOM 2355 O O . ASN A 1 330 ? 28.299 -11.555 4.423 1.00 88.19 330 ASN A O 1
ATOM 2359 N N . PRO A 1 331 ? 28.827 -10.596 6.396 1.00 91.81 331 PRO A N 1
ATOM 2360 C CA . PRO A 1 331 ? 27.534 -9.940 6.577 1.00 91.81 331 PRO A CA 1
ATOM 2361 C C . PRO A 1 331 ? 27.191 -9.056 5.374 1.00 91.81 331 PRO A C 1
ATOM 2363 O O . PRO A 1 331 ? 28.005 -8.219 4.971 1.00 91.81 331 PRO A O 1
ATOM 2366 N N . ALA A 1 332 ? 26.022 -9.270 4.780 1.00 96.38 332 ALA A N 1
ATOM 2367 C CA . ALA A 1 332 ? 25.602 -8.599 3.562 1.00 96.38 332 ALA A CA 1
ATOM 2368 C C . ALA A 1 332 ? 24.096 -8.368 3.568 1.00 96.38 332 ALA A C 1
ATOM 2370 O O . ALA A 1 332 ? 23.331 -9.278 3.878 1.00 96.38 332 ALA A O 1
ATOM 2371 N N . THR A 1 333 ? 23.704 -7.159 3.185 1.00 98.19 333 THR A N 1
ATOM 2372 C CA . THR A 1 333 ? 22.330 -6.813 2.818 1.00 98.19 333 THR A CA 1
ATOM 2373 C C . THR A 1 333 ? 22.123 -7.117 1.335 1.00 98.19 333 THR A C 1
ATOM 2375 O O . THR A 1 333 ? 23.070 -6.971 0.556 1.00 98.19 333 THR A O 1
ATOM 2378 N N . GLY A 1 334 ? 20.914 -7.523 0.939 1.00 98.25 334 GLY A N 1
ATOM 2379 C CA . GLY A 1 334 ? 20.606 -7.838 -0.460 1.00 98.25 334 GLY A CA 1
ATOM 2380 C C . GLY A 1 334 ? 20.752 -6.647 -1.396 1.00 98.25 334 GLY A C 1
ATOM 2381 O O . GLY A 1 334 ? 21.588 -6.666 -2.300 1.00 98.25 334 GLY A O 1
ATOM 2382 N N . LEU A 1 335 ? 19.982 -5.592 -1.146 1.00 98.62 335 LEU A N 1
ATOM 2383 C CA . LEU A 1 335 ? 20.078 -4.314 -1.851 1.00 98.62 335 LEU A CA 1
ATOM 2384 C C . LEU A 1 335 ? 20.104 -3.155 -0.856 1.00 98.62 335 LEU A C 1
ATOM 2386 O O . LEU A 1 335 ? 19.437 -3.189 0.176 1.00 98.62 335 LEU A O 1
ATOM 2390 N N . ILE A 1 336 ? 20.872 -2.117 -1.178 1.00 98.81 336 ILE A N 1
ATOM 2391 C CA . ILE A 1 336 ? 20.988 -0.910 -0.358 1.00 98.81 336 ILE A CA 1
ATOM 2392 C C . ILE A 1 336 ? 20.669 0.285 -1.248 1.00 98.81 336 ILE A C 1
ATOM 2394 O O . ILE A 1 336 ? 21.439 0.575 -2.160 1.00 98.81 336 ILE A O 1
ATOM 2398 N N . LEU A 1 337 ? 19.573 0.982 -0.965 1.00 98.69 337 LEU A N 1
ATOM 2399 C CA . LEU A 1 337 ? 19.344 2.344 -1.436 1.00 98.69 337 LEU A CA 1
ATOM 2400 C C . LEU A 1 337 ? 20.104 3.277 -0.487 1.00 98.69 337 LEU A C 1
ATOM 2402 O O . LEU A 1 337 ? 19.806 3.355 0.707 1.00 98.69 337 LEU A O 1
ATOM 2406 N N . GLY A 1 338 ? 21.193 3.859 -0.983 1.00 98.06 338 GLY A N 1
ATOM 2407 C CA . GLY A 1 338 ? 22.082 4.737 -0.230 1.00 98.06 338 GLY A CA 1
ATOM 2408 C C . GLY A 1 338 ? 21.812 6.214 -0.501 1.00 98.06 338 GLY A C 1
ATOM 2409 O O . GLY A 1 338 ? 20.973 6.574 -1.326 1.00 98.06 338 GLY A O 1
ATOM 2410 N N . ALA A 1 339 ? 22.573 7.084 0.162 1.00 95.31 339 ALA A N 1
ATOM 2411 C CA . ALA A 1 339 ? 22.470 8.527 -0.035 1.00 95.31 339 ALA A CA 1
ATOM 2412 C C . ALA A 1 339 ? 22.617 8.911 -1.520 1.00 95.31 339 ALA A C 1
ATOM 2414 O O . ALA A 1 339 ? 23.579 8.500 -2.174 1.00 95.31 339 ALA A O 1
ATOM 2415 N N . GLY A 1 340 ? 21.679 9.719 -2.022 1.00 92.94 340 GLY A N 1
ATOM 2416 C CA . GLY A 1 340 ? 21.612 10.144 -3.424 1.00 92.94 340 GLY A CA 1
ATOM 2417 C C . GLY A 1 340 ? 20.706 9.287 -4.309 1.00 92.94 340 GLY A C 1
ATOM 2418 O O . GLY A 1 340 ? 20.552 9.611 -5.482 1.00 92.94 340 GLY A O 1
ATOM 2419 N N . SER A 1 341 ? 20.096 8.229 -3.769 1.00 96.06 341 SER A N 1
ATOM 2420 C CA . SER A 1 341 ? 19.157 7.369 -4.501 1.00 96.06 341 SER A CA 1
ATOM 2421 C C . SER A 1 341 ? 17.683 7.731 -4.314 1.00 96.06 341 SER A C 1
ATOM 2423 O O . SER A 1 341 ? 16.834 6.888 -4.580 1.00 96.06 341 SER A O 1
ATOM 2425 N N . ASP A 1 342 ? 17.371 8.951 -3.872 1.00 93.75 342 ASP A N 1
ATOM 2426 C CA . ASP A 1 342 ? 15.987 9.378 -3.642 1.00 93.75 342 ASP A CA 1
ATOM 2427 C C . ASP A 1 342 ? 15.131 9.205 -4.907 1.00 93.75 342 ASP A C 1
ATOM 2429 O O . ASP A 1 342 ? 15.608 9.382 -6.036 1.00 93.75 342 ASP A O 1
ATOM 2433 N N . GLY A 1 343 ? 13.863 8.840 -4.737 1.00 87.69 343 GLY A N 1
ATOM 2434 C CA . GLY A 1 343 ? 12.959 8.622 -5.865 1.00 87.69 343 GLY A CA 1
ATOM 2435 C C . GLY A 1 343 ? 13.221 7.334 -6.657 1.00 87.69 343 GLY A C 1
ATOM 2436 O O . GLY A 1 343 ? 12.710 7.201 -7.774 1.00 87.69 343 GLY A O 1
ATOM 2437 N N . SER A 1 344 ? 13.998 6.383 -6.127 1.00 92.94 344 SER A N 1
ATOM 2438 C CA . SER A 1 344 ? 14.230 5.092 -6.788 1.00 92.94 344 SER A CA 1
ATOM 2439 C C . SER A 1 344 ? 12.995 4.194 -6.760 1.00 92.94 344 SER A C 1
ATOM 2441 O O . SER A 1 344 ? 12.120 4.304 -5.902 1.00 92.94 344 SER A O 1
ATOM 2443 N N . LEU A 1 345 ? 12.940 3.251 -7.698 1.00 92.38 345 LEU A N 1
ATOM 2444 C CA . LEU A 1 345 ? 11.910 2.226 -7.789 1.00 92.38 345 LEU A CA 1
ATOM 2445 C C . LEU A 1 345 ? 12.553 0.844 -7.812 1.00 92.38 345 LEU A C 1
ATOM 2447 O O . LEU A 1 345 ? 13.416 0.578 -8.646 1.00 92.38 345 LEU A O 1
ATOM 2451 N N . ILE A 1 346 ? 12.080 -0.056 -6.948 1.00 96.62 346 ILE A N 1
ATOM 2452 C CA . ILE A 1 346 ? 12.502 -1.462 -6.919 1.00 96.62 346 ILE A CA 1
ATOM 2453 C C . ILE A 1 346 ? 11.274 -2.358 -7.076 1.00 96.62 346 ILE A C 1
ATOM 2455 O O . ILE A 1 346 ? 10.381 -2.345 -6.220 1.00 96.62 346 ILE A O 1
ATOM 2459 N N . ARG A 1 347 ? 11.234 -3.171 -8.138 1.00 95.12 347 ARG A N 1
ATOM 2460 C CA . ARG A 1 347 ? 10.143 -4.134 -8.354 1.00 95.12 347 ARG A CA 1
ATOM 2461 C C . ARG A 1 347 ? 10.569 -5.418 -9.054 1.00 95.12 347 ARG A C 1
ATOM 2463 O O . ARG A 1 347 ? 11.576 -5.459 -9.756 1.00 95.12 347 ARG A O 1
ATOM 2470 N N . GLY A 1 348 ? 9.734 -6.448 -8.934 1.00 96.00 348 GLY A N 1
ATOM 2471 C CA . GLY A 1 348 ? 9.847 -7.688 -9.701 1.00 96.00 348 GLY A CA 1
ATOM 2472 C C . GLY A 1 348 ? 10.962 -8.624 -9.236 1.00 96.00 348 GLY A C 1
ATOM 2473 O O . GLY A 1 348 ? 11.384 -9.491 -10.002 1.00 96.00 348 GLY A O 1
ATOM 2474 N N . LEU A 1 349 ? 11.456 -8.449 -8.008 1.00 98.50 349 LEU A N 1
ATOM 2475 C CA . LEU A 1 349 ? 12.566 -9.222 -7.462 1.00 98.50 349 LEU A CA 1
ATOM 2476 C C . LEU A 1 349 ? 12.110 -10.170 -6.355 1.00 98.50 349 LEU A C 1
ATOM 2478 O O . LEU A 1 349 ? 11.253 -9.847 -5.532 1.00 98.50 349 LEU A O 1
ATOM 2482 N N . VAL A 1 350 ? 12.757 -11.329 -6.306 1.00 98.88 350 VAL A N 1
ATOM 2483 C CA . VAL A 1 350 ? 12.780 -12.211 -5.141 1.00 98.88 350 VAL A CA 1
ATOM 2484 C C . VAL A 1 350 ? 14.112 -11.993 -4.423 1.00 98.88 350 VAL A C 1
ATOM 2486 O O . VAL A 1 350 ? 15.156 -12.090 -5.060 1.00 98.88 350 VAL A O 1
ATOM 2489 N N . ILE A 1 351 ? 14.113 -11.696 -3.124 1.00 98.88 351 ILE A N 1
ATOM 2490 C CA . ILE A 1 351 ? 15.326 -11.365 -2.356 1.00 98.88 351 ILE A CA 1
ATOM 2491 C C . ILE A 1 351 ? 15.376 -12.230 -1.097 1.00 98.88 351 ILE A C 1
ATOM 2493 O O . ILE A 1 351 ? 14.480 -12.135 -0.258 1.00 98.88 351 ILE A O 1
ATOM 2497 N N . GLY A 1 352 ? 16.413 -13.055 -0.936 1.00 98.44 352 GLY A N 1
ATOM 2498 C CA . GLY A 1 352 ? 16.516 -13.944 0.222 1.00 98.44 352 GLY A CA 1
ATOM 2499 C C . GLY A 1 352 ? 17.909 -14.506 0.495 1.00 98.44 352 GLY A C 1
ATOM 2500 O O . GLY A 1 352 ? 18.848 -14.310 -0.279 1.00 98.44 352 GLY A O 1
ATOM 2501 N N . ASN A 1 353 ? 18.023 -15.233 1.608 1.00 98.31 353 ASN A N 1
ATOM 2502 C CA . ASN A 1 353 ? 19.249 -15.840 2.135 1.00 98.31 353 ASN A CA 1
ATOM 2503 C C . ASN A 1 353 ? 20.396 -14.847 2.398 1.00 98.31 353 ASN A C 1
ATOM 2505 O O . ASN A 1 353 ? 21.570 -15.225 2.331 1.00 98.31 353 ASN A O 1
ATOM 2509 N N . PHE A 1 354 ? 20.096 -13.579 2.679 1.00 98.62 354 PHE A N 1
ATOM 2510 C CA . PHE A 1 354 ? 21.115 -12.615 3.084 1.00 98.62 354 PHE A CA 1
ATOM 2511 C C . PHE A 1 354 ? 21.400 -12.709 4.585 1.00 98.62 354 PHE A C 1
ATOM 2513 O O . PHE A 1 354 ? 20.520 -12.979 5.397 1.00 98.62 354 PHE A O 1
ATOM 2520 N N . SER A 1 355 ? 22.663 -12.501 4.956 1.00 97.56 355 SER A N 1
ATOM 2521 C CA . SER A 1 355 ? 23.139 -12.593 6.343 1.00 97.56 355 SER A CA 1
ATOM 2522 C C . SER A 1 355 ? 22.819 -11.357 7.194 1.00 97.56 355 SER A C 1
ATOM 2524 O O . SER A 1 355 ? 23.021 -11.402 8.405 1.00 97.56 355 SER A O 1
ATOM 2526 N N . ASN A 1 356 ? 22.313 -10.288 6.571 1.00 97.12 356 ASN A N 1
ATOM 2527 C CA . ASN A 1 356 ? 21.651 -9.148 7.212 1.00 97.12 356 ASN A CA 1
ATOM 2528 C C . ASN A 1 356 ? 20.195 -9.064 6.707 1.00 97.12 356 ASN A C 1
ATOM 2530 O O . ASN A 1 356 ? 19.548 -10.097 6.563 1.00 97.12 356 ASN A O 1
ATOM 2534 N N . GLN A 1 357 ? 19.668 -7.862 6.450 1.00 98.19 357 GLN A N 1
ATOM 2535 C CA . GLN A 1 357 ? 18.345 -7.647 5.867 1.00 98.19 357 GLN A CA 1
ATOM 2536 C C . GLN A 1 357 ? 18.300 -7.857 4.342 1.00 98.19 357 GLN A C 1
ATOM 2538 O O . GLN A 1 357 ? 19.322 -7.776 3.655 1.00 98.19 357 GLN A O 1
ATOM 2543 N N . GLY A 1 358 ? 17.108 -8.095 3.793 1.00 98.62 358 GLY A N 1
ATOM 2544 C CA . GLY A 1 358 ? 16.910 -8.225 2.344 1.00 98.62 358 GLY A CA 1
ATOM 2545 C C . GLY A 1 358 ? 17.113 -6.900 1.602 1.00 98.62 358 GLY A C 1
ATOM 2546 O O . GLY A 1 358 ? 17.908 -6.819 0.665 1.00 98.62 358 GLY A O 1
ATOM 2547 N N . LEU A 1 359 ? 16.437 -5.843 2.052 1.00 98.81 359 LEU A N 1
ATOM 2548 C CA . LEU A 1 359 ? 16.507 -4.497 1.476 1.00 98.81 359 LEU A CA 1
ATOM 2549 C C . LEU A 1 359 ? 16.731 -3.454 2.578 1.00 98.81 359 LEU A C 1
ATOM 2551 O O . LEU A 1 359 ? 16.072 -3.498 3.612 1.00 98.81 359 LEU A O 1
ATOM 2555 N N . SER A 1 360 ? 17.638 -2.505 2.348 1.00 98.75 360 SER A N 1
ATOM 2556 C CA . SER A 1 360 ? 17.864 -1.344 3.219 1.00 98.75 360 SER A CA 1
ATOM 2557 C C . SER A 1 360 ? 17.628 -0.047 2.447 1.00 98.75 360 SER A C 1
ATOM 2559 O O . SER A 1 360 ? 18.213 0.142 1.379 1.00 98.75 360 SER A O 1
ATOM 2561 N N . ILE A 1 361 ? 16.779 0.828 2.987 1.00 98.75 361 ILE A N 1
ATOM 2562 C CA . ILE A 1 361 ? 16.334 2.084 2.376 1.00 98.75 361 ILE A CA 1
ATOM 2563 C C . ILE A 1 361 ? 16.829 3.256 3.226 1.00 98.75 361 ILE A C 1
ATOM 2565 O O . ILE A 1 361 ? 16.231 3.580 4.247 1.00 98.75 361 ILE A O 1
ATOM 2569 N N . ASN A 1 362 ? 17.938 3.870 2.816 1.00 98.50 362 ASN A N 1
ATOM 2570 C CA . ASN A 1 362 ? 18.586 4.993 3.513 1.00 98.50 362 ASN A CA 1
ATOM 2571 C C . ASN A 1 362 ? 18.452 6.308 2.719 1.00 98.50 362 ASN A C 1
ATOM 2573 O O . ASN A 1 362 ? 19.329 7.169 2.789 1.00 98.50 362 ASN A O 1
ATOM 2577 N N . SER A 1 363 ? 17.415 6.396 1.892 1.00 98.00 363 SER A N 1
ATOM 2578 C CA . SER A 1 363 ? 17.079 7.507 1.001 1.00 98.00 363 SER A CA 1
ATOM 2579 C C . SER A 1 363 ? 15.566 7.726 1.007 1.00 98.00 363 SER A C 1
ATOM 2581 O O . SER A 1 363 ? 14.821 6.893 1.539 1.00 98.00 363 SER A O 1
ATOM 2583 N N . ASP A 1 364 ? 15.125 8.820 0.396 1.00 96.69 364 ASP A N 1
ATOM 2584 C CA . ASP A 1 364 ? 13.746 9.298 0.487 1.00 96.69 364 ASP A CA 1
ATOM 2585 C C . ASP A 1 364 ? 12.946 9.038 -0.803 1.00 96.69 364 ASP A C 1
ATOM 2587 O O . ASP A 1 364 ? 13.502 8.714 -1.855 1.00 96.69 364 ASP A O 1
ATOM 2591 N N . ASP A 1 365 ? 11.621 9.177 -0.741 1.00 91.25 365 ASP A N 1
ATOM 2592 C CA . ASP A 1 365 ? 10.720 9.173 -1.910 1.00 91.25 365 ASP A CA 1
ATOM 2593 C C . ASP A 1 365 ? 10.756 7.883 -2.770 1.00 91.25 365 ASP A C 1
ATOM 2595 O O . ASP A 1 365 ? 10.321 7.852 -3.932 1.00 91.25 365 ASP A O 1
ATOM 2599 N N . ASN A 1 366 ? 11.269 6.773 -2.229 1.00 93.94 366 ASN A N 1
ATOM 2600 C CA . ASN A 1 366 ? 11.414 5.527 -2.979 1.00 93.94 366 ASN A CA 1
ATOM 2601 C C . ASN A 1 366 ? 10.110 4.732 -3.051 1.00 93.94 366 ASN A C 1
ATOM 2603 O O . ASN A 1 366 ? 9.268 4.785 -2.160 1.00 93.94 366 ASN A O 1
ATOM 2607 N N . HIS A 1 367 ? 9.967 3.935 -4.109 1.00 91.88 367 HIS A N 1
ATOM 2608 C CA . HIS A 1 367 ? 8.800 3.096 -4.359 1.00 91.88 367 HIS A CA 1
ATOM 2609 C C . HIS A 1 367 ? 9.196 1.625 -4.465 1.00 91.88 367 HIS A C 1
ATOM 2611 O O . HIS A 1 367 ? 9.881 1.203 -5.399 1.00 91.88 367 HIS A O 1
ATOM 2617 N N . ILE A 1 368 ? 8.738 0.822 -3.508 1.00 96.25 368 ILE A N 1
ATOM 2618 C CA . ILE A 1 368 ? 9.096 -0.591 -3.385 1.00 96.25 368 ILE A CA 1
ATOM 2619 C C . ILE A 1 368 ? 7.826 -1.419 -3.493 1.00 96.25 368 ILE A C 1
ATOM 2621 O O . ILE A 1 368 ? 7.045 -1.468 -2.548 1.00 96.25 368 ILE A O 1
ATOM 2625 N N . TYR A 1 369 ? 7.597 -2.097 -4.614 1.00 94.06 369 TYR A N 1
ATOM 2626 C CA . TYR A 1 369 ? 6.384 -2.899 -4.809 1.00 94.06 369 TYR A CA 1
ATOM 2627 C C . TYR A 1 369 ? 6.622 -4.105 -5.715 1.00 94.06 369 TYR A C 1
ATOM 2629 O O . TYR A 1 369 ? 7.601 -4.152 -6.448 1.00 94.06 369 TYR A O 1
ATOM 2637 N N . CYS A 1 370 ? 5.707 -5.082 -5.712 1.00 94.44 370 CYS A N 1
ATOM 2638 C CA . CYS A 1 370 ? 5.824 -6.279 -6.554 1.00 94.44 370 CYS A CA 1
ATOM 2639 C C . CYS A 1 370 ? 7.124 -7.075 -6.291 1.00 94.44 370 CYS A C 1
ATOM 2641 O O . CYS A 1 370 ? 7.720 -7.653 -7.197 1.00 94.44 370 CYS A O 1
ATOM 2643 N N . ASN A 1 371 ? 7.572 -7.121 -5.034 1.00 98.38 371 ASN A N 1
ATOM 2644 C CA . ASN A 1 371 ? 8.717 -7.929 -4.616 1.00 98.38 371 ASN A CA 1
ATOM 2645 C C . ASN A 1 371 ? 8.299 -9.062 -3.671 1.00 98.38 371 ASN A C 1
ATOM 2647 O O . ASN A 1 371 ? 7.280 -8.981 -2.982 1.00 98.38 371 ASN A O 1
ATOM 2651 N N . GLN A 1 372 ? 9.121 -10.106 -3.611 1.00 98.62 372 GLN A N 1
ATOM 2652 C CA . GLN A 1 372 ? 9.041 -11.186 -2.628 1.00 98.62 372 GLN A CA 1
ATOM 2653 C C . GLN A 1 372 ? 10.333 -11.201 -1.808 1.00 98.62 372 GLN A C 1
ATOM 2655 O O . GLN A 1 372 ? 11.407 -11.458 -2.339 1.00 98.62 372 GLN A O 1
ATOM 2660 N N . ILE A 1 373 ? 10.250 -10.893 -0.518 1.00 98.88 373 ILE A N 1
ATOM 2661 C CA . ILE A 1 373 ? 11.411 -10.639 0.340 1.00 98.88 373 ILE A CA 1
ATOM 2662 C C . ILE A 1 373 ? 11.379 -11.611 1.521 1.00 98.88 373 ILE A C 1
ATOM 2664 O O . ILE A 1 373 ? 10.461 -11.576 2.339 1.00 98.88 373 ILE A O 1
ATOM 2668 N N . GLY A 1 374 ? 12.375 -12.496 1.573 1.00 98.69 374 GLY A N 1
ATOM 2669 C CA . GLY A 1 374 ? 12.486 -13.608 2.525 1.00 98.69 374 GLY A CA 1
ATOM 2670 C C . GLY A 1 374 ? 11.661 -14.852 2.154 1.00 98.69 374 GLY A C 1
ATOM 2671 O O . GLY A 1 374 ? 11.743 -15.879 2.827 1.00 98.69 374 GLY A O 1
ATOM 2672 N N . ILE A 1 375 ? 10.914 -14.810 1.046 1.00 98.38 375 ILE A N 1
ATOM 2673 C CA . ILE A 1 375 ? 10.110 -15.926 0.531 1.00 98.38 375 ILE A CA 1
ATOM 2674 C C . ILE A 1 375 ? 10.440 -16.206 -0.937 1.00 98.38 375 ILE A C 1
ATOM 2676 O O . ILE A 1 375 ? 10.653 -15.290 -1.728 1.00 98.38 375 ILE A O 1
ATOM 2680 N N . GLY A 1 376 ? 10.516 -17.485 -1.296 1.00 97.88 376 GLY A N 1
ATOM 2681 C CA . GLY A 1 376 ? 10.992 -17.964 -2.586 1.00 97.88 376 GLY A CA 1
ATOM 2682 C C . GLY A 1 376 ? 10.036 -17.630 -3.718 1.00 97.88 376 GLY A C 1
ATOM 2683 O O . GLY A 1 376 ? 8.876 -17.309 -3.486 1.00 97.88 376 GLY A O 1
ATOM 2684 N N . ALA A 1 377 ? 10.510 -17.749 -4.960 1.00 97.31 377 ALA A N 1
ATOM 2685 C CA . ALA A 1 377 ? 9.742 -17.429 -6.168 1.00 97.31 377 ALA A CA 1
ATOM 2686 C C . ALA A 1 377 ? 8.428 -18.225 -6.316 1.00 97.31 377 ALA A C 1
ATOM 2688 O O . ALA A 1 377 ? 7.543 -17.818 -7.060 1.00 97.31 377 ALA A O 1
ATOM 2689 N N . ASP A 1 378 ? 8.287 -19.350 -5.609 1.00 96.81 378 ASP A N 1
ATOM 2690 C CA . ASP A 1 378 ? 7.047 -20.131 -5.538 1.00 96.81 378 ASP A CA 1
ATOM 2691 C C . ASP A 1 378 ? 5.967 -19.494 -4.646 1.00 96.81 378 ASP A C 1
ATOM 2693 O O . ASP A 1 378 ? 4.828 -19.959 -4.636 1.00 96.81 378 ASP A O 1
ATOM 2697 N N . GLY A 1 379 ? 6.317 -18.443 -3.900 1.00 97.06 379 GLY A N 1
ATOM 2698 C CA . GLY A 1 379 ? 5.432 -17.730 -2.991 1.00 97.06 379 GLY A CA 1
ATOM 2699 C C . GLY A 1 379 ? 5.103 -18.497 -1.711 1.00 97.06 379 GLY A C 1
ATOM 2700 O O . GLY A 1 379 ? 4.170 -18.106 -1.010 1.00 97.06 379 GLY A O 1
ATOM 2701 N N . VAL A 1 380 ? 5.821 -19.585 -1.412 1.00 97.56 380 VAL A N 1
ATOM 2702 C CA . VAL A 1 380 ? 5.525 -20.465 -0.268 1.00 97.56 380 VAL A CA 1
ATOM 2703 C C . VAL A 1 380 ? 6.776 -20.849 0.518 1.00 97.56 380 VAL A C 1
ATOM 2705 O O . VAL A 1 380 ? 6.714 -20.924 1.741 1.00 97.56 380 VAL A O 1
ATOM 2708 N N . THR A 1 381 ? 7.908 -21.098 -0.143 1.00 97.50 381 THR A N 1
ATOM 2709 C CA . THR A 1 381 ? 9.123 -21.597 0.515 1.00 97.50 381 THR A CA 1
ATOM 2710 C C . THR A 1 381 ? 9.893 -20.455 1.186 1.00 97.50 381 THR A C 1
ATOM 2712 O O . THR A 1 381 ? 10.356 -19.568 0.473 1.00 97.50 381 THR A O 1
ATOM 2715 N N . PRO A 1 382 ? 10.110 -20.459 2.516 1.00 97.62 382 PRO A N 1
ATOM 2716 C CA . PRO A 1 382 ? 10.954 -19.455 3.162 1.00 97.62 382 PRO A CA 1
ATOM 2717 C C . PRO A 1 382 ? 12.407 -19.533 2.673 1.00 97.62 382 PRO A C 1
ATOM 2719 O O . PRO A 1 382 ? 12.996 -20.613 2.612 1.00 97.62 382 PRO A O 1
ATOM 2722 N N . ILE A 1 383 ? 12.976 -18.376 2.350 1.00 97.62 383 ILE A N 1
ATOM 2723 C CA . ILE A 1 383 ? 14.394 -18.141 2.033 1.00 97.62 383 ILE A CA 1
ATOM 2724 C C . ILE A 1 383 ? 14.861 -16.914 2.822 1.00 97.62 383 ILE A C 1
ATOM 2726 O O . ILE A 1 383 ? 15.348 -15.931 2.265 1.00 97.62 383 ILE A O 1
ATOM 2730 N N . GLY A 1 384 ? 14.595 -16.949 4.125 1.00 96.25 384 GLY A N 1
ATOM 2731 C CA . GLY A 1 384 ? 14.715 -15.816 5.029 1.00 96.25 384 GLY A CA 1
ATOM 2732 C C . GLY A 1 384 ? 16.035 -15.073 4.954 1.00 96.25 384 GLY A C 1
ATOM 2733 O O . GLY A 1 384 ? 17.095 -15.649 4.700 1.00 96.25 384 GLY A O 1
ATOM 2734 N N . ASN A 1 385 ? 15.955 -13.774 5.206 1.00 98.50 385 ASN A N 1
ATOM 2735 C CA . ASN A 1 385 ? 17.116 -12.981 5.570 1.00 98.50 385 ASN A CA 1
ATOM 2736 C C . ASN A 1 385 ? 17.319 -13.092 7.091 1.00 98.50 385 ASN A C 1
ATOM 2738 O O . ASN A 1 385 ? 16.342 -13.208 7.829 1.00 98.50 385 ASN A O 1
ATOM 2742 N N . VAL A 1 386 ? 18.570 -13.073 7.560 1.00 97.94 386 VAL A N 1
ATOM 2743 C CA . VAL A 1 386 ? 18.914 -13.328 8.979 1.00 97.94 386 VAL A CA 1
ATOM 2744 C C . VAL A 1 386 ? 18.449 -12.206 9.917 1.00 97.94 386 VAL A C 1
ATOM 2746 O O . VAL A 1 386 ? 18.330 -12.406 11.122 1.00 97.94 386 VAL A O 1
ATOM 2749 N N . TYR A 1 387 ? 18.209 -11.011 9.380 1.00 97.88 387 TYR A N 1
ATOM 2750 C CA . TYR A 1 387 ? 17.617 -9.901 10.123 1.00 97.88 387 TYR A CA 1
ATOM 2751 C C . TYR A 1 387 ? 16.227 -9.609 9.549 1.00 97.88 387 TYR A C 1
ATOM 2753 O O . TYR A 1 387 ? 15.359 -10.480 9.532 1.00 97.88 387 TYR A O 1
ATOM 2761 N N . PHE A 1 388 ? 16.023 -8.388 9.067 1.00 98.44 388 PHE A N 1
ATOM 2762 C CA . PHE A 1 388 ? 14.734 -7.899 8.611 1.00 98.44 388 PHE A CA 1
ATOM 2763 C C . PHE A 1 388 ? 14.487 -8.269 7.146 1.00 98.44 388 PHE A C 1
ATOM 2765 O O . PHE A 1 388 ? 15.426 -8.423 6.359 1.00 98.44 388 PHE A O 1
ATOM 2772 N N . GLY A 1 389 ? 13.230 -8.328 6.721 1.00 98.81 389 GLY A N 1
ATOM 2773 C CA . GLY A 1 389 ? 12.933 -8.314 5.288 1.00 98.81 389 GLY A CA 1
ATOM 2774 C C . GLY A 1 389 ? 13.344 -6.979 4.669 1.00 98.81 389 GLY A C 1
ATOM 2775 O O . GLY A 1 389 ? 14.213 -6.918 3.793 1.00 98.81 389 GLY A O 1
ATOM 2776 N N . VAL A 1 390 ? 12.748 -5.902 5.177 1.00 98.94 390 VAL A N 1
ATOM 2777 C CA . VAL A 1 390 ? 12.982 -4.524 4.736 1.00 98.94 390 VAL A CA 1
ATOM 2778 C C . VAL A 1 390 ? 13.320 -3.650 5.941 1.00 98.94 390 VAL A C 1
ATOM 2780 O O . VAL A 1 390 ? 12.624 -3.680 6.950 1.00 98.94 390 VAL A O 1
ATOM 2783 N N . HIS A 1 391 ? 14.379 -2.856 5.823 1.00 98.88 391 HIS A N 1
ATOM 2784 C CA . HIS A 1 391 ? 14.794 -1.855 6.805 1.00 98.88 391 HIS A CA 1
ATOM 2785 C C . HIS A 1 391 ? 14.730 -0.468 6.176 1.00 98.88 391 HIS A C 1
ATOM 2787 O O . HIS A 1 391 ? 15.294 -0.260 5.101 1.00 98.88 391 HIS A O 1
ATOM 2793 N N . VAL A 1 392 ? 14.054 0.464 6.836 1.00 98.88 392 VAL A N 1
ATOM 2794 C CA . VAL A 1 392 ? 13.819 1.825 6.351 1.00 98.88 392 VAL A CA 1
ATOM 2795 C C . VAL A 1 392 ? 14.399 2.805 7.352 1.00 98.88 392 VAL A C 1
ATOM 2797 O O . VAL A 1 392 ? 14.120 2.706 8.542 1.00 98.88 392 VAL A O 1
ATOM 2800 N N . ASN A 1 393 ? 15.199 3.739 6.858 1.00 98.12 393 ASN A N 1
ATOM 2801 C CA . ASN A 1 393 ? 15.748 4.861 7.612 1.00 98.12 393 ASN A CA 1
ATOM 2802 C C . ASN A 1 393 ? 15.392 6.209 6.957 1.00 98.12 393 ASN A C 1
ATOM 2804 O O . ASN A 1 393 ? 15.348 7.207 7.656 1.00 98.12 393 ASN A O 1
ATOM 2808 N N . GLY A 1 394 ? 15.114 6.243 5.648 1.00 97.50 394 GLY A N 1
ATOM 2809 C CA . GLY A 1 394 ? 14.656 7.458 4.963 1.00 97.50 394 GLY A CA 1
ATOM 2810 C C . GLY A 1 394 ? 13.160 7.751 5.130 1.00 97.50 394 GLY A C 1
ATOM 2811 O O . GLY A 1 394 ? 12.406 6.962 5.710 1.00 97.50 394 GLY A O 1
ATOM 2812 N N . ALA A 1 395 ? 12.729 8.877 4.570 1.00 97.00 395 ALA A N 1
ATOM 2813 C CA . ALA A 1 395 ? 11.380 9.415 4.671 1.00 97.00 395 ALA A CA 1
ATOM 2814 C C . ALA A 1 395 ? 10.577 9.328 3.362 1.00 97.00 395 ALA A C 1
ATOM 2816 O O . ALA A 1 395 ? 11.133 9.160 2.277 1.00 97.00 395 ALA A O 1
ATOM 2817 N N . HIS A 1 396 ? 9.251 9.469 3.457 1.00 91.88 396 HIS A N 1
ATOM 2818 C CA . HIS A 1 396 ? 8.335 9.524 2.303 1.00 91.88 396 HIS A CA 1
ATOM 2819 C C . HIS A 1 396 ? 8.423 8.319 1.349 1.00 91.88 396 HIS A C 1
ATOM 2821 O O . HIS A 1 396 ? 8.050 8.397 0.178 1.00 91.88 396 HIS A O 1
ATOM 2827 N N . ASN A 1 397 ? 8.907 7.172 1.829 1.00 95.56 397 ASN A N 1
ATOM 2828 C CA . ASN A 1 397 ? 8.970 5.964 1.021 1.00 95.56 397 ASN A CA 1
ATOM 2829 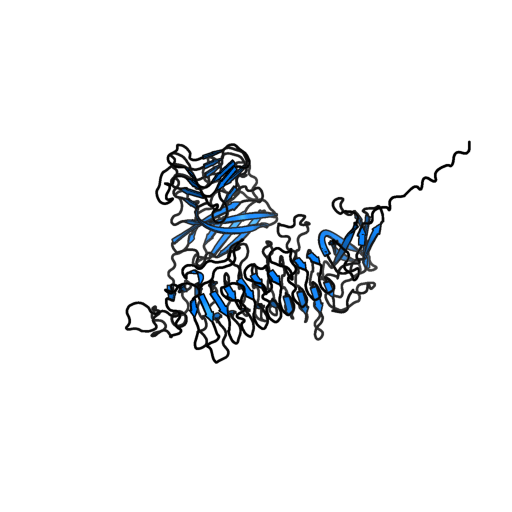C C . ASN A 1 397 ? 7.604 5.278 0.977 1.00 95.56 397 ASN A C 1
ATOM 2831 O O . ASN A 1 397 ? 6.887 5.193 1.976 1.00 95.56 397 ASN A O 1
ATOM 2835 N N . VAL A 1 398 ? 7.276 4.711 -0.181 1.00 92.94 398 VAL A N 1
ATOM 2836 C CA . VAL A 1 398 ? 6.077 3.903 -0.395 1.00 92.94 398 VAL A CA 1
ATOM 2837 C C . VAL A 1 398 ? 6.477 2.438 -0.496 1.00 92.94 398 VAL A C 1
ATOM 2839 O O . VAL A 1 398 ? 7.134 2.007 -1.447 1.00 92.94 398 VAL A O 1
ATOM 2842 N N . ILE A 1 399 ? 6.054 1.649 0.487 1.00 96.06 399 ILE A N 1
ATOM 2843 C CA . ILE A 1 399 ? 6.271 0.205 0.536 1.00 96.06 399 ILE A CA 1
ATOM 2844 C C . ILE A 1 399 ? 4.935 -0.465 0.258 1.00 96.06 399 ILE A C 1
ATOM 2846 O O . ILE A 1 399 ? 4.012 -0.452 1.072 1.00 96.06 399 ILE A O 1
ATOM 2850 N N . GLY A 1 400 ? 4.852 -1.044 -0.931 1.00 91.06 400 GLY A N 1
ATOM 2851 C CA . GLY A 1 400 ? 3.633 -1.511 -1.564 1.00 91.06 400 GLY A CA 1
ATOM 2852 C C . GLY A 1 400 ? 3.018 -0.400 -2.412 1.00 91.06 400 GLY A C 1
ATOM 2853 O O . GLY A 1 400 ? 3.723 0.271 -3.164 1.00 91.06 400 GLY A O 1
ATOM 2854 N N . GLY A 1 401 ? 1.706 -0.210 -2.343 1.00 79.00 401 GLY A N 1
ATOM 2855 C CA . GLY A 1 401 ? 1.052 0.854 -3.098 1.00 79.00 401 GLY A CA 1
ATOM 2856 C C . GLY A 1 401 ? -0.443 0.918 -2.854 1.00 79.00 401 GLY A C 1
ATOM 2857 O O . GLY A 1 401 ? -1.134 -0.106 -2.866 1.00 79.00 401 GLY A O 1
ATOM 2858 N N . SER A 1 402 ? -0.924 2.136 -2.614 1.00 62.81 402 SER A N 1
ATOM 2859 C CA . SER A 1 402 ? -2.335 2.419 -2.397 1.00 62.81 402 SER A CA 1
ATOM 2860 C C . SER A 1 402 ? -3.104 2.198 -3.698 1.00 62.81 402 SER A C 1
ATOM 2862 O O . SER A 1 402 ? -2.595 2.415 -4.798 1.00 62.81 402 SER A O 1
ATOM 2864 N N . ASN A 1 403 ? -4.336 1.714 -3.565 1.00 61.69 403 ASN A N 1
ATOM 2865 C CA . ASN A 1 403 ? -5.366 1.703 -4.607 1.00 61.69 403 ASN A CA 1
ATOM 2866 C C . ASN A 1 403 ? -5.131 0.771 -5.813 1.00 61.69 403 ASN A C 1
ATOM 2868 O O . ASN A 1 403 ? -6.094 0.455 -6.496 1.00 61.69 403 ASN A O 1
ATOM 2872 N N . PHE A 1 404 ? -3.927 0.227 -6.031 1.00 66.19 404 PHE A N 1
ATOM 2873 C CA . PHE A 1 404 ? -3.632 -0.677 -7.153 1.00 66.19 404 PHE A CA 1
ATOM 2874 C C . PHE A 1 404 ? -3.198 -2.074 -6.686 1.00 66.19 404 PHE A C 1
ATOM 2876 O O . PHE A 1 404 ? -2.149 -2.257 -6.066 1.00 66.19 404 PHE A O 1
ATOM 2883 N N . HIS A 1 405 ? -3.964 -3.117 -7.033 1.00 64.00 405 HIS A N 1
ATOM 2884 C CA . HIS A 1 405 ? -3.687 -4.495 -6.592 1.00 64.00 405 HIS A CA 1
ATOM 2885 C C . HIS A 1 405 ? -2.347 -5.082 -7.078 1.00 64.00 405 HIS A C 1
ATOM 2887 O O . HIS A 1 405 ? -1.882 -6.062 -6.493 1.00 64.00 405 HIS A O 1
ATOM 2893 N N . ASN A 1 406 ? -1.737 -4.508 -8.121 1.00 69.50 406 ASN A N 1
ATOM 2894 C CA . ASN A 1 406 ? -0.440 -4.931 -8.661 1.00 69.50 406 ASN A CA 1
ATOM 2895 C C . ASN A 1 406 ? 0.773 -4.354 -7.919 1.00 69.50 406 ASN A C 1
ATOM 2897 O O . ASN A 1 406 ? 1.900 -4.770 -8.187 1.00 69.50 406 ASN A O 1
ATOM 2901 N N . ARG A 1 407 ? 0.558 -3.468 -6.943 1.00 82.94 407 ARG A N 1
ATOM 2902 C CA . ARG A 1 407 ? 1.617 -2.859 -6.129 1.00 82.94 407 ARG A CA 1
ATOM 2903 C C . ARG A 1 407 ? 1.768 -3.529 -4.762 1.00 82.94 407 ARG A C 1
ATOM 2905 O O . ARG A 1 407 ? 1.880 -2.862 -3.746 1.00 82.94 407 ARG A O 1
ATOM 2912 N N . ARG A 1 408 ? 1.762 -4.863 -4.722 1.00 91.44 408 ARG A N 1
ATOM 2913 C CA . ARG A 1 408 ? 1.869 -5.636 -3.473 1.00 91.44 408 ARG A CA 1
ATOM 2914 C C . ARG A 1 408 ? 3.227 -6.303 -3.325 1.00 91.44 408 ARG A C 1
ATOM 2916 O O . ARG A 1 408 ? 3.643 -7.013 -4.237 1.00 91.44 408 ARG A O 1
ATOM 2923 N N . ASN A 1 409 ? 3.879 -6.123 -2.176 1.00 97.69 409 ASN A N 1
ATOM 2924 C CA . ASN A 1 409 ? 5.004 -6.969 -1.770 1.00 97.69 409 ASN A CA 1
ATOM 2925 C C . ASN A 1 409 ? 4.538 -8.147 -0.912 1.00 97.69 409 ASN A C 1
ATOM 2927 O O . ASN A 1 409 ? 3.487 -8.093 -0.269 1.00 97.69 409 ASN A O 1
ATOM 2931 N N . VAL A 1 410 ? 5.373 -9.180 -0.857 1.00 98.56 410 VAL A N 1
ATOM 2932 C CA . VAL A 1 410 ? 5.304 -10.254 0.137 1.00 98.56 410 VAL A CA 1
ATOM 2933 C C . VAL A 1 410 ? 6.589 -10.206 0.954 1.00 98.56 410 VAL A C 1
ATOM 2935 O O . VAL A 1 410 ? 7.667 -10.381 0.394 1.00 98.56 410 VAL A O 1
ATOM 2938 N N . ILE A 1 411 ? 6.490 -9.945 2.256 1.00 98.88 411 ILE A N 1
ATOM 2939 C CA . ILE A 1 411 ? 7.632 -9.792 3.168 1.00 98.88 411 ILE A CA 1
ATOM 2940 C C . ILE A 1 411 ? 7.480 -10.827 4.281 1.00 98.88 411 ILE A C 1
ATOM 2942 O O . ILE A 1 411 ? 6.647 -10.690 5.177 1.00 98.88 411 ILE A O 1
ATOM 2946 N N . SER A 1 412 ? 8.164 -11.956 4.155 1.00 98.75 412 SER A N 1
ATOM 2947 C CA . SER A 1 412 ? 7.830 -13.178 4.900 1.00 98.75 412 SER A CA 1
ATOM 2948 C C . SER A 1 412 ? 9.055 -14.058 5.084 1.00 98.75 412 SER A C 1
ATOM 2950 O O . SER A 1 412 ? 9.999 -13.949 4.314 1.00 98.75 412 SER A O 1
ATOM 2952 N N . GLY A 1 413 ? 9.042 -14.939 6.082 1.00 98.56 413 GLY A N 1
ATOM 2953 C CA . GLY A 1 413 ? 10.107 -15.913 6.310 1.00 98.56 413 GLY A CA 1
ATOM 2954 C C . GLY A 1 413 ? 11.450 -15.344 6.771 1.00 98.56 413 GLY A C 1
ATOM 2955 O O . GLY A 1 413 ? 12.411 -16.102 6.768 1.00 98.56 413 GLY A O 1
ATOM 2956 N N . ASN A 1 414 ? 11.545 -14.058 7.131 1.00 98.81 414 ASN A N 1
ATOM 2957 C CA . ASN A 1 414 ? 12.771 -13.461 7.680 1.00 98.81 414 ASN A CA 1
ATOM 2958 C C . ASN A 1 414 ? 12.958 -13.865 9.151 1.00 98.81 414 ASN A C 1
ATOM 2960 O O . ASN A 1 414 ? 11.973 -14.142 9.829 1.00 98.81 414 ASN A O 1
ATOM 2964 N N . ASP A 1 415 ? 14.196 -13.915 9.645 1.00 98.50 415 ASP A N 1
ATOM 2965 C CA . ASP A 1 415 ? 14.499 -14.441 10.987 1.00 98.50 415 ASP A CA 1
ATOM 2966 C C . ASP A 1 415 ? 14.106 -13.474 12.123 1.00 98.50 415 ASP A C 1
ATOM 2968 O O . ASP A 1 415 ? 13.874 -13.932 13.242 1.00 98.50 415 ASP A O 1
ATOM 2972 N N . LEU A 1 416 ? 14.011 -12.166 11.846 1.00 98.56 416 LEU A N 1
ATOM 2973 C CA . LEU A 1 416 ? 13.495 -11.146 12.770 1.00 98.56 416 LEU A CA 1
ATOM 2974 C C . LEU A 1 416 ? 12.188 -10.546 12.227 1.00 98.56 416 LEU A C 1
ATOM 2976 O O . LEU A 1 416 ? 11.272 -11.297 11.892 1.00 98.56 416 LEU A O 1
ATOM 2980 N N . GLU A 1 417 ? 12.071 -9.220 12.148 1.00 98.75 417 GLU A N 1
ATOM 2981 C CA . GLU A 1 417 ? 10.877 -8.544 11.658 1.00 98.75 417 GLU A CA 1
ATOM 2982 C C . GLU A 1 417 ? 10.725 -8.614 10.137 1.00 98.75 417 GLU A C 1
ATOM 2984 O O . GLU A 1 417 ? 11.692 -8.649 9.371 1.00 98.75 417 GLU A O 1
ATOM 2989 N N . GLY A 1 418 ? 9.480 -8.569 9.664 1.00 98.81 418 GLY A N 1
ATOM 2990 C CA . GLY A 1 418 ? 9.221 -8.375 8.240 1.00 98.81 418 GLY A CA 1
ATOM 2991 C C . GLY A 1 418 ? 9.719 -7.006 7.776 1.00 98.81 418 GLY A C 1
ATOM 2992 O O . GLY A 1 418 ? 10.577 -6.908 6.895 1.00 98.81 418 GLY A O 1
ATOM 2993 N N . LEU A 1 419 ? 9.190 -5.952 8.393 1.00 98.88 419 LEU A N 1
ATOM 2994 C CA . LEU A 1 419 ? 9.506 -4.561 8.081 1.00 98.88 419 LEU A CA 1
ATOM 2995 C C . LEU A 1 419 ? 9.922 -3.806 9.345 1.00 98.88 419 LEU A C 1
ATOM 2997 O O . LEU A 1 419 ? 9.207 -3.832 10.342 1.00 98.88 419 LEU A O 1
ATOM 3001 N N . PHE A 1 420 ? 11.034 -3.081 9.273 1.00 98.88 420 PHE A N 1
ATOM 3002 C CA . PHE A 1 420 ? 11.500 -2.206 10.342 1.00 98.88 420 PHE A CA 1
ATOM 3003 C C . PHE A 1 420 ? 11.591 -0.752 9.853 1.00 98.88 420 PHE A C 1
ATOM 3005 O O . PHE A 1 420 ? 12.407 -0.445 8.980 1.00 98.88 420 PHE A O 1
ATOM 3012 N N . LEU A 1 421 ? 10.750 0.121 10.418 1.00 98.81 421 LEU A N 1
ATOM 3013 C CA . LEU A 1 421 ? 10.801 1.578 10.270 1.00 98.81 421 LEU A CA 1
ATOM 3014 C C . LEU A 1 421 ? 11.639 2.154 11.419 1.00 98.81 421 LEU A C 1
ATOM 3016 O O . LEU A 1 421 ? 11.160 2.282 12.548 1.00 98.81 421 LEU A O 1
ATOM 3020 N N . ASP A 1 422 ? 12.911 2.420 11.140 1.00 98.31 422 ASP A N 1
ATOM 3021 C CA . ASP A 1 422 ? 13.903 2.852 12.127 1.00 98.31 422 ASP A CA 1
ATOM 3022 C C . ASP A 1 422 ? 13.674 4.300 12.580 1.00 98.31 422 ASP A C 1
ATOM 3024 O O . ASP A 1 422 ? 12.802 4.994 12.071 1.00 98.31 422 ASP A O 1
ATOM 3028 N N . ILE A 1 423 ? 14.469 4.766 13.538 1.00 97.12 423 ILE A N 1
ATOM 3029 C CA . ILE A 1 423 ? 14.277 6.036 14.244 1.00 97.12 423 ILE A CA 1
ATOM 3030 C C . ILE A 1 423 ? 14.227 7.277 13.342 1.00 97.12 423 ILE A C 1
ATOM 3032 O O . ILE A 1 423 ? 13.541 8.236 13.679 1.00 97.12 423 ILE A O 1
ATOM 3036 N N . ASP A 1 424 ? 14.919 7.261 12.201 1.00 96.88 424 ASP A N 1
ATOM 3037 C CA . ASP A 1 424 ? 14.915 8.376 11.243 1.00 96.88 424 ASP A CA 1
ATOM 3038 C C . ASP A 1 424 ? 13.826 8.230 10.161 1.00 96.88 424 ASP A C 1
ATOM 3040 O O . ASP A 1 424 ? 13.614 9.148 9.370 1.00 96.88 424 ASP A O 1
ATOM 3044 N N . ALA A 1 425 ? 13.119 7.094 10.117 1.00 98.19 425 ALA A N 1
ATOM 3045 C CA . ALA A 1 425 ? 12.115 6.826 9.099 1.00 98.19 425 ALA A CA 1
ATOM 3046 C C . ALA A 1 425 ? 10.829 7.602 9.402 1.00 98.19 425 ALA A C 1
ATOM 3048 O O . ALA A 1 425 ? 10.070 7.206 10.287 1.00 98.19 425 ALA A O 1
ATOM 3049 N N . SER A 1 426 ? 10.560 8.670 8.650 1.00 95.81 426 SER A N 1
ATOM 3050 C CA . SER A 1 426 ? 9.345 9.475 8.816 1.00 95.81 426 SER A CA 1
ATOM 3051 C C . SER A 1 426 ? 8.443 9.482 7.590 1.00 95.81 426 SER A C 1
ATOM 3053 O O . SER A 1 426 ? 8.893 9.304 6.460 1.00 95.81 426 SER A O 1
ATOM 3055 N N . ASP A 1 427 ? 7.145 9.691 7.810 1.00 92.12 427 ASP A N 1
ATOM 3056 C CA . ASP A 1 427 ? 6.179 9.949 6.733 1.00 92.12 427 ASP A CA 1
ATOM 3057 C C . ASP A 1 427 ? 6.135 8.849 5.652 1.00 92.12 427 ASP A C 1
ATOM 3059 O O . ASP A 1 427 ? 5.781 9.098 4.498 1.00 92.12 427 ASP A O 1
ATOM 3063 N N . ASN A 1 428 ? 6.505 7.612 6.001 1.00 95.56 428 ASN A N 1
ATOM 3064 C CA . ASN A 1 428 ? 6.469 6.490 5.070 1.00 95.56 428 ASN A CA 1
ATOM 3065 C C . ASN A 1 428 ? 5.059 5.898 4.995 1.00 95.56 428 ASN A C 1
ATOM 3067 O O . ASN A 1 428 ? 4.345 5.791 5.997 1.00 95.56 428 ASN A O 1
ATOM 3071 N N . LEU A 1 429 ? 4.687 5.438 3.801 1.00 92.94 429 LEU A N 1
ATOM 3072 C CA . LEU A 1 429 ? 3.432 4.746 3.538 1.00 92.94 429 LEU A CA 1
ATOM 3073 C C . LEU A 1 429 ? 3.688 3.251 3.347 1.00 92.94 429 LEU A C 1
ATOM 3075 O O . LEU A 1 429 ? 4.290 2.827 2.361 1.00 92.94 429 LEU A O 1
ATOM 3079 N N . VAL A 1 430 ? 3.156 2.434 4.251 1.00 96.06 430 VAL A N 1
ATOM 3080 C CA . VAL A 1 430 ? 3.204 0.972 4.158 1.00 96.06 430 VAL A CA 1
ATOM 3081 C C . VAL A 1 430 ? 1.803 0.468 3.874 1.00 96.06 430 VAL A C 1
ATOM 3083 O O . VAL A 1 430 ? 0.959 0.462 4.763 1.00 96.06 430 VAL A O 1
ATOM 3086 N N . THR A 1 431 ? 1.521 0.023 2.653 1.00 91.44 431 THR A N 1
ATOM 3087 C CA . THR A 1 431 ? 0.153 -0.350 2.265 1.00 91.44 431 THR A CA 1
ATOM 3088 C C . THR A 1 431 ? 0.103 -1.479 1.240 1.00 91.44 431 THR A C 1
ATOM 3090 O O . THR A 1 431 ? 1.012 -1.630 0.427 1.00 91.44 431 THR A O 1
ATOM 3093 N N . ASN A 1 432 ? -0.976 -2.273 1.247 1.00 90.25 432 ASN A N 1
ATOM 3094 C CA . ASN A 1 432 ? -1.197 -3.391 0.321 1.00 90.25 432 ASN A CA 1
ATOM 3095 C C . ASN A 1 432 ? -0.066 -4.443 0.328 1.00 90.25 432 ASN A C 1
ATOM 3097 O O . ASN A 1 432 ? 0.204 -5.073 -0.693 1.00 90.25 432 ASN A O 1
ATOM 3101 N N . ASN A 1 433 ? 0.600 -4.664 1.463 1.00 96.31 433 ASN A N 1
ATOM 3102 C CA . ASN A 1 433 ? 1.606 -5.720 1.611 1.00 96.31 433 ASN A CA 1
ATOM 3103 C C . ASN A 1 433 ? 1.016 -6.988 2.243 1.00 96.31 433 ASN A C 1
ATOM 3105 O O . ASN A 1 433 ? 0.051 -6.926 3.005 1.00 96.31 433 ASN A O 1
ATOM 3109 N N . LEU A 1 434 ? 1.627 -8.140 1.947 1.00 97.69 434 LEU A N 1
ATOM 3110 C CA . LEU A 1 434 ? 1.462 -9.378 2.715 1.00 97.69 434 LEU A CA 1
ATOM 3111 C C . LEU A 1 434 ? 2.692 -9.572 3.595 1.00 97.69 434 LEU A C 1
ATOM 3113 O O . LEU A 1 434 ? 3.800 -9.713 3.079 1.00 97.69 434 LEU A O 1
ATOM 3117 N N . ILE A 1 435 ? 2.506 -9.584 4.910 1.00 98.88 435 ILE A N 1
ATOM 3118 C CA . ILE A 1 435 ? 3.589 -9.656 5.887 1.00 98.88 435 ILE A CA 1
ATOM 3119 C C . ILE A 1 435 ? 3.359 -10.861 6.803 1.00 98.88 435 ILE A C 1
ATOM 3121 O O . ILE A 1 435 ? 2.388 -10.898 7.557 1.00 98.88 435 ILE A O 1
ATOM 3125 N N . GLY A 1 436 ? 4.249 -11.852 6.703 1.00 98.69 436 GLY A N 1
ATOM 3126 C CA . GLY A 1 436 ? 4.191 -13.124 7.438 1.00 98.69 436 GLY A CA 1
ATOM 3127 C C . GLY A 1 436 ? 3.302 -14.218 6.820 1.00 98.69 436 GLY A C 1
ATOM 3128 O O . GLY A 1 436 ? 3.020 -15.232 7.462 1.00 98.69 436 GLY A O 1
ATOM 3129 N N . THR A 1 437 ? 2.873 -14.066 5.564 1.00 98.31 437 THR A N 1
ATOM 3130 C CA . THR A 1 437 ? 1.994 -15.025 4.868 1.00 98.31 437 THR A CA 1
ATOM 3131 C C . THR A 1 437 ? 2.574 -15.483 3.530 1.00 98.31 437 THR A C 1
ATOM 3133 O O . THR A 1 437 ? 3.506 -14.893 2.987 1.00 98.31 437 THR A O 1
ATOM 3136 N N . THR A 1 438 ? 2.031 -16.563 2.976 1.00 98.06 438 THR A N 1
ATOM 3137 C CA . THR A 1 438 ? 2.301 -16.986 1.597 1.00 98.06 438 THR A CA 1
ATOM 3138 C C . THR A 1 438 ? 1.860 -15.913 0.595 1.00 98.06 438 THR A C 1
ATOM 3140 O O . THR A 1 438 ? 1.047 -15.048 0.908 1.00 98.06 438 THR A O 1
ATOM 3143 N N . ALA A 1 439 ? 2.354 -15.959 -0.644 1.00 96.12 439 ALA A N 1
ATOM 3144 C CA . ALA A 1 439 ? 2.083 -14.924 -1.651 1.00 96.12 439 ALA A CA 1
ATOM 3145 C C . ALA A 1 439 ? 0.603 -14.811 -2.080 1.00 96.12 439 ALA A C 1
ATOM 3147 O O . ALA A 1 439 ? 0.203 -13.807 -2.676 1.00 96.12 439 ALA A O 1
ATOM 3148 N N . ASP A 1 440 ? -0.219 -15.823 -1.787 1.00 94.19 440 ASP A N 1
ATOM 3149 C CA . ASP A 1 440 ? -1.679 -15.769 -1.928 1.00 94.19 440 ASP A CA 1
ATOM 3150 C C . ASP A 1 440 ? -2.387 -15.137 -0.710 1.00 94.19 440 ASP A C 1
ATOM 3152 O O . ASP A 1 440 ? -3.539 -14.711 -0.826 1.00 94.19 440 ASP A O 1
ATOM 3156 N N . GLY A 1 441 ? -1.689 -15.012 0.422 1.00 95.44 441 GLY A N 1
ATOM 3157 C CA . GLY A 1 441 ? -2.171 -14.466 1.686 1.00 95.44 441 GLY A CA 1
ATOM 3158 C C . GLY A 1 441 ? -3.076 -15.411 2.478 1.00 95.44 441 GLY A C 1
ATOM 3159 O O . GLY A 1 441 ? -3.829 -14.938 3.327 1.00 95.44 441 GLY A O 1
ATOM 3160 N N . LEU A 1 442 ? -3.062 -16.716 2.172 1.00 95.94 442 LEU A N 1
ATOM 3161 C CA . LEU A 1 442 ? -3.991 -17.702 2.747 1.00 95.94 442 LEU A CA 1
ATOM 3162 C C . LEU A 1 442 ? -3.353 -18.651 3.770 1.00 95.94 442 LEU A C 1
ATOM 3164 O O . LEU A 1 442 ? -4.072 -19.336 4.496 1.00 95.94 442 LEU A O 1
ATOM 3168 N N . ALA A 1 443 ? -2.024 -18.712 3.842 1.00 97.69 443 ALA A N 1
ATOM 3169 C CA . ALA A 1 443 ? -1.302 -19.519 4.818 1.00 97.69 443 ALA A CA 1
ATOM 3170 C C . ALA A 1 443 ? -0.170 -18.717 5.468 1.00 97.69 443 ALA A C 1
ATOM 3172 O O . ALA A 1 443 ? 0.319 -17.737 4.913 1.00 97.69 443 ALA A O 1
ATOM 3173 N N . ALA A 1 444 ? 0.256 -19.141 6.657 1.00 97.81 444 ALA A N 1
ATOM 3174 C CA . ALA A 1 444 ? 1.375 -18.520 7.354 1.00 97.81 444 ALA A CA 1
ATOM 3175 C C . ALA A 1 444 ? 2.716 -18.890 6.696 1.00 97.81 444 ALA A C 1
ATOM 3177 O O . ALA A 1 444 ? 2.984 -20.058 6.411 1.00 97.81 444 ALA A O 1
ATOM 3178 N N . ALA A 1 445 ? 3.567 -17.885 6.528 1.00 97.69 445 ALA A N 1
ATOM 3179 C CA . ALA A 1 445 ? 4.986 -17.984 6.199 1.00 97.69 445 ALA A CA 1
ATOM 3180 C C . ALA A 1 445 ? 5.728 -16.937 7.050 1.00 97.69 445 ALA A C 1
ATOM 3182 O O . ALA A 1 445 ? 6.409 -16.054 6.537 1.00 97.69 445 ALA A O 1
ATOM 3183 N N . GLY A 1 446 ? 5.476 -16.990 8.360 1.00 96.94 446 GLY A N 1
ATOM 3184 C CA . GLY A 1 446 ? 5.793 -15.937 9.321 1.00 96.94 446 GLY A CA 1
ATOM 3185 C C . GLY A 1 446 ? 7.230 -15.451 9.291 1.00 96.94 446 GLY A C 1
ATOM 3186 O O . GLY A 1 446 ? 8.149 -16.230 9.041 1.00 96.94 446 GLY A O 1
ATOM 3187 N N . ASN A 1 447 ? 7.411 -14.169 9.598 1.00 98.81 447 ASN A N 1
ATOM 3188 C CA . ASN A 1 447 ? 8.702 -13.683 10.067 1.00 98.81 447 ASN A CA 1
ATOM 3189 C C . ASN A 1 447 ? 8.939 -14.180 11.509 1.00 98.81 447 ASN A C 1
ATOM 3191 O O . ASN A 1 447 ? 7.986 -14.549 12.205 1.00 98.81 447 ASN A O 1
ATOM 3195 N N . GLY A 1 448 ? 10.199 -14.258 11.931 1.00 98.50 448 GLY A N 1
ATOM 3196 C CA . GLY A 1 448 ? 10.607 -14.879 13.190 1.00 98.50 448 GLY A CA 1
ATOM 3197 C C . GLY A 1 448 ? 10.216 -14.084 14.433 1.00 98.50 448 GLY A C 1
ATOM 3198 O O . GLY A 1 448 ? 10.001 -14.697 15.479 1.00 98.50 448 GLY A O 1
ATOM 3199 N N . ASP A 1 449 ? 10.056 -12.765 14.301 1.00 98.56 449 ASP A N 1
ATOM 3200 C CA . ASP A 1 449 ? 9.569 -11.881 15.363 1.00 98.56 449 ASP A CA 1
ATOM 3201 C C . ASP A 1 449 ? 8.322 -11.093 14.909 1.00 98.56 449 ASP A C 1
ATOM 3203 O O . ASP A 1 449 ? 7.353 -11.705 14.446 1.00 98.56 449 ASP A O 1
ATOM 3207 N N . HIS A 1 450 ? 8.302 -9.763 15.027 1.00 98.81 450 HIS A N 1
ATOM 3208 C CA . HIS A 1 450 ? 7.153 -8.936 14.660 1.00 98.81 450 HIS A CA 1
ATOM 3209 C C . HIS A 1 450 ? 6.897 -8.889 13.145 1.00 98.81 450 HIS A C 1
ATOM 3211 O O . HIS A 1 450 ? 7.804 -9.006 12.322 1.00 98.81 450 HIS A O 1
ATOM 3217 N N . GLY A 1 451 ? 5.649 -8.656 12.740 1.00 98.88 451 GLY A N 1
ATOM 3218 C CA . GLY A 1 451 ? 5.364 -8.318 11.343 1.00 98.88 451 GLY A CA 1
ATOM 3219 C C . GLY A 1 451 ? 6.016 -6.987 10.958 1.00 98.88 451 GLY A C 1
ATOM 3220 O O . GLY A 1 451 ? 6.805 -6.926 10.010 1.00 98.88 451 GLY A O 1
ATOM 3221 N N . ILE A 1 452 ? 5.703 -5.938 11.722 1.00 98.94 452 ILE A N 1
ATOM 3222 C CA . ILE A 1 452 ? 6.241 -4.584 11.553 1.00 98.94 452 ILE A CA 1
ATOM 3223 C C . ILE A 1 452 ? 6.742 -4.051 12.901 1.00 98.94 452 ILE A C 1
ATOM 3225 O O . ILE A 1 452 ? 5.996 -4.085 13.878 1.00 98.94 452 ILE A O 1
ATOM 3229 N N . LEU A 1 453 ? 7.962 -3.512 12.934 1.00 98.88 453 LEU A N 1
ATOM 3230 C CA . LEU A 1 453 ? 8.494 -2.706 14.038 1.00 98.88 453 LEU A CA 1
ATOM 3231 C C . LEU A 1 453 ? 8.604 -1.240 13.609 1.00 98.88 453 LEU A C 1
ATOM 3233 O O . LEU A 1 453 ? 9.133 -0.945 12.536 1.00 98.88 453 LEU A O 1
ATOM 3237 N N . ILE A 1 454 ? 8.127 -0.332 14.458 1.00 98.75 454 ILE A N 1
ATOM 3238 C CA . ILE A 1 454 ? 8.106 1.112 14.214 1.00 98.75 454 ILE A CA 1
ATOM 3239 C C . ILE A 1 454 ? 8.788 1.831 15.373 1.00 98.75 454 ILE A C 1
ATOM 3241 O O . ILE A 1 454 ? 8.364 1.712 16.522 1.00 98.75 454 ILE A O 1
ATOM 3245 N N . ILE A 1 455 ? 9.841 2.576 15.049 1.00 97.94 455 ILE A N 1
ATOM 3246 C CA . ILE A 1 455 ? 10.563 3.468 15.965 1.00 97.94 455 ILE A CA 1
ATOM 3247 C C . ILE A 1 455 ? 10.561 4.908 15.427 1.00 97.94 455 ILE A C 1
ATOM 3249 O O . ILE A 1 455 ? 10.583 5.849 16.213 1.00 97.94 455 ILE A O 1
ATOM 3253 N N . GLY A 1 456 ? 10.502 5.094 14.105 1.00 96.88 456 GLY A N 1
ATOM 3254 C CA . GLY A 1 456 ? 10.364 6.413 13.481 1.00 96.88 456 GLY A CA 1
ATOM 3255 C C . GLY A 1 456 ? 8.936 6.969 13.525 1.00 96.88 456 GLY A C 1
ATOM 3256 O O . GLY A 1 456 ? 7.955 6.222 13.478 1.00 96.88 456 GLY A O 1
ATOM 3257 N N . GLU A 1 457 ? 8.816 8.293 13.603 1.00 94.44 457 GLU A N 1
ATOM 3258 C CA . GLU A 1 457 ? 7.550 9.020 13.789 1.00 94.44 457 GLU A CA 1
ATOM 3259 C C . GLU A 1 457 ? 6.789 9.272 12.471 1.00 94.44 457 GLU A C 1
ATOM 3261 O O . GLU A 1 457 ? 7.364 9.267 11.387 1.00 94.44 457 GLU A O 1
ATOM 3266 N N . GLY A 1 458 ? 5.484 9.548 12.548 1.00 90.50 458 GLY A N 1
ATOM 3267 C CA . GLY A 1 458 ? 4.707 10.069 11.407 1.00 90.50 458 GLY A CA 1
ATOM 3268 C C . GLY A 1 458 ? 4.390 9.060 10.295 1.00 90.50 458 GLY A C 1
ATOM 3269 O O . GLY A 1 458 ? 3.968 9.447 9.209 1.00 90.50 458 GLY A O 1
ATOM 3270 N N . ASN A 1 459 ? 4.597 7.764 10.525 1.00 94.69 459 ASN A N 1
ATOM 3271 C CA . ASN A 1 459 ? 4.386 6.734 9.506 1.00 94.69 459 ASN A CA 1
ATOM 3272 C C . ASN A 1 459 ? 2.912 6.304 9.397 1.00 94.69 459 ASN A C 1
ATOM 3274 O O . ASN A 1 459 ? 2.182 6.262 10.389 1.00 94.69 459 ASN A O 1
ATOM 3278 N N . LEU A 1 460 ? 2.479 5.908 8.196 1.00 92.62 460 LEU A N 1
ATOM 3279 C CA . LEU A 1 460 ? 1.135 5.384 7.939 1.00 92.62 460 LEU A CA 1
ATOM 3280 C C . LEU A 1 460 ? 1.183 3.911 7.522 1.00 92.62 460 LEU A C 1
ATOM 3282 O O . LEU A 1 460 ? 1.710 3.554 6.467 1.00 92.62 460 LEU A O 1
ATOM 3286 N N . ILE A 1 461 ? 0.560 3.054 8.328 1.00 94.62 461 ILE A N 1
ATOM 3287 C CA . ILE A 1 461 ? 0.374 1.630 8.063 1.00 94.62 461 ILE A CA 1
ATOM 3288 C C . ILE A 1 461 ? -1.062 1.387 7.595 1.00 94.62 461 ILE A C 1
ATOM 3290 O O . ILE A 1 461 ? -2.013 1.377 8.378 1.00 94.62 461 ILE A O 1
ATOM 3294 N N . GLY A 1 462 ? -1.209 1.148 6.298 1.00 89.25 462 GLY A N 1
ATOM 3295 C CA . GLY A 1 462 ? -2.468 0.898 5.613 1.00 89.25 462 GLY A CA 1
ATOM 3296 C C . GLY A 1 462 ? -2.913 2.098 4.783 1.00 89.25 462 GLY A C 1
ATOM 3297 O O . GLY A 1 462 ? -2.093 2.694 4.091 1.00 89.25 462 GLY A O 1
ATOM 3298 N N . SER A 1 463 ? -4.206 2.419 4.763 1.00 75.31 463 SER A N 1
ATOM 3299 C CA . SER A 1 463 ? -4.719 3.556 3.984 1.00 75.31 463 SER A CA 1
ATOM 3300 C C . SER A 1 463 ? -6.055 4.072 4.514 1.00 75.31 463 SER A C 1
ATOM 3302 O O . SER A 1 463 ? -6.903 3.286 4.940 1.00 75.31 463 SER A O 1
ATOM 3304 N N . PHE A 1 464 ? -6.283 5.380 4.366 1.00 60.84 464 PHE A N 1
ATOM 3305 C CA . PHE A 1 464 ? -7.583 6.029 4.566 1.00 60.84 464 PHE A CA 1
ATOM 3306 C C . PHE A 1 464 ? -8.644 5.589 3.536 1.00 60.84 464 PHE A C 1
ATOM 3308 O O . PHE A 1 464 ? -9.834 5.697 3.807 1.00 60.84 464 PHE A O 1
ATOM 3315 N N . SER A 1 465 ? -8.224 5.066 2.374 1.00 57.12 465 SER A N 1
ATOM 3316 C CA . SER A 1 465 ? -9.094 4.597 1.276 1.00 57.12 465 SER A CA 1
ATOM 3317 C C . SER A 1 465 ? -9.475 3.106 1.352 1.00 57.12 465 SER A C 1
ATOM 3319 O O . SER A 1 465 ? -10.092 2.579 0.430 1.00 57.12 465 SER A O 1
ATOM 3321 N N . GLY A 1 466 ? -9.099 2.393 2.423 1.00 56.06 466 GLY A N 1
ATOM 3322 C CA . GLY A 1 466 ? -9.562 1.020 2.681 1.00 56.06 466 GLY A CA 1
ATOM 3323 C C . GLY A 1 466 ? -8.734 -0.124 2.074 1.00 56.06 466 GLY A C 1
ATOM 3324 O O . GLY A 1 466 ? -9.085 -1.287 2.267 1.00 56.06 466 GLY A O 1
ATOM 3325 N N . VAL A 1 467 ? -7.619 0.154 1.389 1.00 68.56 467 VAL A N 1
ATOM 3326 C CA . VAL A 1 467 ? -6.627 -0.879 1.026 1.00 68.56 467 VAL A CA 1
ATOM 3327 C C . VAL A 1 467 ? -5.527 -0.895 2.089 1.00 68.56 467 VAL A C 1
ATOM 3329 O O . VAL A 1 467 ? -4.629 -0.060 2.049 1.00 68.56 467 VAL A O 1
ATOM 3332 N N . GLY A 1 468 ? -5.600 -1.808 3.060 1.00 86.12 468 GLY A N 1
ATOM 3333 C CA . GLY A 1 468 ? -4.555 -1.989 4.076 1.00 86.12 468 GLY A CA 1
ATOM 3334 C C . GLY A 1 468 ? -3.620 -3.169 3.808 1.00 86.12 468 GLY A C 1
ATOM 3335 O O . GLY A 1 468 ? -3.609 -3.760 2.727 1.00 86.12 468 GLY A O 1
ATOM 3336 N N . ASN A 1 469 ? -2.803 -3.505 4.805 1.00 94.69 469 ASN A N 1
ATOM 3337 C CA . ASN A 1 469 ? -1.890 -4.649 4.766 1.00 94.69 469 ASN A CA 1
ATOM 3338 C C . ASN A 1 469 ? -2.540 -5.907 5.358 1.00 94.69 469 ASN A C 1
ATOM 3340 O O . ASN A 1 469 ? -3.459 -5.813 6.169 1.00 94.69 469 ASN A O 1
ATOM 3344 N N . VAL A 1 470 ? -2.014 -7.080 5.002 1.00 96.31 470 VAL A N 1
ATOM 3345 C CA . VAL A 1 470 ? -2.253 -8.337 5.728 1.00 96.31 470 VAL A CA 1
ATOM 3346 C C . VAL A 1 470 ? -1.021 -8.629 6.574 1.00 96.31 470 VAL A C 1
ATOM 3348 O O . VAL A 1 470 ? 0.050 -8.856 6.016 1.00 96.31 470 VAL A O 1
ATOM 3351 N N . ILE A 1 471 ? -1.161 -8.608 7.897 1.00 98.81 471 ILE A N 1
ATOM 3352 C CA . ILE A 1 471 ? -0.060 -8.731 8.861 1.00 98.81 471 ILE A CA 1
ATOM 3353 C C . ILE A 1 471 ? -0.387 -9.881 9.813 1.00 98.81 471 ILE A C 1
ATOM 3355 O O . ILE A 1 471 ? -1.062 -9.711 10.831 1.00 98.81 471 ILE A O 1
ATOM 3359 N N . SER A 1 472 ? 0.057 -11.078 9.446 1.00 98.69 472 SER A N 1
ATOM 3360 C CA . SER A 1 472 ? -0.455 -12.324 10.020 1.00 98.69 472 SER A CA 1
ATOM 3361 C C . SER A 1 472 ? 0.608 -13.413 10.020 1.00 98.69 472 SER A C 1
ATOM 3363 O O . SER A 1 472 ? 1.521 -13.390 9.202 1.00 98.69 472 SER A O 1
ATOM 3365 N N . GLY A 1 473 ? 0.475 -14.400 10.906 1.00 98.44 473 GLY A N 1
ATOM 3366 C CA . GLY A 1 473 ? 1.375 -15.553 10.955 1.00 98.44 473 GLY A CA 1
ATOM 3367 C C . GLY A 1 473 ? 2.777 -15.281 11.510 1.00 98.44 473 GLY A C 1
ATOM 3368 O O . GLY A 1 473 ? 3.607 -16.184 11.432 1.00 98.44 473 GLY A O 1
ATOM 3369 N N . ASN A 1 474 ? 3.062 -14.086 12.042 1.00 98.88 474 ASN A N 1
ATOM 3370 C CA . ASN A 1 474 ? 4.390 -13.712 12.544 1.00 98.88 474 ASN A CA 1
ATOM 3371 C C . ASN A 1 474 ? 4.684 -14.315 13.933 1.00 98.88 474 ASN A C 1
ATOM 3373 O O . ASN A 1 474 ? 3.764 -14.632 14.693 1.00 98.88 474 ASN A O 1
ATOM 3377 N N . GLY A 1 475 ? 5.970 -14.505 14.247 1.00 98.69 475 GLY A N 1
ATOM 3378 C CA . GLY A 1 475 ? 6.455 -15.138 15.478 1.00 98.69 475 GLY A CA 1
ATOM 3379 C C . GLY A 1 475 ? 6.286 -14.304 16.753 1.00 98.69 475 GLY A C 1
ATOM 3380 O O . GLY A 1 475 ? 6.277 -14.877 17.841 1.00 98.69 475 GLY A O 1
ATOM 3381 N N . GLY A 1 476 ? 6.104 -12.991 16.617 1.00 98.50 476 GLY A N 1
ATOM 3382 C CA . GLY A 1 476 ? 5.797 -12.035 17.680 1.00 98.50 476 GLY A CA 1
ATOM 3383 C C . GLY A 1 476 ? 4.465 -11.321 17.430 1.00 98.50 476 GLY A C 1
ATOM 3384 O O . GLY A 1 476 ? 3.491 -11.935 16.988 1.00 98.50 476 GLY A O 1
ATOM 3385 N N . ASN A 1 477 ? 4.411 -10.022 17.732 1.00 98.81 477 ASN A N 1
ATOM 3386 C CA . ASN A 1 477 ? 3.247 -9.168 17.442 1.00 98.81 477 ASN A CA 1
ATOM 3387 C C . ASN A 1 477 ? 3.022 -8.962 15.935 1.00 98.81 477 ASN A C 1
ATOM 3389 O O . ASN A 1 477 ? 3.955 -9.055 15.137 1.00 98.81 477 ASN A O 1
ATOM 3393 N N . GLY A 1 478 ? 1.803 -8.595 15.540 1.00 98.88 478 GLY A N 1
ATOM 3394 C CA . GLY A 1 478 ? 1.554 -8.086 14.191 1.00 98.88 478 GLY A CA 1
ATOM 3395 C C . GLY A 1 478 ? 2.321 -6.783 13.950 1.00 98.88 478 GLY A C 1
ATOM 3396 O O . GLY A 1 478 ? 3.199 -6.727 13.088 1.00 98.88 478 GLY A O 1
ATOM 3397 N N . ILE A 1 479 ? 2.026 -5.761 14.752 1.00 98.88 479 ILE A N 1
ATOM 3398 C CA . ILE A 1 479 ? 2.700 -4.456 14.734 1.00 98.88 479 ILE A CA 1
ATOM 3399 C C . ILE A 1 479 ? 3.217 -4.140 16.139 1.00 98.88 479 ILE A C 1
ATOM 3401 O O . ILE A 1 479 ? 2.472 -4.254 17.109 1.00 98.88 479 ILE A O 1
ATOM 3405 N N . LEU A 1 480 ? 4.474 -3.715 16.243 1.00 98.69 480 LEU A N 1
ATOM 3406 C CA . LEU A 1 480 ? 5.056 -3.150 17.456 1.00 98.69 480 LEU A CA 1
ATOM 3407 C C . LEU A 1 480 ? 5.456 -1.689 17.211 1.00 98.69 480 LEU A C 1
ATOM 3409 O O . LEU A 1 480 ? 6.220 -1.403 16.291 1.00 98.69 480 LEU A O 1
ATOM 3413 N N . ILE A 1 481 ? 4.979 -0.785 18.065 1.00 98.38 481 ILE A N 1
ATOM 3414 C CA . ILE A 1 481 ? 5.364 0.629 18.094 1.00 98.38 481 ILE A CA 1
ATOM 3415 C C . ILE A 1 481 ? 6.182 0.886 19.355 1.00 98.38 481 ILE A C 1
ATOM 3417 O O . ILE A 1 481 ? 5.720 0.626 20.467 1.00 98.38 481 ILE A O 1
ATOM 3421 N N . ASN A 1 482 ? 7.391 1.412 19.190 1.00 96.00 482 ASN A N 1
ATOM 3422 C CA . ASN A 1 482 ? 8.317 1.650 20.285 1.00 96.00 482 ASN A CA 1
ATOM 3423 C C . ASN A 1 482 ? 8.850 3.081 20.243 1.00 96.00 482 ASN A C 1
ATOM 3425 O O . ASN A 1 482 ? 9.751 3.382 19.463 1.00 96.00 482 ASN A O 1
ATOM 3429 N N . ASN A 1 483 ? 8.294 3.937 21.109 1.00 92.75 483 ASN A N 1
ATOM 3430 C CA . ASN A 1 483 ? 8.657 5.353 21.218 1.00 92.75 483 ASN A CA 1
ATOM 3431 C C . ASN A 1 483 ? 8.564 6.106 19.869 1.00 92.75 483 ASN A C 1
ATOM 3433 O O . ASN A 1 483 ? 9.470 6.855 19.512 1.00 92.75 483 ASN A O 1
ATOM 3437 N N . ALA A 1 484 ? 7.480 5.875 19.121 1.00 94.56 484 ALA A N 1
ATOM 3438 C CA . ALA A 1 484 ? 7.196 6.523 17.844 1.00 94.56 484 ALA A CA 1
ATOM 3439 C C . ALA A 1 484 ? 5.834 7.224 17.885 1.00 94.56 484 ALA A C 1
ATOM 3441 O O . ALA A 1 484 ? 4.794 6.573 18.019 1.00 94.56 484 ALA A O 1
ATOM 3442 N N . ASP A 1 485 ? 5.847 8.546 17.747 1.00 92.38 485 ASP A N 1
ATOM 3443 C CA . ASP A 1 485 ? 4.641 9.362 17.777 1.00 92.38 485 ASP A CA 1
ATOM 3444 C C . ASP A 1 485 ? 3.995 9.503 16.389 1.00 92.38 485 ASP A C 1
ATOM 3446 O O . ASP A 1 485 ? 4.616 9.266 15.349 1.00 92.38 485 ASP A O 1
ATOM 3450 N N . PHE A 1 486 ? 2.726 9.917 16.367 1.00 90.00 486 PHE A N 1
ATOM 3451 C CA . PHE A 1 486 ? 1.990 10.283 15.145 1.00 90.00 486 PHE A CA 1
ATOM 3452 C C . PHE A 1 486 ? 1.880 9.160 14.100 1.00 90.00 486 PHE A C 1
ATOM 3454 O O . PHE A 1 486 ? 1.768 9.424 12.903 1.00 90.00 486 PHE A O 1
ATOM 3461 N N . THR A 1 487 ? 1.888 7.899 14.539 1.00 92.75 487 THR A N 1
ATOM 3462 C CA . THR A 1 487 ? 1.689 6.752 13.644 1.00 92.75 487 THR A CA 1
ATOM 3463 C C . THR A 1 487 ? 0.201 6.552 13.338 1.00 92.75 487 THR A C 1
ATOM 3465 O O . THR A 1 487 ? -0.634 6.503 14.241 1.00 92.75 487 THR A O 1
ATOM 3468 N N . GLY A 1 488 ? -0.154 6.390 12.065 1.00 92.50 488 GLY A N 1
ATOM 3469 C CA . GLY A 1 488 ? -1.496 5.978 11.644 1.00 92.50 488 GLY A CA 1
ATOM 3470 C C . GLY A 1 488 ? -1.552 4.480 11.345 1.00 92.50 488 GLY A C 1
ATOM 3471 O O . GLY A 1 488 ? -0.700 3.966 10.628 1.00 92.50 488 GLY A O 1
ATOM 3472 N N . ILE A 1 489 ? -2.563 3.765 11.842 1.00 94.19 489 ILE A N 1
ATOM 3473 C CA . ILE A 1 489 ? -2.791 2.340 11.550 1.00 94.19 489 ILE A CA 1
ATOM 3474 C C . ILE A 1 489 ? -4.249 2.148 11.143 1.00 94.19 489 ILE A C 1
ATOM 3476 O O . ILE A 1 489 ? -5.143 2.225 11.988 1.00 94.19 489 ILE A O 1
ATOM 3480 N N . MET A 1 490 ? -4.515 1.902 9.858 1.00 88.19 490 MET A N 1
ATOM 3481 C CA . MET A 1 490 ? -5.880 1.916 9.309 1.00 88.19 490 MET A CA 1
ATOM 3482 C C . MET A 1 490 ? -6.119 0.868 8.226 1.00 88.19 490 MET A C 1
ATOM 3484 O O . MET A 1 490 ? -5.275 0.642 7.361 1.00 88.19 490 MET A O 1
ATOM 3488 N N . GLY A 1 491 ? -7.307 0.261 8.236 1.00 85.88 491 GLY A N 1
ATOM 3489 C CA . GLY A 1 491 ? -7.753 -0.666 7.191 1.00 85.88 491 GLY A CA 1
ATOM 3490 C C . GLY A 1 491 ? -6.951 -1.969 7.080 1.00 85.88 491 GLY A C 1
ATOM 3491 O O . GLY A 1 491 ? -7.044 -2.650 6.060 1.00 85.88 491 GLY A O 1
ATOM 3492 N N . ASN A 1 492 ? -6.136 -2.321 8.080 1.00 93.00 492 ASN A N 1
ATOM 3493 C CA . ASN A 1 492 ? -5.300 -3.522 8.041 1.00 93.00 492 ASN A CA 1
ATOM 3494 C C . ASN A 1 492 ? -6.067 -4.778 8.475 1.00 93.00 492 ASN A C 1
ATOM 3496 O O . ASN A 1 492 ? -6.965 -4.725 9.315 1.00 93.00 492 ASN A O 1
ATOM 3500 N N . LEU A 1 493 ? -5.649 -5.921 7.933 1.00 95.25 493 LEU A N 1
ATOM 3501 C CA . LEU A 1 493 ? -6.030 -7.264 8.356 1.00 95.25 493 LEU A CA 1
ATOM 3502 C C . LEU A 1 493 ? -4.902 -7.836 9.225 1.00 95.25 493 LEU A C 1
ATOM 3504 O O . LEU A 1 493 ? -3.809 -8.086 8.720 1.00 95.25 493 LEU A O 1
ATOM 3508 N N . ILE A 1 494 ? -5.142 -8.029 10.521 1.00 98.31 494 ILE A N 1
ATOM 3509 C CA . ILE A 1 494 ? -4.117 -8.409 11.503 1.00 98.31 494 ILE A CA 1
ATOM 3510 C C . ILE A 1 494 ? -4.534 -9.690 12.229 1.00 98.31 494 ILE A C 1
ATOM 3512 O O . ILE A 1 494 ? -5.544 -9.718 12.933 1.00 98.31 494 ILE A O 1
ATOM 3516 N N . GLY A 1 495 ? -3.743 -10.752 12.062 1.00 98.50 495 GLY A N 1
ATOM 3517 C CA . GLY A 1 495 ? -4.022 -12.080 12.629 1.00 98.50 495 GLY A CA 1
ATOM 3518 C C . GLY A 1 495 ? -5.043 -12.906 11.832 1.00 98.50 495 GLY A C 1
ATOM 3519 O O . GLY A 1 495 ? -5.429 -14.003 12.241 1.00 98.50 495 GLY A O 1
ATOM 3520 N N . VAL A 1 496 ? -5.453 -12.418 10.659 1.00 96.75 496 VAL A N 1
ATOM 3521 C CA . VAL A 1 496 ? -6.381 -13.083 9.733 1.00 96.75 496 VAL A CA 1
ATOM 3522 C C . VAL A 1 496 ? -5.787 -13.212 8.329 1.00 96.75 496 VAL A C 1
ATOM 3524 O O . VAL A 1 496 ? -4.820 -12.538 7.978 1.00 96.75 496 VAL A O 1
ATOM 3527 N N . ASP A 1 497 ? -6.341 -14.098 7.512 1.00 95.25 497 ASP A N 1
ATOM 3528 C CA . ASP A 1 497 ? -5.966 -14.235 6.107 1.00 95.25 497 ASP A CA 1
ATOM 3529 C C . ASP A 1 497 ? -6.385 -13.025 5.261 1.00 95.25 497 ASP A C 1
ATOM 3531 O O . ASP A 1 497 ? -7.138 -12.151 5.692 1.00 95.25 497 ASP A O 1
ATOM 3535 N N . ARG A 1 498 ? -5.924 -12.987 4.007 1.00 91.38 498 ARG A N 1
ATOM 3536 C CA . ARG A 1 498 ? -6.242 -11.910 3.056 1.00 91.38 498 ARG A CA 1
ATOM 3537 C C . ARG A 1 498 ? -7.744 -11.755 2.765 1.00 91.38 498 ARG A C 1
ATOM 3539 O O . ARG A 1 498 ? -8.148 -10.738 2.207 1.00 91.38 498 ARG A O 1
ATOM 3546 N N . THR A 1 499 ? -8.574 -12.741 3.107 1.00 90.25 499 THR A N 1
ATOM 3547 C CA . THR A 1 499 ? -10.038 -12.652 2.974 1.00 90.25 499 THR A CA 1
ATOM 3548 C C . THR A 1 499 ? -10.708 -12.061 4.217 1.00 90.25 499 THR A C 1
ATOM 3550 O O . THR A 1 499 ? -11.893 -11.730 4.176 1.00 90.25 499 THR A O 1
ATOM 3553 N N . GLY A 1 500 ? -9.972 -11.946 5.327 1.00 90.69 500 GLY A N 1
ATOM 3554 C CA . GLY A 1 500 ? -10.488 -11.544 6.631 1.00 90.69 500 GLY A CA 1
ATOM 3555 C C . GLY A 1 500 ? -11.368 -12.602 7.302 1.00 90.69 500 GLY A C 1
ATOM 3556 O O . GLY A 1 500 ? -12.051 -12.285 8.270 1.00 90.69 500 GLY A O 1
ATOM 3557 N N . GLN A 1 501 ? -11.412 -13.836 6.779 1.00 88.94 501 GLN A N 1
ATOM 3558 C CA . GLN A 1 501 ? -12.325 -14.886 7.256 1.00 88.94 501 GLN A CA 1
ATOM 3559 C C . GLN A 1 501 ? -11.613 -15.990 8.045 1.00 88.94 501 GLN A C 1
ATOM 3561 O O . GLN A 1 501 ? -12.195 -16.553 8.972 1.00 88.94 501 GLN A O 1
ATOM 3566 N N . GLY A 1 502 ? -10.382 -16.342 7.671 1.00 93.31 502 GLY A N 1
ATOM 3567 C CA . GLY A 1 502 ? -9.584 -17.350 8.367 1.00 93.31 502 GLY A CA 1
ATOM 3568 C C . GLY A 1 502 ? -8.627 -16.722 9.373 1.00 93.31 502 GLY A C 1
ATOM 3569 O O . GLY A 1 502 ? -7.962 -15.745 9.053 1.00 93.31 502 GLY A O 1
ATOM 3570 N N . PHE A 1 503 ? -8.510 -17.294 10.573 1.00 96.56 503 PHE A N 1
ATOM 3571 C CA . PHE A 1 503 ? -7.467 -16.900 11.525 1.00 96.56 503 PHE A CA 1
ATOM 3572 C C . PHE A 1 503 ? -6.095 -17.401 11.058 1.00 96.56 503 PHE A C 1
ATOM 3574 O O . PHE A 1 503 ? -5.909 -18.591 10.792 1.00 96.56 503 PHE A O 1
ATOM 3581 N N . LEU A 1 504 ? -5.133 -16.485 11.008 1.00 97.56 504 LEU A N 1
ATOM 3582 C CA . LEU A 1 504 ? -3.707 -16.708 10.784 1.00 97.56 504 LEU A CA 1
ATOM 3583 C C . LEU A 1 504 ? -2.940 -15.957 11.888 1.00 97.56 504 LEU A C 1
ATOM 3585 O O . LEU A 1 504 ? -2.404 -14.876 11.636 1.00 97.56 504 LEU A O 1
ATOM 3589 N N . PRO A 1 505 ? -2.913 -16.502 13.118 1.00 98.19 505 PRO A N 1
ATOM 3590 C CA . PRO A 1 505 ? -2.462 -15.782 14.306 1.00 98.19 505 PRO A CA 1
ATOM 3591 C C . PRO A 1 505 ? -1.054 -15.219 14.147 1.00 98.19 505 PRO A C 1
ATOM 3593 O O . PRO A 1 505 ? -0.145 -15.955 13.757 1.00 98.19 505 PRO A O 1
ATOM 3596 N N . ASN A 1 506 ? -0.847 -13.962 14.534 1.00 98.81 506 ASN A N 1
ATOM 3597 C CA . ASN A 1 506 ? 0.453 -13.582 15.082 1.00 98.81 506 ASN A CA 1
ATOM 3598 C C . ASN A 1 506 ? 0.570 -14.214 16.478 1.00 98.81 506 ASN A C 1
ATOM 3600 O O . ASN A 1 506 ? -0.437 -14.320 17.183 1.00 98.81 506 ASN A O 1
ATOM 3604 N N . GLN A 1 507 ? 1.752 -14.689 16.874 1.00 98.50 507 GLN A N 1
ATOM 3605 C CA . GLN A 1 507 ? 1.894 -15.400 18.156 1.00 98.50 507 GLN A CA 1
ATOM 3606 C C . GLN A 1 507 ? 1.793 -14.465 19.374 1.00 98.50 507 GLN A C 1
ATOM 3608 O O . GLN A 1 507 ? 1.446 -14.928 20.459 1.00 98.50 507 GLN A O 1
ATOM 3613 N N . GLY A 1 508 ? 2.092 -13.175 19.196 1.00 98.12 508 GLY A N 1
ATOM 3614 C CA . GLY A 1 508 ? 1.928 -12.118 20.195 1.00 98.12 508 GLY A CA 1
ATOM 3615 C C . GLY A 1 508 ? 0.612 -11.348 20.041 1.00 98.12 508 GLY A C 1
ATOM 3616 O O . GLY A 1 508 ? -0.414 -11.909 19.650 1.00 98.12 508 GLY A O 1
ATOM 3617 N N . HIS A 1 509 ? 0.646 -10.056 20.356 1.00 98.44 509 HIS A N 1
ATOM 3618 C CA . HIS A 1 509 ? -0.471 -9.125 20.198 1.00 98.44 509 HIS A CA 1
ATOM 3619 C C . HIS A 1 509 ? -0.754 -8.819 18.723 1.00 98.44 509 HIS A C 1
ATOM 3621 O O . HIS A 1 509 ? 0.117 -8.963 17.861 1.00 98.44 509 HIS A O 1
ATOM 3627 N N . GLY A 1 510 ? -1.963 -8.352 18.413 1.00 98.69 510 GLY A N 1
ATOM 3628 C CA . GLY A 1 510 ? -2.219 -7.752 17.103 1.00 98.69 510 GLY A CA 1
ATOM 3629 C C . GLY A 1 510 ? -1.371 -6.491 16.919 1.00 98.69 510 GLY A C 1
ATOM 3630 O O . GLY A 1 510 ? -0.552 -6.418 16.001 1.00 98.69 510 GLY A O 1
ATOM 3631 N N . ILE A 1 511 ? -1.531 -5.536 17.836 1.00 98.75 511 ILE A N 1
ATOM 3632 C CA . ILE A 1 511 ? -0.759 -4.292 17.920 1.00 98.75 511 ILE A CA 1
ATOM 3633 C C . ILE A 1 511 ? -0.264 -4.117 19.363 1.00 98.75 511 ILE A C 1
ATOM 3635 O O . ILE A 1 511 ? -1.049 -4.261 20.295 1.00 98.75 511 ILE A O 1
ATOM 3639 N N . GLU A 1 512 ? 1.010 -3.786 19.559 1.00 98.38 512 GLU A N 1
ATOM 3640 C CA . GLU A 1 512 ? 1.555 -3.362 20.859 1.00 98.38 512 GLU A CA 1
ATOM 3641 C C . GLU A 1 512 ? 2.158 -1.954 20.732 1.00 98.38 512 GLU A C 1
ATOM 3643 O O . GLU A 1 512 ? 2.887 -1.675 19.778 1.00 98.38 512 GLU A O 1
ATOM 3648 N N . ILE A 1 513 ? 1.854 -1.072 21.686 1.00 97.50 513 ILE A N 1
ATOM 3649 C CA . ILE A 1 513 ? 2.420 0.279 21.802 1.00 97.50 513 ILE A CA 1
ATOM 3650 C C . ILE A 1 513 ? 3.187 0.378 23.116 1.00 97.50 513 ILE A C 1
ATOM 3652 O O . ILE A 1 513 ? 2.637 0.101 24.183 1.00 97.50 513 ILE A O 1
ATOM 3656 N N . LEU A 1 514 ? 4.440 0.823 23.064 1.00 93.94 514 LEU A N 1
ATOM 3657 C CA . LEU A 1 514 ? 5.270 0.942 24.255 1.00 93.94 514 LEU A CA 1
ATOM 3658 C C . LEU A 1 514 ? 6.258 2.107 24.226 1.00 93.94 514 LEU A C 1
ATOM 3660 O O . LEU A 1 514 ? 6.430 2.799 23.221 1.00 93.94 514 LEU A O 1
ATOM 3664 N N . ALA A 1 515 ? 6.875 2.331 25.390 1.00 86.75 515 ALA A N 1
ATOM 3665 C CA . ALA A 1 515 ? 7.913 3.332 25.629 1.00 86.75 515 ALA A CA 1
ATOM 3666 C C . ALA A 1 515 ? 7.498 4.773 25.285 1.00 86.75 515 ALA A C 1
ATOM 3668 O O . ALA A 1 515 ? 8.299 5.543 24.775 1.00 86.75 515 ALA A O 1
ATOM 3669 N N . GLY A 1 516 ? 6.254 5.155 25.586 1.00 86.25 516 GLY A N 1
ATOM 3670 C CA . GLY A 1 516 ? 5.799 6.542 25.430 1.00 86.25 516 GLY A CA 1
ATOM 3671 C C . GLY A 1 516 ? 5.269 6.922 24.051 1.00 86.25 516 GLY A C 1
ATOM 3672 O O . GLY A 1 516 ? 4.862 8.068 23.888 1.00 86.25 516 GLY A O 1
ATOM 3673 N N . ALA A 1 517 ? 5.215 5.984 23.098 1.00 93.62 517 ALA A N 1
ATOM 3674 C CA . ALA A 1 517 ? 4.611 6.216 21.787 1.00 93.62 517 ALA A CA 1
ATOM 3675 C C . ALA A 1 517 ? 3.179 6.768 21.927 1.00 93.62 517 ALA A C 1
ATOM 3677 O O . ALA A 1 517 ? 2.296 6.137 22.520 1.00 93.62 517 ALA A O 1
ATOM 3678 N N . SER A 1 518 ? 2.979 7.980 21.421 1.00 93.25 518 SER A N 1
ATOM 3679 C CA . SER A 1 518 ? 1.789 8.792 21.649 1.00 93.25 518 SER A CA 1
ATOM 3680 C C . SER A 1 518 ? 1.209 9.324 20.343 1.00 93.25 518 SER A C 1
ATOM 3682 O O . SER A 1 518 ? 1.868 9.357 19.306 1.00 93.25 518 SER A O 1
ATOM 3684 N N . HIS A 1 519 ? -0.047 9.767 20.365 1.00 91.44 519 HIS A N 1
ATOM 3685 C CA . HIS A 1 519 ? -0.720 10.277 19.158 1.00 91.44 519 HIS A CA 1
ATOM 3686 C C . HIS A 1 519 ? -0.816 9.238 18.025 1.00 91.44 519 HIS A C 1
ATOM 3688 O O . HIS A 1 519 ? -0.895 9.600 16.851 1.00 91.44 519 HIS A O 1
ATOM 3694 N N . THR A 1 520 ? -0.825 7.946 18.367 1.00 93.56 520 THR A N 1
ATOM 3695 C CA . THR A 1 520 ? -1.055 6.858 17.415 1.00 93.56 520 THR A CA 1
ATOM 3696 C C . THR A 1 520 ? -2.547 6.712 17.158 1.00 93.56 520 THR A C 1
ATOM 3698 O O . THR A 1 520 ? -3.314 6.377 18.063 1.00 93.56 520 THR A O 1
ATOM 3701 N N . GLN A 1 521 ? -2.966 6.913 15.912 1.00 91.50 521 GLN A N 1
ATOM 3702 C CA . GLN A 1 521 ? -4.350 6.706 15.505 1.00 91.50 521 GLN A CA 1
ATOM 3703 C C . GLN A 1 521 ? -4.555 5.270 15.021 1.00 91.50 521 GLN A C 1
ATOM 3705 O O . GLN A 1 521 ? -4.022 4.884 13.981 1.00 91.50 521 GLN A O 1
ATOM 3710 N N . ILE A 1 522 ? -5.374 4.493 15.736 1.00 93.62 522 ILE A N 1
ATOM 3711 C CA . ILE A 1 522 ? -5.728 3.126 15.341 1.00 93.62 522 ILE A CA 1
ATOM 3712 C C . ILE A 1 522 ? -7.192 3.082 14.908 1.00 93.62 522 ILE A C 1
ATOM 3714 O O . ILE A 1 522 ? -8.106 3.133 15.735 1.00 93.62 522 ILE A O 1
ATOM 3718 N N . GLY A 1 523 ? -7.398 2.918 13.604 1.00 87.44 523 GLY A N 1
ATOM 3719 C CA . GLY A 1 523 ? -8.704 2.879 12.956 1.00 87.44 523 GLY A CA 1
ATOM 3720 C C . GLY A 1 523 ? -9.254 4.262 12.589 1.00 87.44 523 GLY A C 1
ATOM 3721 O O . GLY A 1 523 ? -8.515 5.242 12.496 1.00 87.44 523 GLY A O 1
ATOM 3722 N N . GLY A 1 524 ? -10.555 4.323 12.303 1.00 73.81 524 GLY A N 1
ATOM 3723 C CA . GLY A 1 524 ? -11.190 5.461 11.633 1.00 73.81 524 GLY A CA 1
ATOM 3724 C C . GLY A 1 524 ? -11.489 6.685 12.497 1.00 73.81 524 GLY A C 1
ATOM 3725 O O . GLY A 1 524 ? -11.533 6.619 13.725 1.00 73.81 524 GLY A O 1
ATOM 3726 N N . ASN A 1 525 ? -11.723 7.820 11.831 1.00 64.06 525 ASN A N 1
ATOM 3727 C CA . ASN A 1 525 ? -12.312 9.028 12.423 1.00 64.06 525 ASN A CA 1
ATOM 3728 C C . ASN A 1 525 ? -13.757 9.292 11.943 1.00 64.06 525 ASN A C 1
ATOM 3730 O O . ASN A 1 525 ? -14.421 10.179 12.491 1.00 64.06 525 ASN A O 1
ATOM 3734 N N . ASP A 1 526 ? -14.254 8.513 10.975 1.00 53.22 526 ASP A N 1
ATOM 3735 C CA . ASP A 1 526 ? -15.573 8.691 10.367 1.00 53.22 526 ASP A CA 1
ATOM 3736 C C . ASP A 1 526 ? -16.741 8.365 11.301 1.00 53.22 526 ASP A C 1
ATOM 3738 O O . ASP A 1 526 ? -16.731 7.437 12.101 1.00 53.22 526 ASP A O 1
ATOM 3742 N N . THR A 1 527 ? -17.817 9.141 11.195 1.00 46.34 527 THR A N 1
ATOM 3743 C CA . THR A 1 527 ? -18.982 9.037 12.094 1.00 46.34 527 THR A CA 1
ATOM 3744 C C . THR A 1 527 ? -20.094 8.116 11.577 1.00 46.34 527 THR A C 1
ATOM 3746 O O . THR A 1 527 ? -21.135 7.993 12.228 1.00 46.34 527 THR A O 1
ATOM 3749 N N . THR A 1 528 ? -19.900 7.458 10.430 1.00 43.09 528 THR A N 1
ATOM 3750 C CA . THR A 1 528 ? -20.916 6.663 9.721 1.00 43.09 528 THR A CA 1
ATOM 3751 C C . THR A 1 528 ? -20.646 5.150 9.801 1.00 43.09 528 THR A C 1
ATOM 3753 O O . THR A 1 528 ? -19.668 4.674 9.231 1.00 43.09 528 THR A O 1
ATOM 3756 N N . PRO A 1 529 ? -21.506 4.364 10.484 1.00 43.78 529 PRO A N 1
ATOM 3757 C CA . PRO A 1 529 ? -21.404 2.903 10.549 1.00 43.78 529 PRO A CA 1
ATOM 3758 C C . PRO A 1 529 ? -21.319 2.263 9.161 1.00 43.78 529 PRO A C 1
ATOM 3760 O O . PRO A 1 529 ? -22.257 2.385 8.372 1.00 43.78 529 PRO A O 1
ATOM 3763 N N . SER A 1 530 ? -20.221 1.560 8.860 1.00 42.09 530 SER A N 1
ATOM 3764 C CA . SER A 1 530 ? -20.125 0.752 7.638 1.00 42.09 530 SER A CA 1
ATOM 3765 C C . SER A 1 530 ? -20.989 -0.503 7.805 1.00 42.09 530 SER A C 1
ATOM 3767 O O . SER A 1 530 ? -20.557 -1.515 8.352 1.00 42.09 530 SER A O 1
ATOM 3769 N N . GLU A 1 531 ? -22.252 -0.436 7.371 1.00 34.50 531 GLU A N 1
ATOM 3770 C CA . GLU A 1 531 ? -23.187 -1.575 7.406 1.00 34.50 531 GLU A CA 1
ATOM 3771 C C . GLU A 1 531 ? -22.883 -2.661 6.350 1.00 34.50 531 GLU A C 1
ATOM 3773 O O . GLU A 1 531 ? -23.642 -3.626 6.218 1.00 34.50 531 GLU A O 1
ATOM 3778 N N . LEU A 1 532 ? -21.773 -2.571 5.611 1.00 33.06 532 LEU A N 1
ATOM 3779 C CA . LEU A 1 532 ? -21.436 -3.535 4.570 1.00 33.06 532 LEU A CA 1
ATOM 3780 C C . LEU A 1 532 ? -19.990 -4.017 4.716 1.00 33.06 532 LEU A C 1
ATOM 3782 O O . LEU A 1 532 ? -19.042 -3.345 4.318 1.00 33.06 532 LEU A O 1
ATOM 3786 N N . LEU A 1 533 ? -19.835 -5.233 5.247 1.00 34.44 533 LEU A N 1
ATOM 3787 C CA . LEU A 1 533 ? -18.626 -6.043 5.091 1.00 34.44 533 LEU A CA 1
ATOM 3788 C C . LEU A 1 533 ? -18.300 -6.131 3.585 1.00 34.44 533 LEU A C 1
ATOM 3790 O O . LEU A 1 533 ? -18.881 -6.953 2.876 1.00 34.44 533 LEU A O 1
ATOM 3794 N N . GLY A 1 534 ? -17.440 -5.239 3.083 1.00 33.91 534 GLY A N 1
ATOM 3795 C CA . GLY A 1 534 ? -17.054 -5.194 1.670 1.00 33.91 534 GLY A CA 1
ATOM 3796 C C . GLY A 1 534 ? -16.650 -3.832 1.090 1.00 33.91 534 GLY A C 1
ATOM 3797 O O . GLY A 1 534 ? -16.010 -3.831 0.045 1.00 33.91 534 GLY A O 1
ATOM 3798 N N . SER A 1 535 ? -16.950 -2.698 1.734 1.00 34.59 535 SER A N 1
ATOM 3799 C CA . SER A 1 535 ? -16.445 -1.372 1.322 1.00 34.59 535 SER A CA 1
ATOM 3800 C C . SER A 1 535 ? -15.789 -0.676 2.514 1.00 34.59 535 SER A C 1
ATOM 3802 O O . SER A 1 535 ? -16.441 -0.454 3.536 1.00 34.59 535 SER A O 1
ATOM 3804 N N . GLY A 1 536 ? -14.483 -0.421 2.392 1.00 43.94 536 GLY A N 1
ATOM 3805 C CA . GLY A 1 536 ? -13.559 -0.069 3.468 1.00 43.94 536 GLY A CA 1
ATOM 3806 C C . GLY A 1 536 ? -14.050 1.031 4.403 1.00 43.94 536 GLY A C 1
ATOM 3807 O O . GLY A 1 536 ? -13.985 2.209 4.078 1.00 43.94 536 GLY A O 1
ATOM 3808 N N . GLY A 1 537 ? -14.468 0.630 5.604 1.00 52.03 537 GLY A N 1
ATOM 3809 C CA . GLY A 1 537 ? -14.344 1.502 6.763 1.00 52.03 537 GLY A CA 1
ATOM 3810 C C . GLY A 1 537 ? -12.866 1.586 7.141 1.00 52.03 537 GLY A C 1
ATOM 3811 O O . GLY A 1 537 ? -12.153 0.589 7.067 1.00 52.03 537 GLY A O 1
ATOM 3812 N N . GLN A 1 538 ? -12.401 2.759 7.558 1.00 63.78 538 GLN A N 1
ATOM 3813 C CA . GLN A 1 538 ? -11.013 3.037 7.965 1.00 63.78 538 GLN A CA 1
ATOM 3814 C C . GLN A 1 538 ? -10.502 2.162 9.145 1.00 63.78 538 GLN A C 1
ATOM 3816 O O . GLN A 1 538 ? -9.330 2.226 9.516 1.00 63.78 538 GLN A O 1
ATOM 3821 N N . GLY A 1 539 ? -11.364 1.346 9.764 1.00 82.44 539 GLY A N 1
ATOM 3822 C CA . GLY A 1 539 ? -11.042 0.466 10.887 1.00 82.44 539 GLY A CA 1
ATOM 3823 C C . GLY A 1 539 ? -10.194 -0.752 10.514 1.00 82.44 539 GLY A C 1
ATOM 3824 O O . GLY A 1 539 ? -10.322 -1.313 9.427 1.00 82.44 539 GLY A O 1
ATOM 3825 N N . ASN A 1 540 ? -9.344 -1.197 11.437 1.00 91.06 540 ASN A N 1
ATOM 3826 C CA . ASN A 1 540 ? -8.592 -2.443 11.287 1.00 91.06 540 ASN A CA 1
ATOM 3827 C C . ASN A 1 540 ? -9.452 -3.651 11.686 1.00 91.06 540 ASN A C 1
ATOM 3829 O O . ASN A 1 540 ? -10.270 -3.558 12.603 1.00 91.06 540 ASN A O 1
ATOM 3833 N N . LEU A 1 541 ? -9.217 -4.798 11.047 1.00 93.44 541 LEU A N 1
ATOM 3834 C CA . LEU A 1 541 ? -9.694 -6.102 11.502 1.00 93.44 541 LEU A CA 1
ATOM 3835 C C . LEU A 1 541 ? -8.557 -6.814 12.241 1.00 93.44 541 LEU A C 1
ATOM 3837 O O . LEU A 1 541 ? -7.589 -7.243 11.618 1.00 93.44 541 LEU A O 1
ATOM 3841 N N . ILE A 1 542 ? -8.685 -6.944 13.560 1.00 96.94 542 ILE A N 1
ATOM 3842 C CA . ILE A 1 542 ? -7.667 -7.483 14.466 1.00 96.94 542 ILE A CA 1
ATOM 3843 C C . ILE A 1 542 ? -8.241 -8.705 15.180 1.00 96.94 542 ILE A C 1
ATOM 3845 O O . ILE A 1 542 ? -8.969 -8.586 16.169 1.00 96.94 542 ILE A O 1
ATOM 3849 N N . ALA A 1 543 ? -7.932 -9.896 14.678 1.00 96.19 543 ALA A N 1
ATOM 3850 C CA . ALA A 1 543 ? -8.538 -11.111 15.200 1.00 96.19 543 ALA A CA 1
ATOM 3851 C C . ALA A 1 543 ? -7.601 -12.312 15.199 1.00 96.19 543 ALA A C 1
ATOM 3853 O O . ALA A 1 543 ? -6.710 -12.417 14.364 1.00 96.19 543 ALA A O 1
ATOM 3854 N N . GLY A 1 544 ? -7.831 -13.239 16.130 1.00 95.56 544 GLY A N 1
ATOM 3855 C CA . GLY A 1 544 ? -7.115 -14.513 16.176 1.00 95.56 544 GLY A CA 1
ATOM 3856 C C . GLY A 1 544 ? -5.659 -14.430 16.635 1.00 95.56 544 GLY A C 1
ATOM 3857 O O . GLY A 1 544 ? -4.960 -15.429 16.502 1.00 95.56 544 GLY A O 1
ATOM 3858 N N . ASN A 1 545 ? -5.179 -13.290 17.147 1.00 98.38 545 ASN A N 1
ATOM 3859 C CA . ASN A 1 545 ? -3.801 -13.152 17.635 1.00 98.38 545 ASN A CA 1
ATOM 3860 C C . ASN A 1 545 ? -3.602 -13.915 18.957 1.00 98.38 545 ASN A C 1
ATOM 3862 O O . ASN A 1 545 ? -4.555 -14.137 19.702 1.00 98.38 545 ASN A O 1
ATOM 3866 N N . GLY A 1 546 ? -2.371 -14.342 19.248 1.00 97.50 546 GLY A N 1
ATOM 3867 C CA . GLY A 1 546 ? -2.049 -15.151 20.428 1.00 97.50 546 GLY A CA 1
ATOM 3868 C C . GLY A 1 546 ? -2.137 -14.396 21.760 1.00 97.50 546 GLY A C 1
ATOM 3869 O O . GLY A 1 546 ? -2.420 -15.015 22.786 1.00 97.50 546 GLY A O 1
ATOM 3870 N N . GLY A 1 547 ? -1.928 -13.078 21.742 1.00 95.75 547 GLY A N 1
ATOM 3871 C CA . GLY A 1 547 ? -2.086 -12.165 22.877 1.00 95.75 547 GLY A CA 1
ATOM 3872 C C . GLY A 1 547 ? -3.340 -11.292 22.767 1.00 95.75 547 GLY A C 1
ATOM 3873 O O . GLY A 1 547 ? -4.340 -11.691 22.174 1.00 95.75 547 GLY A O 1
ATOM 3874 N N . HIS A 1 548 ? -3.284 -10.095 23.353 1.00 96.62 548 HIS A N 1
ATOM 3875 C CA . HIS A 1 548 ? -4.297 -9.045 23.190 1.00 96.62 548 HIS A CA 1
ATOM 3876 C C . HIS A 1 548 ? -4.469 -8.596 21.730 1.00 96.62 548 HIS A C 1
ATOM 3878 O O . HIS A 1 548 ? -3.537 -8.686 20.928 1.00 96.62 548 HIS A O 1
ATOM 3884 N N . GLY A 1 549 ? -5.647 -8.073 21.384 1.00 97.44 549 GLY A N 1
ATOM 3885 C CA . GLY A 1 549 ? -5.844 -7.409 20.093 1.00 97.44 549 GLY A CA 1
ATOM 3886 C C . GLY A 1 549 ? -4.927 -6.191 19.968 1.00 97.44 549 GLY A C 1
ATOM 3887 O O . GLY A 1 549 ? -4.092 -6.128 19.067 1.00 97.44 549 GLY A O 1
ATOM 3888 N N . ILE A 1 550 ? -5.045 -5.268 20.919 1.00 97.88 550 ILE A N 1
ATOM 3889 C CA . ILE A 1 550 ? -4.211 -4.080 21.081 1.00 97.88 550 ILE A CA 1
ATOM 3890 C C . ILE A 1 550 ? -3.759 -4.020 22.547 1.00 97.88 550 ILE A C 1
ATOM 3892 O O . ILE A 1 550 ? -4.605 -4.086 23.432 1.00 97.88 550 ILE A O 1
ATOM 3896 N N . SER A 1 551 ? -2.456 -3.896 22.800 1.00 96.69 551 SER A N 1
ATOM 3897 C CA . SER A 1 551 ? -1.895 -3.641 24.138 1.00 96.69 551 SER A CA 1
ATOM 3898 C C . SER A 1 551 ? -1.120 -2.322 24.142 1.00 96.69 551 SER A C 1
ATOM 3900 O O . SER A 1 551 ? -0.403 -2.010 23.185 1.00 96.69 551 SER A O 1
ATOM 3902 N N . LEU A 1 552 ? -1.291 -1.524 25.195 1.00 96.06 552 LEU A N 1
ATOM 3903 C CA . LEU A 1 552 ? -0.488 -0.334 25.464 1.00 96.06 552 LEU A CA 1
ATOM 3904 C C . LEU A 1 552 ? 0.236 -0.531 26.793 1.00 96.06 552 LEU A C 1
ATOM 3906 O O . LEU A 1 552 ? -0.404 -0.793 27.806 1.00 96.06 552 LEU A O 1
ATOM 3910 N N . ARG A 1 553 ? 1.558 -0.337 26.819 1.00 92.06 553 ARG A N 1
ATOM 3911 C CA . ARG A 1 553 ? 2.353 -0.588 28.025 1.00 92.06 553 ARG A CA 1
ATOM 3912 C C . ARG A 1 553 ? 3.397 0.484 28.312 1.00 92.06 553 ARG A C 1
ATOM 3914 O O . ARG A 1 553 ? 4.164 0.904 27.444 1.00 92.06 553 ARG A O 1
ATOM 3921 N N . GLU A 1 554 ? 3.486 0.868 29.582 1.00 89.75 554 GLU A N 1
ATOM 3922 C CA . GLU A 1 554 ? 4.569 1.707 30.093 1.00 89.75 554 GLU A CA 1
ATOM 3923 C C . GLU A 1 554 ? 5.907 0.950 30.091 1.00 89.75 554 GLU A C 1
ATOM 3925 O O . GLU A 1 554 ? 6.017 -0.193 30.548 1.00 89.75 554 GLU A O 1
ATOM 3930 N N . VAL A 1 555 ? 6.965 1.611 29.615 1.00 89.62 555 VAL A N 1
ATOM 3931 C CA . VAL A 1 555 ? 8.336 1.090 29.680 1.00 89.62 555 VAL A CA 1
ATOM 3932 C C . VAL A 1 555 ? 9.258 2.167 30.223 1.00 89.62 555 VAL A C 1
ATOM 3934 O O . VAL A 1 555 ? 9.313 3.268 29.692 1.00 89.62 555 VAL A O 1
ATOM 3937 N N . GLU A 1 556 ? 9.994 1.844 31.288 1.00 88.62 556 GLU A N 1
ATOM 3938 C CA . GLU A 1 556 ? 11.002 2.732 31.891 1.00 88.62 556 GLU A CA 1
ATOM 3939 C C . GLU A 1 556 ? 10.478 4.131 32.294 1.00 88.62 556 GLU A C 1
ATOM 3941 O O . GLU A 1 556 ? 11.235 5.102 32.295 1.00 88.62 556 GLU A O 1
ATOM 3946 N N . GLY A 1 557 ? 9.204 4.252 32.687 1.00 85.62 557 GLY A N 1
ATOM 3947 C CA . GLY A 1 557 ? 8.594 5.542 33.036 1.00 85.62 557 GLY A CA 1
ATOM 3948 C C . GLY A 1 557 ? 8.023 6.317 31.846 1.00 85.62 557 GLY A C 1
ATOM 3949 O O . GLY A 1 557 ? 7.541 7.433 32.031 1.00 85.62 557 GLY A O 1
ATOM 3950 N N . LEU A 1 558 ? 8.108 5.767 30.631 1.00 90.50 558 LEU A N 1
ATOM 3951 C CA . LEU A 1 558 ? 7.542 6.352 29.419 1.00 90.50 558 LEU A CA 1
ATOM 3952 C C . LEU A 1 558 ? 6.164 5.743 29.154 1.00 90.50 558 LEU A C 1
ATOM 3954 O O . LEU A 1 558 ? 6.041 4.550 28.862 1.00 90.50 558 LEU A O 1
ATOM 3958 N N . ILE A 1 559 ? 5.139 6.583 29.267 1.00 91.25 559 ILE A N 1
ATOM 3959 C CA . ILE A 1 559 ? 3.729 6.197 29.243 1.00 91.25 559 ILE A CA 1
ATOM 3960 C C . ILE A 1 559 ? 3.121 6.552 27.877 1.00 91.25 559 ILE A C 1
ATOM 3962 O O . ILE A 1 559 ? 3.150 7.729 27.512 1.00 91.25 559 ILE A O 1
ATOM 3966 N N . PRO A 1 560 ? 2.571 5.582 27.120 1.00 93.50 560 PRO A N 1
ATOM 3967 C CA . PRO A 1 560 ? 1.830 5.858 25.887 1.00 93.50 560 PRO A CA 1
ATOM 3968 C C . PRO A 1 560 ? 0.563 6.672 26.172 1.00 93.50 560 PRO A C 1
ATOM 3970 O O . PRO A 1 560 ? -0.292 6.218 26.930 1.00 93.50 560 PRO A O 1
ATOM 3973 N N . LEU A 1 561 ? 0.406 7.850 25.567 1.00 93.06 561 LEU A N 1
ATOM 3974 C CA . LEU A 1 561 ? -0.761 8.719 25.764 1.00 93.06 561 LEU A CA 1
ATOM 3975 C C . LEU A 1 561 ? -1.342 9.195 24.432 1.00 93.06 561 LEU A C 1
ATOM 3977 O O . LEU A 1 561 ? -0.701 9.163 23.386 1.00 93.06 561 LEU A O 1
ATOM 3981 N N . SER A 1 562 ? -2.572 9.688 24.469 1.00 93.25 562 SER A N 1
ATOM 3982 C CA . SER A 1 562 ? -3.240 10.286 23.316 1.00 93.25 562 SER A CA 1
ATOM 3983 C C . SER A 1 562 ? -3.383 9.339 22.126 1.00 93.25 562 SER A C 1
ATOM 3985 O O . SER A 1 562 ? -3.285 9.773 20.981 1.00 93.25 562 SER A O 1
ATOM 3987 N N . ASN A 1 563 ? -3.604 8.048 22.378 1.00 94.62 563 ASN A N 1
ATOM 3988 C CA . ASN A 1 563 ? -3.741 7.038 21.332 1.00 94.62 563 ASN A CA 1
ATOM 3989 C C . ASN A 1 563 ? -5.229 6.690 21.120 1.00 94.62 563 ASN A C 1
ATOM 3991 O O . ASN A 1 563 ? -5.770 5.856 21.860 1.00 94.62 563 ASN A O 1
ATOM 3995 N N . PRO A 1 564 ? -5.930 7.321 20.154 1.00 93.62 564 PRO A N 1
ATOM 3996 C CA . PRO A 1 564 ? -7.318 6.994 19.862 1.00 93.62 564 PRO A CA 1
ATOM 3997 C C . PRO A 1 564 ? -7.437 5.634 19.166 1.00 93.62 564 PRO A C 1
ATOM 3999 O O . PRO A 1 564 ? -6.856 5.407 18.105 1.00 93.62 564 PRO A O 1
ATOM 4002 N N . ILE A 1 565 ? -8.253 4.750 19.743 1.00 94.75 565 ILE A N 1
ATOM 4003 C CA . ILE A 1 565 ? -8.536 3.403 19.238 1.00 94.75 565 ILE A CA 1
ATOM 4004 C C . ILE A 1 565 ? -10.015 3.346 18.876 1.00 94.75 565 ILE A C 1
ATOM 4006 O O . ILE A 1 565 ? -10.871 3.156 19.741 1.00 94.75 565 ILE A O 1
ATOM 4010 N N . ARG A 1 566 ? -10.335 3.546 17.595 1.00 90.81 566 ARG A N 1
ATOM 4011 C CA . ARG A 1 566 ? -11.720 3.745 17.152 1.00 90.81 566 ARG A CA 1
ATOM 4012 C C . ARG A 1 566 ? -12.065 2.926 15.920 1.00 90.81 566 ARG A C 1
ATOM 4014 O O . ARG A 1 566 ? -11.243 2.704 15.040 1.00 90.81 566 ARG A O 1
ATOM 4021 N N . HIS A 1 567 ? -13.311 2.455 15.880 1.00 86.94 567 HIS A N 1
ATOM 4022 C CA . HIS A 1 567 ? -13.916 1.743 14.739 1.00 86.94 567 HIS A CA 1
ATOM 4023 C C . HIS A 1 567 ? -13.196 0.470 14.275 1.00 86.94 567 HIS A C 1
ATOM 4025 O O . HIS A 1 567 ? -13.437 -0.001 13.167 1.00 86.94 567 HIS A O 1
ATOM 4031 N N . ASN A 1 568 ? -12.343 -0.113 15.114 1.00 89.31 568 ASN A N 1
ATOM 4032 C CA . ASN A 1 568 ? -11.688 -1.384 14.820 1.00 89.31 568 ASN A CA 1
ATOM 4033 C C . ASN A 1 568 ? -12.626 -2.560 15.115 1.00 89.31 568 ASN A C 1
ATOM 4035 O O . ASN A 1 568 ? -13.354 -2.548 16.106 1.00 89.31 568 ASN A O 1
ATOM 4039 N N . ALA A 1 569 ? -12.560 -3.590 14.278 1.00 92.44 569 ALA A N 1
ATOM 4040 C CA . ALA A 1 569 ? -13.142 -4.896 14.545 1.00 92.44 569 ALA A CA 1
ATOM 4041 C C . ALA A 1 569 ? -12.104 -5.746 15.288 1.00 92.44 569 ALA A C 1
ATOM 4043 O O . ALA A 1 569 ? -11.129 -6.191 14.685 1.00 92.44 569 ALA A O 1
ATOM 4044 N N . ILE A 1 570 ? -12.294 -5.963 16.589 1.00 95.06 570 ILE A N 1
ATOM 4045 C CA . ILE A 1 570 ? -11.342 -6.655 17.463 1.00 95.06 570 ILE A CA 1
ATOM 4046 C C . ILE A 1 570 ? -12.033 -7.832 18.150 1.00 95.06 570 ILE A C 1
ATOM 4048 O O . ILE A 1 570 ? -12.909 -7.616 18.989 1.00 95.06 570 ILE A O 1
ATOM 4052 N N . TYR A 1 571 ? -11.668 -9.068 17.793 1.00 93.94 571 TYR A N 1
ATOM 4053 C CA . TYR A 1 571 ? -12.317 -10.264 18.347 1.00 93.94 571 TYR A CA 1
ATOM 4054 C C . TYR A 1 571 ? -11.502 -11.557 18.215 1.00 93.94 571 TYR A C 1
ATOM 4056 O O . TYR A 1 571 ? -10.627 -11.682 17.364 1.00 93.94 571 TYR A O 1
ATOM 4064 N N . GLY A 1 572 ? -11.848 -12.572 19.003 1.00 93.44 572 GLY A N 1
ATOM 4065 C CA . GLY A 1 572 ? -11.222 -13.891 18.981 1.00 93.44 572 GLY A CA 1
ATOM 4066 C C . GLY A 1 572 ? -9.720 -13.888 19.273 1.00 93.44 572 GLY A C 1
ATOM 4067 O O . GLY A 1 572 ? -9.034 -14.792 18.795 1.00 93.44 572 GLY A O 1
ATOM 4068 N N . ASN A 1 573 ? -9.201 -12.885 19.984 1.00 95.31 573 ASN A N 1
ATOM 4069 C CA . ASN A 1 573 ? -7.786 -12.832 20.362 1.00 95.31 573 ASN A CA 1
ATOM 4070 C C . ASN A 1 573 ? -7.539 -13.681 21.628 1.00 95.31 573 ASN A C 1
ATOM 4072 O O . ASN A 1 573 ? -8.471 -14.077 22.326 1.00 95.31 573 ASN A O 1
ATOM 4076 N N . GLY A 1 574 ? -6.285 -14.042 21.900 1.00 93.81 574 GLY A N 1
ATOM 4077 C CA . GLY A 1 574 ? -5.925 -14.890 23.042 1.00 93.81 574 GLY A CA 1
ATOM 4078 C C . GLY A 1 574 ? -6.034 -14.187 24.400 1.00 93.81 574 GLY A C 1
ATOM 4079 O O . GLY A 1 574 ? -6.190 -14.862 25.422 1.00 93.81 574 GLY A O 1
ATOM 4080 N N . GLY A 1 575 ? -5.963 -12.853 24.406 1.00 92.56 575 GLY A N 1
ATOM 4081 C CA . GLY A 1 575 ? -6.237 -11.978 25.549 1.00 92.56 575 GLY A CA 1
ATOM 4082 C C . GLY A 1 575 ? -7.414 -11.032 25.288 1.00 92.56 575 GLY A C 1
ATOM 4083 O O . GLY A 1 575 ? -8.198 -11.243 24.369 1.00 92.56 575 GLY A O 1
ATOM 4084 N N . LEU A 1 576 ? -7.518 -9.961 26.081 1.00 93.38 576 LEU A N 1
ATOM 4085 C CA . LEU A 1 576 ? -8.457 -8.858 25.831 1.00 93.38 576 LEU A CA 1
ATOM 4086 C C . LEU A 1 576 ? -8.243 -8.236 24.441 1.00 93.38 576 LEU A C 1
ATOM 4088 O O . LEU A 1 576 ? -7.136 -8.214 23.911 1.00 93.38 576 LEU A O 1
ATOM 4092 N N . GLY A 1 577 ? -9.287 -7.682 23.847 1.00 94.75 577 GLY A N 1
ATOM 4093 C CA . GLY A 1 577 ? -9.205 -6.949 22.587 1.00 94.75 577 GLY A CA 1
ATOM 4094 C C . GLY A 1 577 ? -8.456 -5.624 22.711 1.00 94.75 577 GLY A C 1
ATOM 4095 O O . GLY A 1 577 ? -7.675 -5.312 21.820 1.00 94.75 577 GLY A O 1
ATOM 4096 N N . ILE A 1 578 ? -8.641 -4.878 23.799 1.00 95.88 578 ILE A N 1
ATOM 4097 C CA . ILE A 1 578 ? -7.814 -3.717 24.165 1.00 95.88 578 ILE A CA 1
ATOM 4098 C C . ILE A 1 578 ? -7.405 -3.911 25.621 1.00 95.88 578 ILE A C 1
ATOM 4100 O O . ILE A 1 578 ? -8.277 -4.246 26.422 1.00 95.88 578 ILE A O 1
ATOM 4104 N N . ASP A 1 579 ? -6.122 -3.723 25.910 1.00 94.56 579 ASP A N 1
ATOM 4105 C CA . ASP A 1 579 ? -5.539 -3.793 27.251 1.00 94.56 579 ASP A CA 1
ATOM 4106 C C . ASP A 1 579 ? -4.621 -2.580 27.495 1.00 94.56 579 ASP A C 1
ATOM 4108 O O . ASP A 1 579 ? -3.808 -2.230 26.627 1.00 94.56 579 ASP A O 1
ATOM 4112 N N . LEU A 1 580 ? -4.800 -1.900 28.631 1.00 93.00 580 LEU A N 1
ATOM 4113 C CA . LEU A 1 580 ? -4.085 -0.671 28.996 1.00 93.00 580 LEU A CA 1
ATOM 4114 C C . LEU A 1 580 ? -3.159 -0.898 30.201 1.00 93.00 580 LEU A C 1
ATOM 4116 O O . LEU A 1 580 ? -3.374 -0.330 31.258 1.00 93.00 580 LEU A O 1
ATOM 4120 N N . GLY A 1 581 ? -2.074 -1.654 30.030 1.00 83.75 581 GLY A N 1
ATOM 4121 C CA . GLY A 1 581 ? -1.048 -1.801 31.073 1.00 83.75 581 GLY A CA 1
ATOM 4122 C C . GLY A 1 581 ? -0.533 -3.222 31.297 1.00 83.75 581 GLY A C 1
ATOM 4123 O O . GLY A 1 581 ? 0.347 -3.413 32.141 1.00 83.75 581 GLY A O 1
ATOM 4124 N N . ASP A 1 582 ? -1.023 -4.206 30.536 1.00 78.00 582 ASP A N 1
ATOM 4125 C CA . ASP A 1 582 ? -0.826 -5.650 30.727 1.00 78.00 582 ASP A CA 1
ATOM 4126 C C . ASP A 1 582 ? -1.249 -6.133 32.134 1.00 78.00 582 ASP A C 1
ATOM 4128 O O . ASP A 1 582 ? -0.702 -7.101 32.683 1.00 78.00 582 ASP A O 1
ATOM 4132 N N . ASP A 1 583 ? -2.225 -5.464 32.749 1.00 80.31 583 ASP A N 1
ATOM 4133 C CA . ASP A 1 583 ? -2.771 -5.770 34.075 1.00 80.31 583 ASP A CA 1
ATOM 4134 C C . ASP A 1 583 ? -4.212 -6.313 34.041 1.00 80.31 583 ASP A C 1
ATOM 4136 O O . ASP A 1 583 ? -4.742 -6.746 35.077 1.00 80.31 583 ASP A O 1
ATOM 4140 N N . GLY A 1 584 ? -4.781 -6.458 32.842 1.00 83.00 584 GLY A N 1
ATOM 4141 C CA . GLY A 1 584 ? -6.130 -6.949 32.605 1.00 83.00 584 GLY A CA 1
ATOM 4142 C C . GLY A 1 584 ? -7.160 -5.827 32.683 1.00 83.00 584 GLY A C 1
ATOM 4143 O O . GLY A 1 584 ? -6.837 -4.668 32.522 1.00 83.00 584 GLY A O 1
ATOM 4144 N N . VAL A 1 585 ? -8.425 -6.181 32.946 1.00 82.38 585 VAL A N 1
ATOM 4145 C CA . VAL A 1 585 ? -9.513 -5.196 32.856 1.00 82.38 585 VAL A CA 1
ATOM 4146 C C . VAL A 1 585 ? -9.362 -4.087 33.898 1.00 82.38 585 VAL A C 1
ATOM 4148 O O . VAL A 1 585 ? -9.437 -4.370 35.103 1.00 82.38 585 VAL A O 1
ATOM 4151 N N . ASP A 1 586 ? -9.305 -2.847 33.421 1.00 77.88 586 ASP A N 1
ATOM 4152 C CA . ASP A 1 586 ? -9.162 -1.642 34.229 1.00 77.88 586 ASP A CA 1
ATOM 4153 C C . ASP A 1 586 ? -10.277 -1.509 35.281 1.00 77.88 586 ASP A C 1
ATOM 4155 O O . ASP A 1 586 ? -11.459 -1.863 35.083 1.00 77.88 586 ASP A O 1
ATOM 4159 N N . VAL A 1 587 ? -9.891 -0.983 36.445 1.00 79.19 587 VAL A N 1
ATOM 4160 C CA . VAL A 1 587 ? -10.796 -0.724 37.568 1.00 79.19 587 VAL A CA 1
ATOM 4161 C C . VAL A 1 587 ? -11.511 0.601 37.344 1.00 79.19 587 VAL A C 1
ATOM 4163 O O . VAL A 1 587 ? -10.873 1.603 37.081 1.00 79.19 587 VAL A O 1
ATOM 4166 N N . ILE A 1 588 ? -12.834 0.624 37.541 1.00 80.38 588 ILE A N 1
ATOM 4167 C CA . ILE A 1 588 ? -13.585 1.880 37.461 1.00 80.38 588 ILE A CA 1
ATOM 4168 C C . ILE A 1 588 ? -13.364 2.719 38.719 1.00 80.38 588 ILE A C 1
ATOM 4170 O O . ILE A 1 588 ? -13.867 2.358 39.794 1.00 80.38 588 ILE A O 1
ATOM 4174 N N . ASP A 1 589 ? -12.656 3.838 38.586 1.00 77.19 589 ASP A N 1
ATOM 4175 C CA . ASP A 1 589 ? -12.347 4.762 39.674 1.00 77.19 589 ASP A CA 1
ATOM 4176 C C . ASP A 1 589 ? -13.089 6.123 39.537 1.00 77.19 589 ASP A C 1
ATOM 4178 O O . ASP A 1 589 ? -13.436 6.580 38.444 1.00 77.19 589 ASP A O 1
ATOM 4182 N N . PRO A 1 590 ? -13.465 6.791 40.649 1.00 77.69 590 PRO A N 1
ATOM 4183 C CA . PRO A 1 590 ? -14.172 8.066 40.559 1.00 77.69 590 PRO A CA 1
ATOM 4184 C C . PRO A 1 590 ? -13.252 9.215 40.129 1.00 77.69 590 PRO A C 1
ATOM 4186 O O . PRO A 1 590 ? -12.538 9.764 40.961 1.00 77.69 590 PRO A O 1
ATOM 4189 N N . GLY A 1 591 ? -13.391 9.667 38.884 1.00 66.69 591 GLY A N 1
ATOM 4190 C CA . GLY A 1 591 ? -12.725 10.874 38.388 1.00 66.69 591 GLY A CA 1
ATOM 4191 C C . GLY A 1 591 ? -11.568 10.628 37.426 1.00 66.69 591 GLY A C 1
ATOM 4192 O O . GLY A 1 591 ? -11.074 11.624 36.900 1.00 66.69 591 GLY A O 1
ATOM 4193 N N . ASP A 1 592 ? -11.235 9.362 37.130 1.00 72.12 592 ASP A N 1
ATOM 4194 C CA . ASP A 1 592 ? -10.088 8.987 36.285 1.00 72.12 592 ASP A CA 1
ATOM 4195 C C . ASP A 1 592 ? -8.770 9.503 36.890 1.00 72.12 592 ASP A C 1
ATOM 4197 O O . ASP A 1 592 ? -8.034 10.272 36.273 1.00 72.12 592 ASP A O 1
ATOM 4201 N N . ASP A 1 593 ? -8.515 9.167 38.158 1.00 70.31 593 ASP A N 1
ATOM 4202 C CA . ASP A 1 593 ? -7.330 9.637 38.888 1.00 70.31 593 ASP A CA 1
ATOM 4203 C C . ASP A 1 593 ? -6.077 8.778 38.579 1.00 70.31 593 ASP A C 1
ATOM 4205 O O . ASP A 1 593 ? -5.016 9.010 39.170 1.00 70.31 593 ASP A O 1
ATOM 4209 N N . ASP A 1 594 ? -6.190 7.790 37.685 1.00 77.50 594 ASP A N 1
ATOM 4210 C CA . ASP A 1 594 ? -5.120 6.862 37.331 1.00 77.50 594 ASP A CA 1
ATOM 4211 C C . ASP A 1 594 ? -4.087 7.470 36.357 1.00 77.50 594 ASP A C 1
ATOM 4213 O O . ASP A 1 594 ? -4.393 8.196 35.409 1.00 77.50 594 ASP A O 1
ATOM 4217 N N . ASP A 1 595 ? -2.816 7.141 36.605 1.00 76.12 595 ASP A N 1
ATOM 4218 C CA . ASP A 1 595 ? -1.690 7.430 35.718 1.00 76.12 595 ASP A CA 1
ATOM 4219 C C . ASP A 1 595 ? -1.326 6.135 34.974 1.00 76.12 595 ASP A C 1
ATOM 4221 O O . ASP A 1 595 ? -1.140 5.095 35.607 1.00 76.12 595 ASP A O 1
ATOM 4225 N N . GLY A 1 596 ? -1.169 6.186 33.649 1.00 86.56 596 GLY A N 1
ATOM 4226 C CA . GLY A 1 596 ? -0.805 5.001 32.870 1.00 86.56 596 GLY A CA 1
ATOM 4227 C C . GLY A 1 596 ? -1.154 5.107 31.392 1.00 86.56 596 GLY A C 1
ATOM 4228 O O . GLY A 1 596 ? -1.407 6.202 30.882 1.00 86.56 596 GLY A O 1
ATOM 4229 N N . ALA A 1 597 ? -1.118 3.982 30.679 1.00 91.38 597 ALA A N 1
ATOM 4230 C CA . ALA A 1 597 ? -1.363 3.943 29.240 1.00 91.38 597 ALA A CA 1
ATOM 4231 C C . ALA A 1 597 ? -2.737 4.543 28.900 1.00 91.38 597 ALA A C 1
ATOM 4233 O O . ALA A 1 597 ? -3.753 4.135 29.449 1.00 91.38 597 ALA A O 1
ATOM 4234 N N . ASN A 1 598 ? -2.788 5.550 28.023 1.00 93.44 598 ASN A N 1
ATOM 4235 C CA . ASN A 1 598 ? -4.001 6.340 27.770 1.00 93.44 598 ASN A CA 1
ATOM 4236 C C . ASN A 1 598 ? -4.669 6.881 29.058 1.00 93.44 598 ASN A C 1
ATOM 4238 O O . ASN A 1 598 ? -5.883 7.072 29.105 1.00 93.44 598 ASN A O 1
ATOM 4242 N N . GLY A 1 599 ? -3.890 7.152 30.105 1.00 90.31 599 GLY A N 1
ATOM 4243 C CA . GLY A 1 599 ? -4.390 7.559 31.420 1.00 90.31 599 GLY A CA 1
ATOM 4244 C C . GLY A 1 599 ? -5.313 6.531 32.076 1.00 90.31 599 GLY A C 1
ATOM 4245 O O . GLY A 1 599 ? -6.168 6.945 32.842 1.00 90.31 599 GLY A O 1
ATOM 4246 N N . HIS A 1 600 ? -5.213 5.250 31.689 1.00 90.50 600 HIS A N 1
ATOM 4247 C CA . HIS A 1 600 ? -6.139 4.173 32.074 1.00 90.50 600 HIS A CA 1
ATOM 4248 C C . HIS A 1 600 ? -7.606 4.600 31.968 1.00 90.50 600 HIS A C 1
ATOM 4250 O O . HIS A 1 600 ? -8.420 4.330 32.847 1.00 90.50 600 HIS A O 1
ATOM 4256 N N . GLN A 1 601 ? -7.925 5.311 30.876 1.00 93.06 601 GLN A N 1
ATOM 4257 C CA . GLN A 1 601 ? -9.243 5.879 30.633 1.00 93.06 601 GLN A CA 1
ATOM 4258 C C . GLN A 1 601 ? -10.333 4.877 31.004 1.00 93.06 601 GLN A C 1
ATOM 4260 O O . GLN A 1 601 ? -10.461 3.816 30.390 1.00 93.06 601 GLN A O 1
ATOM 4265 N N . ASN A 1 602 ? -11.180 5.266 31.948 1.00 92.88 602 ASN A N 1
ATOM 4266 C CA . ASN A 1 602 ? -12.278 4.425 32.386 1.00 92.88 602 ASN A CA 1
ATOM 4267 C C . ASN A 1 602 ? -13.183 3.978 31.230 1.00 92.88 602 ASN A C 1
ATOM 4269 O O . ASN A 1 602 ? -13.674 4.789 30.430 1.00 92.88 602 ASN A O 1
ATOM 4273 N N . ARG A 1 603 ? -13.459 2.672 31.182 1.00 93.50 603 ARG A N 1
ATOM 4274 C CA . ARG A 1 603 ? -14.383 2.055 30.222 1.00 93.50 603 ARG A CA 1
ATOM 4275 C C . ARG A 1 603 ? -15.858 2.308 30.576 1.00 93.50 603 ARG A C 1
ATOM 4277 O O . ARG A 1 603 ? -16.214 2.413 31.753 1.00 93.50 603 ARG A O 1
ATOM 4284 N N . PRO A 1 604 ? -16.773 2.310 29.588 1.00 95.25 604 PRO A N 1
ATOM 4285 C CA . PRO A 1 604 ? -18.208 2.342 29.860 1.00 95.25 604 PRO A CA 1
ATOM 4286 C C . PRO A 1 604 ? -18.711 1.107 30.626 1.00 95.25 604 PRO A C 1
ATOM 4288 O O . PRO A 1 604 ? -18.139 0.017 30.554 1.00 95.25 604 PRO A O 1
ATOM 4291 N N . GLU A 1 605 ? -19.872 1.244 31.266 1.00 94.62 605 GLU A N 1
ATOM 4292 C CA . GLU A 1 605 ? -20.690 0.128 31.747 1.00 94.62 605 GLU A CA 1
ATOM 4293 C C . GLU A 1 605 ? -22.023 0.065 30.998 1.00 94.62 605 GLU A C 1
ATOM 4295 O O . GLU A 1 605 ? -22.755 1.054 30.880 1.00 94.62 605 GLU A O 1
ATOM 4300 N N . LEU A 1 606 ? -22.350 -1.127 30.500 1.00 95.12 606 LEU A N 1
ATOM 4301 C CA . LEU A 1 606 ? -23.540 -1.395 29.704 1.00 95.12 606 LEU A CA 1
ATOM 4302 C C . LEU A 1 606 ? -24.556 -2.226 30.482 1.00 95.12 606 LEU A C 1
ATOM 4304 O O . LEU A 1 606 ? -24.250 -3.306 30.989 1.00 95.12 606 LEU A O 1
ATOM 4308 N N . THR A 1 607 ? -25.807 -1.766 30.506 1.00 94.94 607 THR A N 1
ATOM 4309 C CA . THR A 1 607 ? -26.929 -2.515 31.090 1.00 94.94 607 THR A CA 1
ATOM 4310 C C . THR A 1 607 ? -28.090 -2.617 30.105 1.00 94.94 607 THR A C 1
ATOM 4312 O O . THR A 1 607 ? -28.635 -1.608 29.657 1.00 94.94 607 THR A O 1
ATOM 4315 N N . THR A 1 608 ? -28.518 -3.843 29.794 1.00 91.88 608 THR A N 1
ATOM 4316 C CA . THR A 1 608 ? -29.717 -4.115 28.986 1.00 91.88 608 THR A CA 1
ATOM 4317 C C . THR A 1 608 ? -30.912 -4.447 29.876 1.00 91.88 608 THR A C 1
ATOM 4319 O O . THR A 1 608 ? -30.784 -5.039 30.948 1.00 91.88 608 THR A O 1
ATOM 4322 N N . THR A 1 609 ? -32.114 -4.078 29.428 1.00 89.38 609 THR A N 1
ATOM 4323 C CA . THR A 1 609 ? -33.360 -4.472 30.104 1.00 89.38 609 THR A CA 1
ATOM 4324 C C . THR A 1 609 ? -34.008 -5.652 29.370 1.00 89.38 609 THR A C 1
ATOM 4326 O O . THR A 1 609 ? -34.317 -5.514 28.184 1.00 89.38 609 THR A O 1
ATOM 4329 N N . PRO A 1 610 ? -34.284 -6.794 30.033 1.00 89.50 610 PRO A N 1
ATOM 4330 C CA . PRO A 1 610 ? -34.923 -7.936 29.385 1.00 89.50 610 PRO A CA 1
ATOM 4331 C C . PRO A 1 610 ? -36.269 -7.572 28.755 1.00 89.50 610 PRO A C 1
ATOM 4333 O O . PRO A 1 610 ? -37.114 -6.931 29.383 1.00 89.50 610 PRO A O 1
ATOM 4336 N N . GLY A 1 611 ? -36.486 -8.001 27.513 1.00 86.12 611 GLY A N 1
ATOM 4337 C CA . GLY A 1 611 ? -37.705 -7.690 26.767 1.00 86.12 611 GLY A CA 1
ATOM 4338 C C . GLY A 1 611 ? -37.741 -6.339 26.087 1.00 86.12 611 GLY A C 1
ATOM 4339 O O . GLY A 1 611 ? -38.760 -5.988 25.496 1.00 86.12 611 GLY A O 1
ATOM 4340 N N . SER A 1 612 ? -36.662 -5.579 26.197 1.00 89.56 612 SER A N 1
ATOM 4341 C CA . SER A 1 612 ? -36.573 -4.214 25.724 1.00 89.56 612 SER A CA 1
ATOM 4342 C C . SER A 1 612 ? -35.333 -4.041 24.859 1.00 89.56 612 SER A C 1
ATOM 4344 O O . SER A 1 612 ? -34.342 -4.745 25.020 1.00 89.56 612 SER A O 1
ATOM 4346 N N . ARG A 1 613 ? -35.390 -3.069 23.949 1.00 89.56 613 ARG A N 1
ATOM 4347 C CA . ARG A 1 613 ? -34.236 -2.592 23.175 1.00 89.56 613 ARG A CA 1
ATOM 4348 C C . ARG A 1 613 ? -33.528 -1.415 23.847 1.00 89.56 613 ARG A C 1
ATOM 4350 O O . ARG A 1 613 ? -32.723 -0.748 23.215 1.00 89.56 613 ARG A O 1
ATOM 4357 N N . GLN A 1 614 ? -33.858 -1.125 25.103 1.00 91.19 614 GLN A N 1
ATOM 4358 C CA . GLN A 1 614 ? -33.217 -0.060 25.866 1.00 91.19 614 GLN A CA 1
ATOM 4359 C C . GLN A 1 614 ? -31.865 -0.535 26.406 1.00 91.19 614 GLN A C 1
ATOM 4361 O O . GLN A 1 614 ? -31.789 -1.564 27.087 1.00 91.19 614 GLN A O 1
ATOM 4366 N N . LEU A 1 615 ? -30.833 0.244 26.100 1.00 93.19 615 LEU A N 1
ATOM 4367 C CA . LEU A 1 615 ? -29.466 0.101 26.574 1.00 93.19 615 LEU A CA 1
ATOM 4368 C C . LEU A 1 615 ? -29.136 1.322 27.428 1.00 93.19 615 LEU A C 1
ATOM 4370 O O . LEU A 1 615 ? -29.290 2.456 26.979 1.00 93.19 615 LEU A O 1
ATOM 4374 N N . ILE A 1 616 ? -28.694 1.094 28.656 1.00 94.94 616 ILE A N 1
ATOM 4375 C CA . ILE A 1 616 ? -28.122 2.144 29.493 1.00 94.94 616 ILE A CA 1
ATOM 4376 C C . ILE A 1 616 ? -26.612 2.077 29.319 1.00 94.94 616 ILE A C 1
ATOM 4378 O O . ILE A 1 616 ? -26.029 1.005 29.484 1.00 94.94 616 ILE A O 1
ATOM 4382 N N . ILE A 1 617 ? -26.022 3.219 28.985 1.00 95.75 617 ILE A N 1
ATOM 4383 C CA . ILE A 1 617 ? -24.579 3.425 28.920 1.00 95.75 617 ILE A CA 1
ATOM 4384 C C . ILE A 1 617 ? -24.230 4.388 30.049 1.00 95.75 617 ILE A C 1
ATOM 4386 O O . ILE A 1 617 ? -24.751 5.507 30.091 1.00 95.75 617 ILE A O 1
ATOM 4390 N N . GLN A 1 618 ? -23.386 3.939 30.969 1.00 96.12 618 GLN A N 1
ATOM 4391 C CA . GLN A 1 618 ? -22.860 4.749 32.060 1.00 96.12 618 GLN A CA 1
ATOM 4392 C C . GLN A 1 618 ? -21.350 4.907 31.892 1.00 96.12 618 GLN A C 1
ATOM 4394 O O . GLN A 1 618 ? -20.671 3.957 31.513 1.00 96.12 618 GLN A O 1
ATOM 4399 N N . LEU A 1 619 ? -20.841 6.099 32.187 1.00 96.00 619 LEU A N 1
ATOM 4400 C CA . LEU A 1 619 ? -19.413 6.392 32.227 1.00 96.00 619 LEU A CA 1
ATOM 4401 C C . LEU A 1 619 ? -19.094 7.152 33.517 1.00 96.00 619 LEU A C 1
ATOM 4403 O O . LEU A 1 619 ? -19.822 8.077 33.887 1.00 96.00 619 LEU A O 1
ATOM 4407 N N . GLN A 1 620 ? -18.028 6.743 34.198 1.00 94.69 620 GLN A N 1
ATOM 4408 C CA . GLN A 1 620 ? -17.387 7.491 35.279 1.00 94.69 620 GLN A CA 1
ATOM 4409 C C . GLN A 1 620 ? -15.973 7.807 34.805 1.00 94.69 620 GLN A C 1
ATOM 4411 O O . GLN A 1 620 ? -15.298 6.883 34.389 1.00 94.69 620 GLN A O 1
ATOM 4416 N N . SER A 1 621 ? -15.586 9.079 34.752 1.00 94.50 621 SER A N 1
ATOM 4417 C CA . SER A 1 621 ? -14.274 9.532 34.257 1.00 94.50 621 SER A CA 1
ATOM 4418 C C . SER A 1 621 ? -14.081 11.019 34.626 1.00 94.50 621 SER A C 1
ATOM 4420 O O . SER A 1 621 ? -14.793 11.541 35.493 1.00 94.50 621 SER A O 1
ATOM 4422 N N . LEU A 1 622 ? -13.151 11.722 33.974 1.00 92.75 622 LEU A N 1
ATOM 4423 C CA . LEU A 1 622 ? -12.815 13.130 34.190 1.00 92.75 622 LEU A CA 1
ATOM 4424 C C . LEU A 1 622 ? -14.072 14.025 34.231 1.00 92.75 622 LEU A C 1
ATOM 4426 O O . LEU A 1 622 ? -14.900 13.956 33.319 1.00 92.75 622 LEU A O 1
ATOM 4430 N N . PRO A 1 623 ? -14.256 14.879 35.260 1.00 95.06 623 PRO A N 1
ATOM 4431 C CA . PRO A 1 623 ? -15.424 15.757 35.382 1.00 95.06 623 PRO A CA 1
ATOM 4432 C C . PRO A 1 623 ? -15.539 16.844 34.310 1.00 95.06 623 PRO A C 1
ATOM 4434 O O . PRO A 1 623 ? -14.589 17.574 34.043 1.00 95.06 623 PRO A O 1
ATOM 4437 N N . ASN A 1 624 ? -16.764 17.080 33.826 1.00 95.12 624 ASN A N 1
ATOM 4438 C CA . ASN A 1 624 ? -17.084 18.058 32.772 1.00 95.12 624 ASN A CA 1
ATOM 4439 C C . ASN A 1 624 ? -16.350 17.813 31.442 1.00 95.12 624 ASN A C 1
ATOM 4441 O O . ASN A 1 624 ? -16.164 18.750 30.663 1.00 95.12 624 ASN A O 1
ATOM 4445 N N . SER A 1 625 ? -15.970 16.566 31.178 1.00 95.44 625 SER A N 1
ATOM 4446 C CA . SER A 1 625 ? -15.283 16.150 29.960 1.00 95.44 625 SER A CA 1
ATOM 4447 C C . SER A 1 625 ? -16.239 15.459 28.999 1.00 95.44 625 SER A C 1
ATOM 4449 O O . SER A 1 625 ? -17.235 14.856 29.403 1.00 95.44 625 SER A O 1
ATOM 4451 N N . THR A 1 626 ? -15.948 15.563 27.703 1.00 95.62 626 THR A N 1
ATOM 4452 C CA . THR A 1 626 ? -16.743 14.926 26.647 1.00 95.62 626 THR A CA 1
ATOM 4453 C C . THR A 1 626 ? -15.997 13.733 26.074 1.00 95.62 626 THR A C 1
ATOM 4455 O O . THR A 1 626 ? -14.810 13.821 25.761 1.00 95.62 626 THR A O 1
ATOM 4458 N N . PHE A 1 627 ? -16.723 12.631 25.925 1.00 95.19 627 PHE A N 1
ATOM 4459 C CA . PHE A 1 627 ? -16.221 11.357 25.442 1.00 95.19 627 PHE A CA 1
ATOM 4460 C C . PHE A 1 627 ? -17.020 10.909 24.235 1.00 95.19 627 PHE A C 1
ATOM 4462 O O . PHE A 1 627 ? -18.249 11.005 24.218 1.00 95.19 627 PHE A O 1
ATOM 4469 N N . THR A 1 628 ? -16.324 10.344 23.260 1.00 93.38 628 THR A N 1
ATOM 4470 C CA . THR A 1 628 ? -16.970 9.591 22.196 1.00 93.38 628 THR A CA 1
ATOM 4471 C C . THR A 1 628 ? -17.129 8.146 22.635 1.00 93.38 628 THR A C 1
ATOM 4473 O O . THR A 1 628 ? -16.150 7.510 22.999 1.00 93.38 628 THR A O 1
ATOM 4476 N N . ILE A 1 629 ? -18.354 7.636 22.601 1.00 93.69 629 ILE A N 1
ATOM 4477 C CA . ILE A 1 629 ? -18.685 6.241 22.866 1.00 93.69 629 ILE A CA 1
ATOM 4478 C C . ILE A 1 629 ? -18.838 5.517 21.538 1.00 93.69 629 ILE A C 1
ATOM 4480 O O . ILE A 1 629 ? -19.705 5.900 20.753 1.00 93.69 629 ILE A O 1
ATOM 4484 N N . ASP A 1 630 ? -18.062 4.459 21.323 1.00 91.00 630 ASP A N 1
ATOM 4485 C CA . ASP A 1 630 ? -18.222 3.552 20.185 1.00 91.00 630 ASP A CA 1
ATOM 4486 C C . ASP A 1 630 ? -18.909 2.269 20.661 1.00 91.00 630 ASP A C 1
ATOM 4488 O O . ASP A 1 630 ? -18.434 1.614 21.583 1.00 91.00 630 ASP A O 1
ATOM 4492 N N . LEU A 1 631 ? -20.056 1.926 20.068 1.00 91.38 631 LEU A N 1
ATOM 4493 C CA . LEU A 1 631 ? -20.844 0.736 20.400 1.00 91.38 631 LEU A CA 1
ATOM 4494 C C . LEU A 1 631 ? -20.597 -0.363 19.368 1.00 91.38 631 LEU A C 1
ATOM 4496 O O . LEU A 1 631 ? -20.684 -0.119 18.163 1.00 91.38 631 LEU A O 1
ATOM 4500 N N . PHE A 1 632 ? -20.397 -1.587 19.844 1.00 91.50 632 PHE A N 1
ATOM 4501 C CA . PHE A 1 632 ? -20.106 -2.753 19.021 1.00 91.50 632 PHE A CA 1
ATOM 4502 C C . PHE A 1 632 ? -21.107 -3.877 19.284 1.00 91.50 632 PHE A C 1
ATOM 4504 O O . PHE A 1 632 ? -21.647 -4.019 20.388 1.00 91.50 632 PHE A O 1
ATOM 4511 N N . ARG A 1 633 ? -21.343 -4.705 18.263 1.00 89.62 633 ARG A N 1
ATOM 4512 C CA . ARG A 1 633 ? -21.940 -6.034 18.428 1.00 89.62 633 ARG A CA 1
ATOM 4513 C C . ARG A 1 633 ? -20.866 -7.109 18.369 1.00 89.62 633 ARG A C 1
ATOM 4515 O O . ARG A 1 633 ? -19.903 -6.999 17.619 1.00 89.62 633 ARG A O 1
ATOM 4522 N N . ASN A 1 634 ? -21.122 -8.185 19.101 1.00 89.25 634 ASN A N 1
ATOM 4523 C CA . ASN A 1 634 ? -20.328 -9.403 19.129 1.00 89.25 634 ASN A CA 1
ATOM 4524 C C . ASN A 1 634 ? -21.245 -10.615 18.922 1.00 89.25 634 ASN A C 1
ATOM 4526 O O . ASN A 1 634 ? -22.378 -10.644 19.427 1.00 89.25 634 ASN A O 1
ATOM 4530 N N . TYR A 1 635 ? -20.770 -11.636 18.201 1.00 84.81 635 TYR A N 1
ATOM 4531 C CA . TYR A 1 635 ? -21.539 -12.879 18.038 1.00 84.81 635 TYR A CA 1
ATOM 4532 C C . TYR A 1 635 ? -21.637 -13.682 19.341 1.00 84.81 635 TYR A C 1
ATOM 4534 O O . TYR A 1 635 ? -22.624 -14.385 19.566 1.00 84.81 635 TYR A O 1
ATOM 4542 N N . SER A 1 636 ? -20.649 -13.542 20.218 1.00 85.69 636 SER A N 1
ATOM 4543 C CA . SER A 1 636 ? -20.633 -14.096 21.569 1.00 85.69 636 SER A CA 1
ATOM 4544 C C . SER A 1 636 ? -19.928 -13.134 22.513 1.00 85.69 636 SER A C 1
ATOM 4546 O O . SER A 1 636 ? -19.107 -12.338 22.074 1.00 85.69 636 SER A O 1
ATOM 4548 N N . CYS A 1 637 ? -20.232 -13.216 23.809 1.00 88.25 637 CYS A N 1
ATOM 4549 C CA . CYS A 1 637 ? -19.358 -12.588 24.793 1.00 88.25 637 CYS A CA 1
ATOM 4550 C C . CYS A 1 637 ? -17.988 -13.262 24.752 1.00 88.25 637 CYS A C 1
ATOM 4552 O O . CYS A 1 637 ? -17.911 -14.493 24.674 1.00 88.25 637 CYS A O 1
ATOM 4554 N N . ASP A 1 638 ? -16.950 -12.452 24.884 1.00 85.81 638 ASP A N 1
ATOM 4555 C CA . ASP A 1 638 ? -15.622 -12.916 25.248 1.00 85.81 638 ASP A CA 1
ATOM 4556 C C . ASP A 1 638 ? -15.665 -13.750 26.555 1.00 85.81 638 ASP A C 1
ATOM 4558 O O . ASP A 1 638 ? -16.485 -13.457 27.442 1.00 85.81 638 ASP A O 1
ATOM 4562 N N . PRO A 1 639 ? -14.826 -14.797 26.714 1.00 84.94 639 PRO A N 1
ATOM 4563 C CA . PRO A 1 639 ? -14.810 -15.640 27.910 1.00 84.94 639 PRO A CA 1
ATOM 4564 C C . PRO A 1 639 ? -14.538 -14.911 29.233 1.00 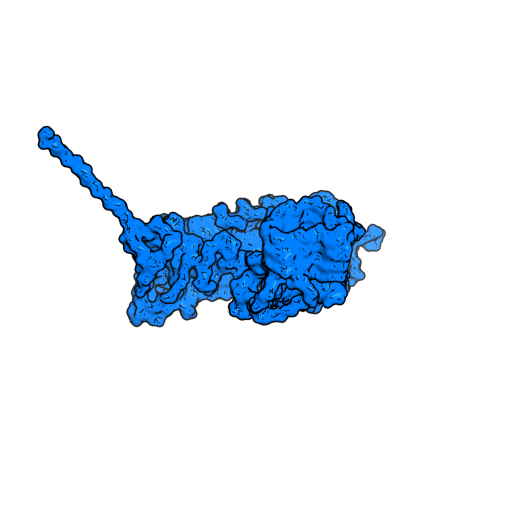84.94 639 PRO A C 1
ATOM 4566 O O . PRO A 1 639 ? -14.984 -15.393 30.278 1.00 84.94 639 PRO A O 1
ATOM 4569 N N . THR A 1 640 ? -13.832 -13.779 29.216 1.00 83.06 640 THR A N 1
ATOM 4570 C CA . THR A 1 640 ? -13.595 -12.936 30.401 1.00 83.06 640 THR A CA 1
ATOM 4571 C C . THR A 1 640 ? -14.846 -12.156 30.814 1.00 83.06 640 THR A C 1
ATOM 4573 O O . THR A 1 640 ? -14.976 -11.747 31.968 1.00 83.06 640 THR A O 1
ATOM 4576 N N . GLY A 1 641 ? -15.802 -11.995 29.893 1.00 81.38 641 GLY A N 1
ATOM 4577 C CA . GLY A 1 641 ? -16.993 -11.167 30.064 1.00 81.38 641 GLY A CA 1
ATOM 4578 C C . GLY A 1 641 ? -16.784 -9.689 29.720 1.00 81.38 641 GLY A C 1
ATOM 4579 O O . GLY A 1 641 ? -17.735 -8.920 29.857 1.00 81.38 641 GLY A O 1
ATOM 4580 N N . PHE A 1 642 ? -15.594 -9.309 29.255 1.00 83.38 642 PHE A N 1
ATOM 4581 C CA . PHE A 1 642 ? -15.190 -7.970 28.814 1.00 83.38 642 PHE A CA 1
ATOM 4582 C C . PHE A 1 642 ? -14.382 -8.095 27.517 1.00 83.38 642 PHE A C 1
ATOM 4584 O O . PHE A 1 642 ? -14.053 -9.202 27.110 1.00 83.38 642 PHE A O 1
ATOM 4591 N N . GLY A 1 643 ? -14.022 -6.985 26.877 1.00 71.25 643 GLY A N 1
ATOM 4592 C CA . GLY A 1 643 ? -12.795 -7.014 26.078 1.00 71.25 643 GLY A CA 1
ATOM 4593 C C . GLY A 1 643 ? -12.909 -7.174 24.563 1.00 71.25 643 GLY A C 1
ATOM 4594 O O . GLY A 1 643 ? -11.869 -7.107 23.944 1.00 71.25 643 GLY A O 1
ATOM 4595 N N . GLU A 1 644 ? -14.062 -7.329 23.908 1.00 87.38 644 GLU A N 1
ATOM 4596 C CA . GLU A 1 644 ? -14.081 -7.454 22.429 1.00 87.38 644 GLU A CA 1
ATOM 4597 C C . GLU A 1 644 ? -15.160 -6.607 21.757 1.00 87.38 644 GLU A C 1
ATOM 4599 O O . GLU A 1 644 ? -16.187 -6.303 22.366 1.00 87.38 644 GLU A O 1
ATOM 4604 N N . GLY A 1 645 ? -14.943 -6.250 20.491 1.00 90.75 645 GLY A N 1
ATOM 4605 C CA . GLY A 1 645 ? -15.860 -5.480 19.654 1.00 90.75 645 GLY A CA 1
ATOM 4606 C C . GLY A 1 645 ? -15.734 -5.887 18.191 1.00 90.75 645 GLY A C 1
ATOM 4607 O O . GLY A 1 645 ? -14.858 -5.405 17.485 1.00 90.75 645 GLY A O 1
ATOM 4608 N N . GLN A 1 646 ? -16.610 -6.775 17.726 1.00 89.75 646 GLN A N 1
ATOM 4609 C CA . GLN A 1 646 ? -16.481 -7.413 16.418 1.00 89.75 646 GLN A CA 1
ATOM 4610 C C . GLN A 1 646 ? -17.024 -6.581 15.258 1.00 89.75 646 GLN A C 1
ATOM 4612 O O . GLN A 1 646 ? -16.333 -6.423 14.259 1.00 89.75 646 GLN A O 1
ATOM 4617 N N . ASP A 1 647 ? -18.246 -6.060 15.366 1.00 86.00 647 ASP A N 1
ATOM 4618 C CA . ASP A 1 647 ? -18.784 -5.144 14.362 1.00 86.00 647 ASP A CA 1
ATOM 4619 C C . ASP A 1 647 ? -19.182 -3.833 15.032 1.00 86.00 647 ASP A C 1
ATOM 4621 O O . ASP A 1 647 ? -20.009 -3.811 15.951 1.00 86.00 647 ASP A O 1
ATOM 4625 N N . TRP A 1 648 ? -18.614 -2.731 14.556 1.00 85.06 648 TRP A N 1
ATOM 4626 C CA . TRP A 1 648 ? -19.002 -1.397 14.987 1.00 85.06 648 TRP A CA 1
ATOM 4627 C C . TRP A 1 648 ? -20.429 -1.073 14.523 1.00 85.06 648 TRP A C 1
ATOM 4629 O O . TRP A 1 648 ? -20.792 -1.288 13.368 1.00 85.06 648 TRP A O 1
ATOM 4639 N N . LEU A 1 649 ? -21.257 -0.578 15.443 1.00 81.88 649 LEU A N 1
ATOM 4640 C CA . LEU A 1 649 ? -22.664 -0.263 15.194 1.00 81.88 649 LEU A CA 1
ATOM 4641 C C . LEU A 1 649 ? -22.934 1.232 15.097 1.00 81.88 649 LEU A C 1
ATOM 4643 O O . LEU A 1 649 ? -23.802 1.643 14.333 1.00 81.88 649 LEU A O 1
ATOM 4647 N N . TRP A 1 650 ? -22.314 2.023 15.973 1.00 81.88 650 TRP A N 1
ATOM 4648 C CA . TRP A 1 650 ? -22.676 3.422 16.181 1.00 81.88 650 TRP A CA 1
ATOM 4649 C C . TRP A 1 650 ? -21.653 4.144 17.061 1.00 81.88 650 TRP A C 1
ATOM 4651 O O . TRP A 1 650 ? -21.032 3.521 17.921 1.00 81.88 650 TRP A O 1
ATOM 4661 N N . SER A 1 651 ? -21.549 5.464 16.893 1.00 85.75 651 SER A N 1
ATOM 4662 C CA . SER A 1 651 ? -20.777 6.352 17.765 1.00 85.75 651 SER A CA 1
ATOM 4663 C C . SER A 1 651 ? -21.622 7.522 18.269 1.00 85.75 651 SER A C 1
ATOM 4665 O O . SER A 1 651 ? -22.403 8.099 17.509 1.00 85.75 651 SER A O 1
ATOM 4667 N N . GLY A 1 652 ? -21.425 7.948 19.517 1.00 86.94 652 GLY A N 1
ATOM 4668 C CA . GLY A 1 652 ? -22.065 9.159 20.038 1.00 86.94 652 GLY A CA 1
ATOM 4669 C C . GLY A 1 652 ? -21.313 9.828 21.172 1.00 86.94 652 GLY A C 1
ATOM 4670 O O . GLY A 1 652 ? -20.438 9.233 21.783 1.00 86.94 652 GLY A O 1
ATOM 4671 N N . GLN A 1 653 ? -21.654 11.084 21.446 1.00 92.06 653 GLN A N 1
ATOM 4672 C CA . GLN A 1 653 ? -20.995 11.874 22.486 1.00 92.06 653 GLN A CA 1
ATOM 4673 C C . GLN A 1 653 ? -21.700 11.720 23.835 1.00 92.06 653 GLN A C 1
ATOM 4675 O O . GLN A 1 653 ? -22.933 11.724 23.910 1.00 92.06 653 GLN A O 1
ATOM 4680 N N . LEU A 1 654 ? -20.910 11.639 24.899 1.00 94.50 654 LEU A N 1
ATOM 4681 C CA . LEU A 1 654 ? -21.360 11.580 26.280 1.00 94.50 654 LEU A CA 1
ATOM 4682 C C . LEU A 1 654 ? -20.493 12.520 27.128 1.00 94.50 654 LEU A C 1
ATOM 4684 O O . LEU A 1 654 ? -19.277 12.373 27.167 1.00 94.50 654 LEU A O 1
ATOM 4688 N N . THR A 1 655 ? -21.115 13.490 27.800 1.00 96.94 655 THR A N 1
ATOM 4689 C CA . THR A 1 655 ? -20.411 14.461 28.655 1.00 96.94 655 THR A CA 1
ATOM 4690 C C . THR A 1 655 ? -20.665 14.146 30.125 1.00 96.94 655 THR A C 1
ATOM 4692 O O . THR A 1 655 ? -21.822 14.027 30.538 1.00 96.94 655 THR A O 1
ATOM 4695 N N . THR A 1 656 ? -19.598 14.017 30.910 1.00 96.56 656 THR A N 1
ATOM 4696 C CA . THR A 1 656 ? -19.662 13.826 32.365 1.00 96.56 656 THR A CA 1
ATOM 4697 C C . THR A 1 656 ? -20.085 15.104 33.071 1.00 96.56 656 THR A C 1
ATOM 4699 O O . THR A 1 656 ? -19.809 16.222 32.635 1.00 96.56 656 THR A O 1
ATOM 4702 N N . ASP A 1 657 ? -20.799 14.954 34.182 1.00 95.81 657 ASP A N 1
ATOM 4703 C CA . ASP A 1 657 ? -21.152 16.077 35.034 1.00 95.81 657 ASP A CA 1
ATOM 4704 C C . ASP A 1 657 ? -19.966 16.532 35.907 1.00 95.81 657 ASP A C 1
ATOM 4706 O O . ASP A 1 657 ? -18.847 16.022 35.822 1.00 95.81 657 ASP A O 1
ATOM 4710 N N . ALA A 1 658 ? -20.212 17.506 36.786 1.00 94.81 658 ALA A N 1
ATOM 4711 C CA . ALA A 1 658 ? -19.195 18.029 37.696 1.00 94.81 658 ALA A CA 1
ATOM 4712 C C . ALA A 1 658 ? -18.684 17.007 38.731 1.00 94.81 658 ALA A C 1
ATOM 4714 O O . ALA A 1 658 ? -17.741 17.314 39.458 1.00 94.81 658 ALA A O 1
ATOM 4715 N N . SER A 1 659 ? -19.310 15.831 38.826 1.00 92.94 659 SER A N 1
ATOM 4716 C CA . SER A 1 659 ? -18.853 14.701 39.637 1.00 92.94 659 SER A CA 1
ATOM 4717 C C . SER A 1 659 ? -18.160 13.605 38.825 1.00 92.94 659 SER A C 1
ATOM 4719 O O . SER A 1 659 ? -17.804 12.585 39.404 1.00 92.94 659 SER A O 1
ATOM 4721 N N . GLY A 1 660 ? -17.963 13.800 37.516 1.00 94.44 660 GLY A N 1
ATOM 4722 C CA . GLY A 1 660 ? -17.327 12.802 36.655 1.00 94.44 660 GLY A CA 1
ATOM 4723 C C . GLY A 1 660 ? -18.274 11.723 36.145 1.00 94.44 660 GLY A C 1
ATOM 4724 O O . GLY A 1 660 ? -17.820 10.753 35.556 1.00 94.44 660 GLY A O 1
ATOM 4725 N N . VAL A 1 661 ? -19.590 11.862 36.337 1.00 95.06 661 VAL A N 1
ATOM 4726 C CA . VAL A 1 661 ? -20.556 10.818 35.967 1.00 95.06 661 VAL A CA 1
ATOM 4727 C C . VAL A 1 661 ? -21.378 11.245 34.760 1.00 95.06 661 VAL A C 1
ATOM 4729 O O . VAL A 1 661 ? -21.904 12.355 34.707 1.00 95.06 661 VAL A O 1
ATOM 4732 N N . ALA A 1 662 ? -21.546 10.337 33.803 1.00 95.69 662 ALA A N 1
ATOM 4733 C CA . ALA A 1 662 ? -22.465 10.484 32.687 1.00 95.69 662 ALA A CA 1
ATOM 4734 C C . ALA A 1 662 ? -23.342 9.238 32.534 1.00 95.69 662 ALA A C 1
ATOM 4736 O O . ALA A 1 662 ? -22.899 8.109 32.747 1.00 95.69 662 ALA A O 1
ATOM 4737 N N . MET A 1 663 ? -24.596 9.432 32.127 1.00 94.81 663 MET A N 1
ATOM 4738 C CA . MET A 1 663 ? -25.503 8.336 31.798 1.00 94.81 663 MET A CA 1
ATOM 4739 C C . MET A 1 663 ? -26.387 8.732 30.623 1.00 94.81 663 MET A C 1
ATOM 4741 O O . MET A 1 663 ? -27.000 9.801 30.627 1.00 94.81 663 MET A O 1
ATOM 4745 N N . VAL A 1 664 ? -26.511 7.833 29.652 1.00 93.69 664 VAL A N 1
ATOM 4746 C CA . VAL A 1 664 ? -27.459 7.968 28.548 1.00 93.69 664 VAL A CA 1
ATOM 4747 C C . VAL A 1 664 ? -28.246 6.678 28.369 1.00 93.69 664 VAL A C 1
ATOM 4749 O O . VAL A 1 664 ? -27.727 5.571 28.503 1.00 93.69 664 VAL A O 1
ATOM 4752 N N . GLN A 1 665 ? -29.532 6.831 28.067 1.00 91.56 665 GLN A N 1
ATOM 4753 C CA . GLN A 1 665 ? -30.386 5.727 27.666 1.00 91.56 665 GLN A CA 1
ATOM 4754 C C . GLN A 1 665 ? -30.517 5.746 26.141 1.00 91.56 665 GLN A C 1
ATOM 4756 O O . GLN A 1 665 ? -31.091 6.674 25.569 1.00 91.56 665 GLN A O 1
ATOM 4761 N N . ALA A 1 666 ? -29.976 4.721 25.494 1.00 87.12 666 ALA A N 1
ATOM 4762 C CA . ALA A 1 666 ? -30.019 4.520 24.055 1.00 87.12 666 ALA A CA 1
ATOM 4763 C C . ALA A 1 666 ? -31.021 3.417 23.687 1.00 87.12 666 ALA A C 1
ATOM 4765 O O . ALA A 1 666 ? -31.361 2.547 24.492 1.00 87.12 666 ALA A O 1
ATOM 4766 N N . THR A 1 667 ? -31.498 3.439 22.443 1.00 88.81 667 THR A N 1
ATOM 4767 C CA . THR A 1 667 ? -32.319 2.357 21.887 1.00 88.81 667 THR A CA 1
ATOM 4768 C C . THR A 1 667 ? -31.511 1.616 20.835 1.00 88.81 667 THR A C 1
ATOM 4770 O O . THR A 1 667 ? -31.115 2.208 19.837 1.00 88.81 667 THR A O 1
ATOM 4773 N N . VAL A 1 668 ? -31.286 0.322 21.049 1.00 86.19 668 VAL A N 1
ATOM 4774 C CA . VAL A 1 668 ? -30.569 -0.537 20.104 1.00 86.19 668 VAL A CA 1
ATOM 4775 C C . VAL A 1 668 ? -31.427 -0.731 18.840 1.00 86.19 668 VAL A C 1
ATOM 4777 O O . VAL A 1 668 ? -32.599 -1.113 18.975 1.00 86.19 668 VAL A O 1
ATOM 4780 N N . PRO A 1 669 ? -30.881 -0.510 17.626 1.00 83.00 669 PRO A N 1
ATOM 4781 C CA . PRO A 1 669 ? -31.623 -0.627 16.369 1.00 83.00 669 PRO A CA 1
ATOM 4782 C C . PRO A 1 669 ? -32.322 -1.978 16.189 1.00 83.00 669 PRO A C 1
ATOM 4784 O O . PRO A 1 669 ? -31.826 -3.008 16.647 1.00 83.00 669 PRO A O 1
ATOM 4787 N N . GLU A 1 670 ? -33.458 -1.998 15.479 1.00 82.56 670 GLU A N 1
ATOM 4788 C CA . GLU A 1 670 ? -34.227 -3.233 15.247 1.00 82.56 670 GLU A CA 1
ATOM 4789 C C . GLU A 1 670 ? -33.432 -4.331 14.528 1.00 82.56 670 GLU A C 1
ATOM 4791 O O . GLU A 1 670 ? -33.652 -5.515 14.799 1.00 82.56 670 GLU A O 1
ATOM 4796 N N . ALA A 1 671 ? -32.478 -3.933 13.684 1.00 79.44 671 ALA A N 1
ATOM 4797 C CA . ALA A 1 671 ? -31.582 -4.825 12.954 1.00 79.44 671 ALA A CA 1
ATOM 4798 C C . ALA A 1 671 ? -30.695 -5.687 13.872 1.00 79.44 671 ALA A C 1
ATOM 4800 O O . ALA A 1 671 ? -30.299 -6.787 13.489 1.00 79.44 671 ALA A O 1
ATOM 4801 N N . VAL A 1 672 ? -30.421 -5.238 15.101 1.00 83.56 672 VAL A N 1
ATOM 4802 C CA . VAL A 1 672 ? -29.676 -6.026 16.089 1.00 83.56 672 VAL A CA 1
ATOM 4803 C C . VAL A 1 672 ? -30.628 -7.024 16.748 1.00 83.56 672 VAL A C 1
ATOM 4805 O O . VAL A 1 672 ? -31.649 -6.642 17.329 1.00 83.56 672 VAL A O 1
ATOM 4808 N N . ALA A 1 673 ? -30.329 -8.317 16.649 1.00 86.69 673 ALA A N 1
ATOM 4809 C CA . ALA A 1 673 ? -31.202 -9.370 17.153 1.00 86.69 673 ALA A CA 1
ATOM 4810 C C . ALA A 1 673 ? -31.142 -9.503 18.686 1.00 86.69 673 ALA A C 1
ATOM 4812 O O . ALA A 1 673 ? -30.120 -9.258 19.325 1.00 86.69 673 ALA A O 1
ATOM 4813 N N . PHE A 1 674 ? -32.237 -9.969 19.297 1.00 88.56 674 PHE A N 1
ATOM 4814 C CA . PHE A 1 674 ? -32.162 -10.472 20.670 1.00 88.56 674 PHE A CA 1
ATOM 4815 C C . PHE A 1 674 ? -31.215 -11.681 20.723 1.00 88.56 674 PHE A C 1
ATOM 4817 O O . PHE A 1 674 ? -31.281 -12.565 19.871 1.00 88.56 674 PHE A O 1
ATOM 4824 N N . GLY A 1 675 ? -30.362 -11.724 21.742 1.00 86.88 675 GLY A N 1
ATOM 4825 C CA . GLY A 1 675 ? -29.266 -12.676 21.899 1.00 86.88 675 GLY A CA 1
ATOM 4826 C C . GLY A 1 675 ? -27.901 -12.104 21.515 1.00 86.88 675 GLY A C 1
ATOM 4827 O O . GLY A 1 675 ? -26.898 -12.688 21.907 1.00 86.88 675 GLY A O 1
ATOM 4828 N N . THR A 1 676 ? -27.847 -10.966 20.815 1.00 89.88 676 THR A N 1
ATOM 4829 C CA . THR A 1 676 ? -26.586 -10.297 20.474 1.00 89.88 676 THR A CA 1
ATOM 4830 C C . THR A 1 676 ? -25.889 -9.759 21.723 1.00 89.88 676 THR A C 1
ATOM 4832 O O . THR A 1 676 ? -26.529 -9.151 22.588 1.00 89.88 676 THR A O 1
ATOM 4835 N N . ALA A 1 677 ? -24.580 -9.987 21.804 1.00 92.62 677 ALA A N 1
ATOM 4836 C CA . ALA A 1 677 ? -23.700 -9.403 22.803 1.00 92.62 677 ALA A CA 1
ATOM 4837 C C . ALA A 1 677 ? -23.279 -7.995 22.363 1.00 92.62 677 ALA A C 1
ATOM 4839 O O . ALA A 1 677 ? -22.954 -7.785 21.198 1.00 92.62 677 ALA A O 1
ATOM 4840 N N . LEU A 1 678 ? -23.301 -7.040 23.288 1.00 94.12 678 LEU A N 1
ATOM 4841 C CA . LEU A 1 678 ? -22.901 -5.654 23.063 1.00 94.12 678 LEU A CA 1
ATOM 4842 C C . LEU A 1 678 ? -21.720 -5.301 23.962 1.00 94.12 678 LEU A C 1
ATOM 4844 O O . LEU A 1 678 ? -21.670 -5.741 25.111 1.00 94.12 678 LEU A O 1
ATOM 4848 N N . SER A 1 679 ? -20.824 -4.476 23.442 1.00 95.25 679 SER A N 1
ATOM 4849 C CA . SER A 1 679 ? -19.709 -3.859 24.162 1.00 95.25 679 SER A CA 1
ATOM 4850 C C . SER A 1 679 ? -19.515 -2.431 23.657 1.00 95.25 679 SER A C 1
ATOM 4852 O O . SER A 1 679 ? -20.093 -2.041 22.639 1.00 95.25 679 SER A O 1
ATOM 4854 N N . ALA A 1 680 ? -18.755 -1.625 24.387 1.00 94.88 680 ALA A N 1
ATOM 4855 C CA . ALA A 1 680 ? -18.466 -0.253 24.015 1.00 94.88 680 ALA A CA 1
ATOM 4856 C C . ALA A 1 680 ? -17.097 0.195 24.521 1.00 94.88 680 ALA A C 1
ATOM 4858 O O . ALA A 1 680 ? -16.648 -0.285 25.558 1.00 94.88 680 ALA A O 1
ATOM 4859 N N . THR A 1 681 ? -16.495 1.156 23.833 1.00 95.56 681 THR A N 1
ATOM 4860 C CA . THR A 1 681 ? -15.335 1.920 24.311 1.00 95.56 681 THR A CA 1
ATOM 4861 C C . THR A 1 681 ? -15.727 3.386 24.495 1.00 95.56 681 THR A C 1
ATOM 4863 O O . THR A 1 681 ? -16.757 3.842 23.992 1.00 95.56 681 THR A O 1
ATOM 4866 N N . ALA A 1 682 ? -14.918 4.119 25.247 1.00 95.56 682 ALA A N 1
ATOM 4867 C CA . ALA A 1 682 ? -14.962 5.566 25.420 1.00 95.56 682 ALA A CA 1
ATOM 4868 C C . ALA A 1 682 ? -13.611 6.186 25.047 1.00 95.56 682 ALA A C 1
ATOM 4870 O O . ALA A 1 682 ? -12.578 5.727 25.532 1.00 95.56 682 ALA A O 1
ATOM 4871 N N . THR A 1 683 ? -13.637 7.255 24.253 1.00 94.88 683 THR A N 1
ATOM 4872 C CA . THR A 1 683 ? -12.462 8.048 23.875 1.00 94.88 683 THR A CA 1
ATOM 4873 C C . THR A 1 683 ? -12.646 9.500 24.303 1.00 94.88 683 THR A C 1
ATOM 4875 O O . THR A 1 683 ? -13.595 10.155 23.863 1.00 94.88 683 THR A O 1
ATOM 4878 N N . HIS A 1 684 ? -11.751 10.028 25.135 1.00 94.69 684 HIS A N 1
ATOM 4879 C CA . HIS A 1 684 ? -11.796 11.417 25.593 1.00 94.69 684 HIS A CA 1
ATOM 4880 C C . HIS A 1 684 ? -11.531 12.386 24.430 1.00 94.69 684 HIS A C 1
ATOM 4882 O O . HIS A 1 684 ? -10.549 12.252 23.706 1.00 94.69 684 HIS A O 1
ATOM 4888 N N . GLN A 1 685 ? -12.381 13.399 24.247 1.00 90.56 685 GLN A N 1
ATOM 4889 C CA . GLN A 1 685 ? -12.342 14.248 23.050 1.00 90.56 685 GLN A CA 1
ATOM 4890 C C . GLN A 1 685 ? -11.103 15.159 22.969 1.00 90.56 685 GLN A C 1
ATOM 4892 O O . GLN A 1 685 ? -10.629 15.431 21.870 1.00 90.56 685 GLN A O 1
ATOM 4897 N N . GLU A 1 686 ? -10.586 15.647 24.103 1.00 89.06 686 GLU A N 1
ATOM 4898 C CA . GLU A 1 686 ? -9.426 16.562 24.103 1.00 89.06 686 GLU A CA 1
ATOM 4899 C C . GLU A 1 686 ? -8.075 15.836 24.147 1.00 89.06 686 GLU A C 1
ATOM 4901 O O . GLU A 1 686 ? -7.171 16.202 23.404 1.00 89.06 686 GLU A O 1
ATOM 4906 N N . THR A 1 687 ? -7.927 14.814 24.998 1.00 91.12 687 THR A N 1
ATOM 4907 C CA . THR A 1 687 ? -6.688 14.033 25.119 1.00 91.12 687 THR A CA 1
ATOM 4908 C C . THR A 1 687 ? -6.575 12.910 24.094 1.00 91.12 687 THR A C 1
ATOM 4910 O O . THR A 1 687 ? -5.479 12.426 23.889 1.00 91.12 687 THR A O 1
ATOM 4913 N N . ALA A 1 688 ? -7.668 12.484 23.451 1.00 91.88 688 ALA A N 1
ATOM 4914 C CA . ALA A 1 688 ? -7.727 11.325 22.550 1.00 91.88 688 ALA A CA 1
ATOM 4915 C C . ALA A 1 688 ? -7.442 9.954 23.202 1.00 91.88 688 ALA A C 1
ATOM 4917 O O . ALA A 1 688 ? -7.380 8.941 22.506 1.00 91.88 688 ALA A O 1
ATOM 4918 N N . ASN A 1 689 ? -7.348 9.890 24.531 1.00 94.38 689 ASN A N 1
ATOM 4919 C CA . ASN A 1 689 ? -7.201 8.636 25.266 1.00 94.38 689 ASN A CA 1
ATOM 4920 C C . ASN A 1 689 ? -8.439 7.752 25.095 1.00 94.38 689 ASN A C 1
ATOM 4922 O O . ASN A 1 689 ? -9.558 8.207 25.339 1.00 94.38 689 ASN A O 1
ATOM 4926 N N . SER A 1 690 ? -8.241 6.499 24.685 1.00 95.00 690 SER A N 1
ATOM 4927 C CA . SER A 1 690 ? -9.308 5.496 24.582 1.00 95.00 690 SER A CA 1
ATOM 4928 C C . SER A 1 690 ? -9.202 4.465 25.693 1.00 95.00 690 SER A C 1
ATOM 4930 O O . SER A 1 690 ? -8.095 4.061 26.030 1.00 95.00 690 SER A O 1
ATOM 4932 N N . SER A 1 691 ? -10.359 4.046 26.197 1.00 95.56 691 SER A N 1
ATOM 4933 C CA . SER A 1 691 ? -10.529 2.958 27.168 1.00 95.56 691 SER A CA 1
ATOM 4934 C C . SER A 1 691 ? -10.475 1.576 26.525 1.00 95.56 691 SER A C 1
ATOM 4936 O O . SER A 1 691 ? -10.681 1.415 25.317 1.00 95.56 691 SER A O 1
ATOM 4938 N N . GLU A 1 692 ? -10.321 0.567 27.376 1.00 95.31 692 GLU A N 1
ATOM 4939 C CA . GLU A 1 692 ? -10.693 -0.810 27.077 1.00 95.31 692 GLU A CA 1
ATOM 4940 C C . GLU A 1 692 ? -12.197 -0.985 26.772 1.00 95.31 692 GLU A C 1
ATOM 4942 O O . GLU A 1 692 ? -13.036 -0.100 26.980 1.00 95.31 692 GLU A O 1
ATOM 4947 N N . PHE A 1 693 ? -12.580 -2.182 26.319 1.00 95.69 693 PHE A N 1
ATOM 4948 C CA . PHE A 1 693 ? -13.989 -2.519 26.115 1.00 95.69 693 PHE A CA 1
ATOM 4949 C C . PHE A 1 693 ? -14.749 -2.715 27.433 1.00 95.69 693 PHE A C 1
ATOM 4951 O O . PHE A 1 693 ? -14.295 -3.370 28.370 1.00 95.69 693 PHE A O 1
ATOM 4958 N N . SER A 1 694 ? -15.993 -2.243 27.446 1.00 95.19 694 SER A N 1
ATOM 4959 C CA . SER A 1 694 ? -16.970 -2.452 28.511 1.00 95.19 694 SER A CA 1
ATOM 4960 C C . SER A 1 694 ? -17.290 -3.927 28.792 1.00 95.19 694 SER A C 1
ATOM 4962 O O . SER A 1 694 ? -16.905 -4.852 28.071 1.00 95.19 694 SER A O 1
ATOM 4964 N N . ASN A 1 695 ? -18.088 -4.148 29.841 1.00 93.75 695 ASN A N 1
ATOM 4965 C CA . ASN A 1 695 ? -18.703 -5.445 30.091 1.00 93.75 695 ASN A CA 1
ATOM 4966 C C . ASN A 1 695 ? -19.571 -5.896 28.909 1.00 93.75 695 ASN A C 1
ATOM 4968 O O . ASN A 1 695 ? -20.291 -5.107 28.293 1.00 93.75 695 ASN A O 1
ATOM 4972 N N . CYS A 1 696 ? -19.608 -7.205 28.684 1.00 92.88 696 CYS A N 1
ATOM 4973 C CA . CYS A 1 696 ? -20.520 -7.799 27.727 1.00 92.88 696 CYS A CA 1
ATOM 4974 C C . CYS A 1 696 ? -21.972 -7.674 28.213 1.00 92.88 696 CYS A C 1
ATOM 4976 O O . CYS A 1 696 ? -22.372 -8.273 29.218 1.00 92.88 696 CYS A O 1
ATOM 4978 N N . ALA A 1 697 ? -22.793 -6.940 27.466 1.00 93.69 697 ALA A N 1
ATOM 4979 C CA . ALA A 1 697 ? -24.217 -6.795 27.728 1.00 93.69 697 ALA A CA 1
ATOM 4980 C C . ALA A 1 697 ? -25.041 -7.503 26.647 1.00 93.69 697 ALA A C 1
ATOM 4982 O O . ALA A 1 697 ? -25.085 -7.087 25.493 1.00 93.69 697 ALA A O 1
ATOM 4983 N N . VAL A 1 698 ? -25.734 -8.583 27.015 1.00 92.06 698 VAL A N 1
ATOM 4984 C CA . VAL A 1 698 ? -26.551 -9.353 26.063 1.00 92.06 698 VAL A CA 1
ATOM 4985 C C . VAL A 1 698 ? -27.942 -8.739 25.934 1.00 92.06 698 VAL A C 1
ATOM 4987 O O . VAL A 1 698 ? -28.631 -8.515 26.933 1.00 92.06 698 VAL A O 1
ATOM 4990 N N . LEU A 1 699 ? -28.403 -8.512 24.706 1.00 89.88 699 LEU A N 1
ATOM 4991 C CA . LEU A 1 699 ? -29.757 -8.035 24.434 1.00 89.88 699 LEU A CA 1
ATOM 4992 C C . LEU A 1 699 ? -30.773 -9.170 24.649 1.00 89.88 699 LEU A C 1
ATOM 4994 O O . LEU A 1 699 ? -30.964 -10.019 23.784 1.00 89.88 699 LEU A O 1
ATOM 4998 N N . GLN A 1 700 ? -31.437 -9.228 25.804 1.00 87.50 700 GLN A N 1
ATOM 4999 C CA . GLN A 1 700 ? -32.281 -10.373 26.180 1.00 87.50 700 GLN A CA 1
ATOM 5000 C C . GLN A 1 700 ? -33.750 -10.223 25.754 1.00 87.50 700 GLN A C 1
ATOM 5002 O O . GLN A 1 700 ? -34.389 -9.211 26.040 1.00 87.50 700 GLN A O 1
ATOM 5007 N N . ALA A 1 701 ? -34.326 -11.262 25.139 1.00 82.94 701 ALA A N 1
ATOM 5008 C CA . ALA A 1 701 ? -35.772 -11.351 24.907 1.00 82.94 701 ALA A CA 1
ATOM 5009 C C . ALA A 1 701 ? -36.529 -11.689 26.208 1.00 82.94 701 ALA A C 1
ATOM 5011 O O . ALA A 1 701 ? -35.967 -12.291 27.125 1.00 82.94 701 ALA A O 1
ATOM 5012 N N . LEU A 1 702 ? -37.830 -11.369 26.285 1.00 81.69 702 LEU A N 1
ATOM 5013 C CA . LEU A 1 702 ? -38.676 -11.901 27.363 1.00 81.69 702 LEU A CA 1
ATOM 5014 C C . LEU A 1 702 ? -38.738 -13.421 27.250 1.00 81.69 702 LEU A C 1
ATOM 5016 O O . LEU A 1 702 ? -39.061 -13.959 26.189 1.00 81.69 702 LEU A O 1
ATOM 5020 N N . ALA A 1 703 ? -38.494 -14.113 28.363 1.00 67.69 703 ALA A N 1
ATOM 5021 C CA . ALA A 1 703 ? -38.757 -15.539 28.435 1.00 67.69 703 ALA A CA 1
ATOM 5022 C C . ALA A 1 703 ? -40.236 -15.800 28.080 1.00 67.69 703 ALA A C 1
ATOM 5024 O O . ALA A 1 703 ? -41.119 -15.126 28.629 1.00 67.69 703 ALA A O 1
ATOM 5025 N N . PRO A 1 704 ? -40.544 -16.763 27.188 1.00 56.62 704 PRO A N 1
ATOM 5026 C CA . PRO A 1 704 ? -41.923 -17.100 26.881 1.00 56.62 704 PRO A CA 1
ATOM 5027 C C . PRO A 1 704 ? -42.618 -17.539 28.167 1.00 56.62 704 PRO A C 1
ATOM 5029 O O . PRO A 1 704 ? -42.201 -18.485 28.840 1.00 56.62 704 PRO A O 1
ATOM 5032 N N . THR A 1 705 ? -43.684 -16.831 28.533 1.00 50.28 705 THR A N 1
ATOM 5033 C CA . THR A 1 705 ? -44.507 -17.195 29.681 1.00 50.28 705 THR A CA 1
ATOM 5034 C C . THR A 1 705 ? -45.276 -18.461 29.312 1.00 50.28 705 THR A C 1
ATOM 5036 O O . THR A 1 705 ? -46.330 -18.406 28.681 1.00 50.28 705 THR A O 1
ATOM 5039 N N . TYR A 1 706 ? -44.745 -19.632 29.665 1.00 49.38 706 TYR A N 1
ATOM 5040 C CA . TYR A 1 706 ? -45.499 -20.876 29.557 1.00 49.38 706 TYR A CA 1
ATOM 5041 C C . TYR A 1 706 ? -46.624 -20.847 30.594 1.00 49.38 706 TYR A C 1
ATOM 5043 O O . TYR A 1 706 ? -46.422 -21.141 31.772 1.00 49.38 706 TYR A O 1
ATOM 5051 N N . VAL A 1 707 ? -47.830 -20.485 30.158 1.00 46.75 707 VAL A N 1
ATOM 5052 C CA . VAL A 1 707 ? -49.040 -20.711 30.948 1.00 46.75 707 VAL A CA 1
ATOM 5053 C C . VAL A 1 707 ? -49.271 -22.218 30.979 1.00 46.75 707 VAL A C 1
ATOM 5055 O O . VAL A 1 707 ? -49.718 -22.819 30.002 1.00 46.75 707 VAL A O 1
ATOM 5058 N N . LEU A 1 708 ? -48.924 -22.845 32.102 1.00 40.94 708 LEU A N 1
ATOM 5059 C CA . LEU A 1 708 ? -49.216 -24.248 32.355 1.00 40.94 708 LEU A CA 1
ATOM 5060 C C . LEU A 1 708 ? -50.744 -24.404 32.438 1.00 40.94 708 LEU A C 1
ATOM 5062 O O . LEU A 1 708 ? -51.355 -24.130 33.472 1.00 40.94 708 LEU A O 1
ATOM 5066 N N . PHE A 1 709 ? -51.389 -24.824 31.348 1.00 47.28 709 PHE A N 1
ATOM 5067 C CA . PHE A 1 709 ? -52.770 -25.291 31.413 1.00 47.28 709 PHE A CA 1
ATOM 5068 C C . PHE A 1 709 ? -52.779 -26.610 32.190 1.00 47.28 709 PHE A C 1
ATOM 5070 O O . PHE A 1 709 ? -52.555 -27.682 31.630 1.00 47.28 709 PHE A O 1
ATOM 5077 N N . LEU A 1 710 ? -53.019 -26.537 33.501 1.00 46.06 710 LEU A N 1
ATOM 5078 C CA . LEU A 1 710 ? -53.383 -27.714 34.283 1.00 46.06 710 LEU A CA 1
ATOM 5079 C C . LEU A 1 710 ? -54.677 -28.287 33.683 1.00 46.06 710 LEU A C 1
ATOM 5081 O O . LEU A 1 710 ? -55.675 -27.562 33.604 1.00 46.06 710 LEU A O 1
ATOM 5085 N N . PRO A 1 711 ? -54.703 -29.559 33.248 1.00 43.88 711 PRO A N 1
ATOM 5086 C CA . PRO A 1 711 ? -55.924 -30.154 32.737 1.00 43.88 711 PRO A CA 1
ATOM 5087 C C . PRO A 1 711 ? -56.956 -30.203 33.867 1.00 43.88 711 PRO A C 1
ATOM 5089 O O . PRO A 1 711 ? -56.763 -30.867 34.886 1.00 43.88 711 PRO A O 1
ATOM 5092 N N . ILE A 1 712 ? -58.070 -29.494 33.684 1.00 49.31 712 ILE A N 1
ATOM 5093 C CA . ILE A 1 712 ? -59.252 -29.639 34.531 1.00 49.31 712 ILE A CA 1
ATOM 5094 C C . ILE A 1 712 ? -59.758 -31.068 34.329 1.00 49.31 712 ILE A C 1
ATOM 5096 O O . ILE A 1 712 ? -60.308 -31.401 33.278 1.00 49.31 712 ILE A O 1
ATOM 5100 N N . SER A 1 713 ? -59.578 -31.926 35.335 1.00 52.19 713 SER A N 1
ATOM 5101 C CA . SER A 1 713 ? -60.250 -33.222 35.367 1.00 52.19 713 SER A CA 1
ATOM 5102 C C . SER A 1 713 ? -61.754 -32.957 35.488 1.00 52.19 713 SER A C 1
ATOM 5104 O O . SER A 1 713 ? -62.219 -32.490 36.533 1.00 52.19 713 SER A O 1
ATOM 5106 N N . ARG A 1 714 ? -62.526 -33.239 34.435 1.00 46.59 714 ARG A N 1
ATOM 5107 C CA . ARG A 1 714 ? -63.976 -33.395 34.574 1.00 46.59 714 ARG A CA 1
ATOM 5108 C C . ARG A 1 714 ? -64.235 -34.693 35.339 1.00 46.59 714 ARG A C 1
ATOM 5110 O O . ARG A 1 714 ? -64.027 -35.775 34.799 1.00 46.59 714 ARG A O 1
ATOM 5117 N N . ARG A 1 715 ? -64.693 -34.571 36.586 1.00 47.88 715 ARG A N 1
ATOM 5118 C CA . ARG A 1 715 ? -65.633 -35.541 37.154 1.00 47.88 715 ARG A CA 1
ATOM 5119 C C . ARG A 1 715 ? -67.016 -35.175 36.633 1.00 47.88 715 ARG A C 1
ATOM 5121 O O . ARG A 1 715 ? -67.514 -34.105 36.973 1.00 47.88 715 ARG A O 1
ATOM 5128 N N . ASP A 1 716 ? -67.505 -35.981 35.701 1.00 41.88 716 ASP A N 1
ATOM 5129 C CA . ASP A 1 716 ? -68.768 -36.737 35.772 1.00 41.88 716 ASP A CA 1
ATOM 5130 C C . ASP A 1 716 ? -69.096 -37.325 34.394 1.00 41.88 716 ASP A C 1
ATOM 5132 O O . ASP A 1 716 ? -69.096 -36.561 33.397 1.00 41.88 716 ASP A O 1
#

Sequence (716 aa):
NLIRGNTISGNRIGLALEAVNDRIYSNLVGLDATGANPLPNQNHGIALNDGQAIVGGSGNLANQIAFNGGDGVRVLAGSHTVSGNDIHHNGGLGVDLGTNGVDPNDAGDGDSGPNGLQNYPVLTARPAGFIIDATLDSLPDQSYTIDIFRSSSCDPSGYGEGEEYLLSGEFATDSSGQAAFELDLRGSLSGGDFVTATATNASGETSEFSACVQVGARDGLTLTVNRAGDEGDHTPGDGICDTLPNLTGEQCSLRAALQEVNALGAAPDPYRIEFDIVASGVITISPAMPLPPILVPLELDGATQPDTSCPTATAPANLRIVLDGSHISNPATGLILGAGSDGSLIRGLVIGNFSNQGLSINSDDNHIYCNQIGIGADGVTPIGNVYFGVHVNGAHNVIGGSNFHNRRNVISGNDLEGLFLDIDASDNLVTNNLIGTTADGLAAAGNGDHGILIIGEGNLIGSFSGVGNVISGNGGNGILINNADFTGIMGNLIGVDRTGQGFLPNQGHGIEILAGASHTQIGGNDTTPSELLGSGGQGNLIAGNGGHGISLREVEGLIPLSNPIRHNAIYGNGGLGIDLGDDGVDVIDPGDDDDGANGHQNRPELTTTPGSRQLIIQLQSLPNSTFTIDLFRNYSCDPTGFGEGQDWLWSGQLTTDASGVAMVQATVPEAVAFGTALSATATHQETANSSEFSNCAVLQALAPTYVLFLPISRRD

pLDDT: mean 89.65, std 11.78, range [33.06, 98.94]

Foldseek 3Di:
DEAAQEEQALALEREEDAEAEAEHFQYEFQADNVNPHGRERAEEGYEAQEYEYEAADPDRRAYEQEDYQEESYEFAFYAYAHDQYQFDHYNYFPYHQHPPHADDDDAQLPADGGLSLAWFKAWDADQLFQKIKIKGGYHAFFKKKKWKAKDLDADPVQFDDHRHTQFIFIFHHHRRRMTIDMGRRPPPDAAQIWMWMWIATPSNRIHTIYGIDGGHHQPAQEAEAADLEQAAAPDAQPSAQANDPPDPDHNHHPLNVQSNDVSVAEDSHAHEYHYAHPDPAAREREHLEARDARQAAYEYEQQNYPPWAFAAPQGFTQARYEYADQNHPDQYEQYEHAHHHELHEDARYEFANGQEEPYEAHYYNYAYFHYEFQADSVQAHGRAHAYESYEYQYEHYEQFDHGTLRREYEQANHQEESYEQDANYAHYEYFRYEFQAGRQQAAGRAHNEEPYEHNHEHYEAYDPQQGGYEQAQYQYESYEYANYENYEYWNYEFQAGPLNPHGRAHLYEPYEYEQQHENYEAFDPDFDFPPDPPGDRRAYEQANYNYENYEYAYDPNHAYWLYAHDQYAFDHYNAFNYYWHVPHAQDQDAALPADHHNSQQWWWAWEADAAFQKIKIKWHYHAQFKKKKWKAWDLDQDPVQWHGHHGTDGIDMWTHHRRRITMDIDGHDPVDDQQIWMWMKIATPPGRRIHGIYGTYGHHYPDPPPPPPDDDDDDD

Radius of gyration: 28.85 Å; chains: 1; bounding box: 105×58×82 Å